Protein AF-0000000080781224 (afdb_homodimer)

Structure (mmCIF, N/CA/C/O backbone):
data_AF-0000000080781224-model_v1
#
loop_
_entity.id
_entity.type
_entity.pdbx_description
1 polymer Cyclase/dehydrase
#
loop_
_atom_site.group_PDB
_atom_site.id
_atom_site.type_symbol
_atom_site.label_atom_id
_atom_site.label_alt_id
_atom_site.label_comp_id
_atom_site.label_asym_id
_atom_site.label_entity_id
_atom_site.label_seq_id
_atom_site.pdbx_PDB_ins_code
_atom_site.Cartn_x
_atom_site.Cartn_y
_atom_site.Cartn_z
_atom_site.occupancy
_atom_site.B_iso_or_equiv
_atom_site.auth_seq_id
_atom_site.auth_comp_id
_atom_site.auth_asym_id
_atom_site.auth_atom_id
_atom_site.pdbx_PDB_model_num
ATOM 1 N N . MET A 1 1 ? -20.359 -73.438 60.938 1 23.34 1 MET A N 1
ATOM 2 C CA . MET A 1 1 ? -20.938 -73.75 59.656 1 23.34 1 MET A CA 1
ATOM 3 C C . MET A 1 1 ? -22.391 -73.25 59.562 1 23.34 1 MET A C 1
ATOM 5 O O . MET A 1 1 ? -23.234 -73.938 59 1 23.34 1 MET A O 1
ATOM 9 N N . ALA A 1 2 ? -22.688 -72.188 60.344 1 23.44 2 ALA A N 1
ATOM 10 C CA . ALA A 1 2 ? -23.984 -71.75 60.875 1 23.44 2 ALA A CA 1
ATOM 11 C C . ALA A 1 2 ? -24.812 -71.062 59.781 1 23.44 2 ALA A C 1
ATOM 13 O O . ALA A 1 2 ? -24.484 -69.938 59.344 1 23.44 2 ALA A O 1
ATOM 14 N N . THR A 1 3 ? -25.375 -71.812 58.812 1 25.5 3 THR A N 1
ATOM 15 C CA . THR A 1 3 ? -25.984 -7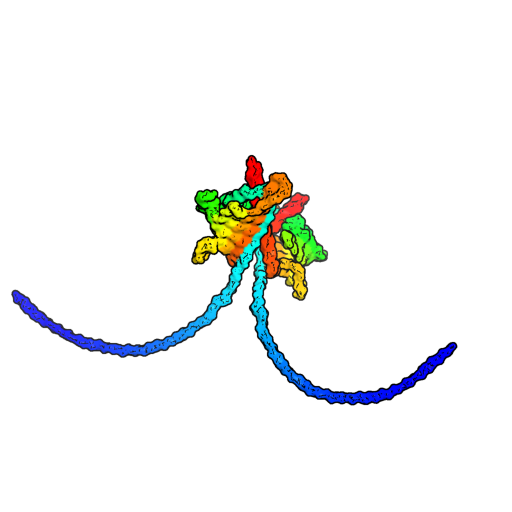1.438 57.562 1 25.5 3 THR A CA 1
ATOM 16 C C . THR A 1 3 ? -27.328 -70.75 57.781 1 25.5 3 THR A C 1
ATOM 18 O O . THR A 1 3 ? -28.25 -71.375 58.312 1 25.5 3 THR A O 1
ATOM 21 N N . VAL A 1 4 ? -27.328 -69.438 58.125 1 26.27 4 VAL A N 1
ATOM 22 C CA . VAL A 1 4 ? -28.359 -68.562 58.625 1 26.27 4 VAL A CA 1
ATOM 23 C C . VAL A 1 4 ? -29.453 -68.375 57.594 1 26.27 4 VAL A C 1
ATOM 25 O O . VAL A 1 4 ? -29.203 -67.812 56.5 1 26.27 4 VAL A O 1
ATOM 28 N N . ARG A 1 5 ? -30.453 -69.312 57.438 1 24.39 5 ARG A N 1
ATOM 29 C CA . ARG A 1 5 ? -31.469 -69.5 56.406 1 24.39 5 ARG A CA 1
ATOM 30 C C . ARG A 1 5 ? -32.5 -68.375 56.469 1 24.39 5 ARG A C 1
ATOM 32 O O . ARG A 1 5 ? -33.312 -68.312 57.375 1 24.39 5 ARG A O 1
ATOM 39 N N . SER A 1 6 ? -32.125 -67 56.219 1 27.7 6 SER A N 1
ATOM 40 C CA . SER A 1 6 ? -33 -65.875 56.5 1 27.7 6 SER A CA 1
ATOM 41 C C . SER A 1 6 ? -34.25 -65.938 55.688 1 27.7 6 SER A C 1
ATOM 43 O O . SER A 1 6 ? -34.219 -66.188 54.469 1 27.7 6 SER A O 1
ATOM 45 N N . SER A 1 7 ? -35.438 -66.312 56.312 1 25.8 7 SER A N 1
ATOM 46 C CA . SER A 1 7 ? -36.812 -66.625 55.875 1 25.8 7 SER A CA 1
ATOM 47 C C . SER A 1 7 ? -37.438 -65.438 55.188 1 25.8 7 SER A C 1
ATOM 49 O O . SER A 1 7 ? -37.094 -64.312 55.5 1 25.8 7 SER A O 1
ATOM 51 N N . THR A 1 8 ? -38.125 -65.562 54 1 26.42 8 THR A N 1
ATOM 52 C CA . THR A 1 8 ? -38.625 -65.062 52.75 1 26.42 8 THR A CA 1
ATOM 53 C C . THR A 1 8 ? -39.969 -64.312 53 1 26.42 8 THR A C 1
ATOM 55 O O . THR A 1 8 ? -40.594 -63.844 52.062 1 26.42 8 THR A O 1
ATOM 58 N N . LEU A 1 9 ? -40.156 -63.5 54.156 1 27.72 9 LEU A N 1
ATOM 59 C CA . LEU A 1 9 ? -41.531 -63.188 54.406 1 27.72 9 LEU A CA 1
ATOM 60 C C . LEU A 1 9 ? -42.125 -62.344 53.312 1 27.72 9 LEU A C 1
ATOM 62 O O . LEU A 1 9 ? -41.562 -61.281 52.969 1 27.72 9 LEU A O 1
ATOM 66 N N . SER A 1 10 ? -43.031 -62.781 52.375 1 27.75 10 SER A N 1
ATOM 67 C CA . SER A 1 10 ? -43.562 -62.406 51.094 1 27.75 10 SER A CA 1
ATOM 68 C C . SER A 1 10 ? -44.656 -61.312 51.25 1 27.75 10 SER A C 1
ATOM 70 O O . SER A 1 10 ? -45.312 -60.969 50.281 1 27.75 10 SER A O 1
ATOM 72 N N . PRO A 1 11 ? -44.719 -60.25 52.188 1 29.77 11 PRO A N 1
ATOM 73 C CA . PRO A 1 11 ? -46.062 -59.719 52.375 1 29.77 11 PRO A CA 1
ATOM 74 C C . PRO A 1 11 ? -46.562 -58.938 51.125 1 29.77 11 PRO A C 1
ATOM 76 O O . PRO A 1 11 ? -45.844 -58.094 50.625 1 29.77 11 PRO A O 1
ATOM 79 N N . LEU A 1 12 ? -47.344 -59.469 50.188 1 28.88 12 LEU A N 1
ATOM 80 C CA . LEU A 1 12 ? -47.812 -59.031 48.906 1 28.88 12 LEU A CA 1
ATOM 81 C C . LEU A 1 12 ? -48.781 -57.875 49.031 1 28.88 12 LEU A C 1
ATOM 83 O O . LEU A 1 12 ? -49.938 -58.094 49.438 1 28.88 12 LEU A O 1
ATOM 87 N N . LEU A 1 13 ? -48.562 -56.781 49.875 1 29.58 13 LEU A N 1
ATOM 88 C CA . LEU A 1 13 ? -49.625 -55.812 50.062 1 29.58 13 LEU A CA 1
ATOM 89 C C . LEU A 1 13 ? -50.031 -55.188 48.75 1 29.58 13 LEU A C 1
ATOM 91 O O . LEU A 1 13 ? -49.188 -54.594 48.062 1 29.58 13 LEU A O 1
ATOM 95 N N . ARG A 1 14 ? -51.125 -55.594 48.094 1 27.53 14 ARG A N 1
ATOM 96 C CA . ARG A 1 14 ? -51.719 -55.281 46.812 1 27.53 14 ARG A CA 1
ATOM 97 C C . ARG A 1 14 ? -52.25 -53.844 46.812 1 27.53 14 ARG A C 1
ATOM 99 O O . ARG A 1 14 ? -53.25 -53.562 47.469 1 27.53 14 ARG A O 1
ATOM 106 N N . SER A 1 15 ? -51.469 -52.75 47.125 1 30.12 15 SER A N 1
ATOM 107 C CA . SER A 1 15 ? -52.094 -51.438 47.25 1 30.12 15 SER A CA 1
ATOM 108 C C . SER A 1 15 ? -52.719 -51.031 45.938 1 30.12 15 SER A C 1
ATOM 110 O O . SER A 1 15 ? -52.094 -51.094 44.875 1 30.12 15 SER A O 1
ATOM 112 N N . GLN A 1 16 ? -54.094 -51.188 45.719 1 30.53 16 GLN A N 1
ATOM 113 C CA . GLN A 1 16 ? -54.938 -50.875 44.594 1 30.53 16 GLN A CA 1
ATOM 114 C C . GLN A 1 16 ? -54.906 -49.375 44.312 1 30.53 16 GLN A C 1
ATOM 116 O O . GLN A 1 16 ? -55.281 -48.562 45.156 1 30.53 16 GLN A O 1
ATOM 121 N N . PHE A 1 17 ? -53.781 -48.75 43.875 1 30.17 17 PHE A N 1
ATOM 122 C CA . PHE A 1 17 ? -53.688 -47.312 43.625 1 30.17 17 PHE A CA 1
ATOM 123 C C . PHE A 1 17 ? -54.719 -46.875 42.562 1 30.17 17 PHE A C 1
ATOM 125 O O . PHE A 1 17 ? -54.812 -47.469 41.5 1 30.17 17 PHE A O 1
ATOM 132 N N . THR A 1 18 ? -55.875 -46.312 43.062 1 31.75 18 THR A N 1
ATOM 133 C CA . THR A 1 18 ? -57.031 -45.75 42.344 1 31.75 18 THR A CA 1
ATOM 134 C C . THR A 1 18 ? -56.531 -44.688 41.344 1 31.75 18 THR A C 1
ATOM 136 O O . THR A 1 18 ? -55.594 -43.938 41.625 1 31.75 18 THR A O 1
ATOM 139 N N . LYS A 1 19 ? -56.812 -44.938 40.062 1 35.53 19 LYS A N 1
ATOM 140 C CA . LYS A 1 19 ? -56.438 -44.219 38.844 1 35.53 19 LYS A CA 1
ATOM 141 C C . LYS A 1 19 ? -57.031 -42.812 38.844 1 35.53 19 LYS A C 1
ATOM 143 O O . LYS A 1 19 ? -58.25 -42.625 39 1 35.53 19 LYS A O 1
ATOM 148 N N . PRO A 1 20 ? -56.312 -41.719 39.375 1 35.38 20 PRO A N 1
ATOM 149 C CA . PRO A 1 20 ? -56.938 -40.406 39.406 1 35.38 20 PRO A CA 1
ATOM 150 C C . PRO A 1 20 ? -57.5 -39.969 38.062 1 35.38 20 PRO A C 1
ATOM 152 O O . PRO A 1 20 ? -57.031 -40.406 37.031 1 35.38 20 PRO A O 1
ATOM 155 N N . LEU A 1 21 ? -58.719 -39.469 38 1 35 21 LEU A N 1
ATOM 156 C CA . LEU A 1 21 ? -59.531 -38.906 36.938 1 35 21 LEU A CA 1
ATOM 157 C C . LEU A 1 21 ? -58.812 -37.75 36.25 1 35 21 LEU A C 1
ATOM 159 O O . LEU A 1 21 ? -58.406 -36.812 36.906 1 35 21 LEU A O 1
ATOM 163 N N . THR A 1 22 ? -58.062 -38.031 35.188 1 32.19 22 THR A N 1
ATOM 164 C CA . THR A 1 22 ? -57.281 -37.094 34.406 1 32.19 22 THR A CA 1
ATOM 165 C C . THR A 1 22 ? -58.156 -36 33.844 1 32.19 22 THR A C 1
ATOM 167 O O . THR A 1 22 ? -59.094 -36.281 33.062 1 32.19 22 THR A O 1
ATOM 170 N N . ALA A 1 23 ? -58.719 -35 34.688 1 37.44 23 ALA A N 1
ATOM 171 C CA . ALA A 1 23 ? -59.469 -33.844 34.156 1 37.44 23 ALA A CA 1
ATOM 172 C C . ALA A 1 23 ? -58.75 -33.25 32.969 1 37.44 23 ALA A C 1
ATOM 174 O O . ALA A 1 23 ? -57.531 -33.094 32.969 1 37.44 23 ALA A O 1
ATOM 175 N N . THR A 1 24 ? -59.25 -33.5 31.781 1 34.69 24 THR A N 1
ATOM 176 C CA . THR A 1 24 ? -58.781 -33.031 30.469 1 34.69 24 THR A CA 1
ATOM 177 C C . THR A 1 24 ? -58.719 -31.516 30.422 1 34.69 24 THR A C 1
ATOM 179 O O . THR A 1 24 ? -59.781 -30.859 30.5 1 34.69 24 THR A O 1
ATOM 182 N N . THR A 1 25 ? -58.031 -30.828 31.375 1 37 25 THR A N 1
ATOM 183 C CA . THR A 1 25 ? -57.969 -29.375 31.266 1 37 25 THR A CA 1
ATOM 184 C C . THR A 1 25 ? -57.5 -28.953 29.875 1 37 25 THR A C 1
ATOM 186 O O . THR A 1 25 ? -56.438 -29.375 29.406 1 37 25 THR A O 1
ATOM 189 N N . THR A 1 26 ? -58.5 -28.656 29 1 41.69 26 THR A N 1
ATOM 190 C CA . THR A 1 26 ? -58.281 -28.125 27.672 1 41.69 26 THR A CA 1
ATOM 191 C C . THR A 1 26 ? -57.406 -26.891 27.719 1 41.69 26 THR A C 1
ATOM 193 O O . THR A 1 26 ? -57.719 -25.922 28.406 1 41.69 26 THR A O 1
ATOM 196 N N . PRO A 1 27 ? -56.094 -27.062 27.688 1 38.47 27 PRO A N 1
ATOM 197 C CA . PRO A 1 27 ? -55.25 -25.875 27.75 1 38.47 27 PRO A CA 1
ATOM 198 C C . PRO A 1 27 ? -55.625 -24.828 26.703 1 38.47 27 PRO A C 1
ATOM 200 O O . PRO A 1 27 ? -56.031 -25.172 25.594 1 38.47 27 PRO A O 1
ATOM 203 N N . THR A 1 28 ? -56.438 -23.844 27.109 1 42.47 28 THR A N 1
ATOM 204 C CA . THR A 1 28 ? -56.688 -22.672 26.266 1 42.47 28 THR A CA 1
ATOM 205 C C . THR A 1 28 ? -55.375 -22.141 25.703 1 42.47 28 THR A C 1
ATOM 207 O O . THR A 1 28 ? -54.469 -21.797 26.453 1 42.47 28 THR A O 1
ATOM 210 N N .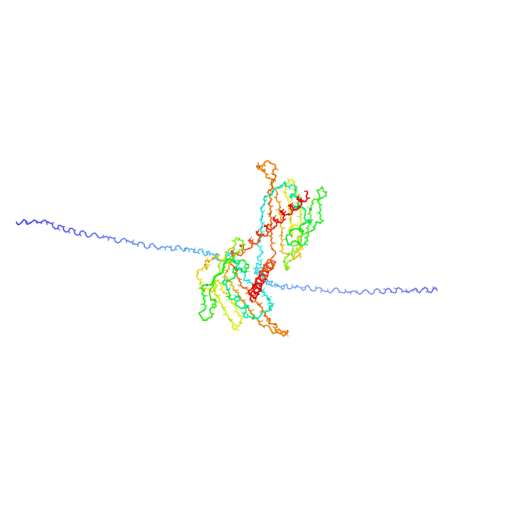 SER A 1 29 ? -55.094 -22.594 24.516 1 38.25 29 SER A N 1
ATOM 211 C CA . SER A 1 29 ? -53.906 -22.156 23.75 1 38.25 29 SER A CA 1
ATOM 212 C C . SER A 1 29 ? -53.812 -20.641 23.703 1 38.25 29 SER A C 1
ATOM 214 O O . SER A 1 29 ? -54.781 -19.969 23.297 1 38.25 29 SER A O 1
ATOM 216 N N . ILE A 1 30 ? -53.406 -20 24.812 1 38.47 30 ILE A N 1
ATOM 217 C CA . ILE A 1 30 ? -53.031 -18.594 24.672 1 38.47 30 ILE A CA 1
ATOM 218 C C . ILE A 1 30 ? -52.312 -18.375 23.328 1 38.47 30 ILE A C 1
ATOM 220 O O . ILE A 1 30 ? -51.312 -19.031 23.047 1 38.47 30 ILE A O 1
ATOM 224 N N . GLN A 1 31 ? -53.156 -18 22.344 1 34.34 31 GLN A N 1
ATOM 225 C CA . GLN A 1 31 ? -52.594 -17.516 21.094 1 34.34 31 GLN A CA 1
ATOM 226 C C . GLN A 1 31 ? -51.469 -16.5 21.359 1 34.34 31 GLN A C 1
ATOM 228 O O . GLN A 1 31 ? -51.719 -15.43 21.906 1 34.34 31 GLN A O 1
ATOM 233 N N . SER A 1 32 ? -50.344 -17 21.875 1 35.72 32 SER A N 1
ATOM 234 C CA . SER A 1 32 ? -49.219 -16.078 21.859 1 35.72 32 SER A CA 1
ATOM 235 C C . SER A 1 32 ? -49.125 -15.312 20.547 1 35.72 32 SER A C 1
ATOM 237 O O . SER A 1 32 ? -49.125 -15.906 19.469 1 35.72 32 SER A O 1
ATOM 239 N N . ARG A 1 33 ? -49.906 -14.188 20.422 1 35.53 33 ARG A N 1
ATOM 240 C CA . ARG A 1 33 ? -49.625 -13.289 19.312 1 35.53 33 ARG A CA 1
ATOM 241 C C . ARG A 1 33 ? -48.094 -13.188 19.094 1 35.53 33 ARG A C 1
ATOM 243 O O . ARG A 1 33 ? -47.375 -12.695 19.953 1 35.53 33 ARG A O 1
ATOM 250 N N . ALA A 1 34 ? -47.562 -14.195 18.391 1 33.72 34 ALA A N 1
ATOM 251 C CA . ALA A 1 34 ? -46.188 -14.016 17.891 1 33.72 34 ALA A CA 1
ATOM 252 C C . ALA A 1 34 ? -46 -12.617 17.312 1 33.72 34 ALA A C 1
ATOM 254 O O . ALA A 1 34 ? -46.719 -12.195 16.406 1 33.72 34 ALA A O 1
ATOM 255 N N . PHE A 1 35 ? -45.781 -11.594 18.25 1 37.41 35 PHE A N 1
ATOM 256 C CA . PHE A 1 35 ? -45.25 -10.359 17.672 1 37.41 35 PHE A CA 1
ATOM 257 C C . PHE A 1 35 ? -44.375 -10.656 16.469 1 37.41 35 PHE A C 1
ATOM 259 O O . PHE A 1 35 ? -43.344 -11.344 16.609 1 37.41 35 PHE A O 1
ATOM 266 N N . ASN A 1 36 ? -44.938 -10.75 15.312 1 34.06 36 ASN A N 1
ATOM 267 C CA . ASN A 1 36 ? -44.156 -10.633 14.094 1 34.06 36 ASN A CA 1
ATOM 268 C C . ASN A 1 36 ? -43.094 -9.547 14.234 1 34.06 36 ASN A C 1
ATOM 270 O O . ASN A 1 36 ? -43.375 -8.359 14.125 1 34.06 36 ASN A O 1
ATOM 274 N N . LEU A 1 37 ? -42.188 -9.711 15.273 1 33.81 37 LEU A N 1
ATOM 275 C CA . LEU A 1 37 ? -41 -8.859 15.141 1 33.81 37 LEU A CA 1
ATOM 276 C C . LEU A 1 37 ? -40.594 -8.719 13.68 1 33.81 37 LEU A C 1
ATOM 278 O O . LEU A 1 37 ? -40.375 -9.719 12.992 1 33.81 37 LEU A O 1
ATOM 282 N N . PRO A 1 38 ? -41.094 -7.633 13.109 1 35.91 38 PRO A N 1
ATOM 283 C CA . PRO A 1 38 ? -40.5 -7.535 11.781 1 35.91 38 PRO A CA 1
ATOM 284 C C . PRO A 1 38 ? -39.094 -8.148 11.727 1 35.91 38 PRO A C 1
ATOM 286 O O . PRO A 1 38 ? -38.406 -8.203 12.742 1 35.91 38 PRO A O 1
ATOM 289 N N . SER A 1 39 ? -38.938 -9.219 11.023 1 34.31 39 SER A N 1
ATOM 290 C CA . SER A 1 39 ? -37.625 -9.758 10.695 1 34.31 39 SER A CA 1
ATOM 291 C C . SER A 1 39 ? -36.562 -8.656 10.688 1 34.31 39 SER A C 1
ATOM 293 O O . SER A 1 39 ? -36.594 -7.773 9.828 1 34.31 39 SER A O 1
ATOM 295 N N . LEU A 1 40 ? -36.219 -8.086 11.922 1 36.56 40 LEU A N 1
ATOM 296 C CA . LEU A 1 40 ? -35 -7.301 12.078 1 36.56 40 LEU A CA 1
ATOM 297 C C . LEU A 1 40 ? -33.938 -7.73 11.055 1 36.56 40 LEU A C 1
ATOM 299 O O . LEU A 1 40 ? -32.812 -7.266 11.102 1 36.56 40 LEU A O 1
ATOM 303 N N . SER A 1 41 ? -34.25 -8.828 10.406 1 36.72 41 SER A N 1
ATOM 304 C CA . SER A 1 41 ? -33.312 -9.195 9.352 1 36.72 41 SER A CA 1
ATOM 305 C C . SER A 1 41 ? -33.094 -8.047 8.367 1 36.72 41 SER A C 1
ATOM 307 O O . SER A 1 41 ? -32.188 -8.102 7.527 1 36.72 41 SER A O 1
ATOM 309 N N . SER A 1 42 ? -34.125 -7.262 8.109 1 37.75 42 SER A N 1
ATOM 310 C CA . SER A 1 42 ? -34.031 -6.328 6.992 1 37.75 42 SER A CA 1
ATOM 311 C C . SER A 1 42 ? -33.031 -5.227 7.277 1 37.75 42 SER A C 1
ATOM 313 O O . SER A 1 42 ? -32.656 -4.469 6.379 1 37.75 42 SER A O 1
ATOM 315 N N . PHE A 1 43 ? -33.094 -4.66 8.516 1 33.34 43 PHE A N 1
ATOM 316 C CA . PHE A 1 43 ? -32.219 -3.525 8.758 1 33.34 43 PHE A CA 1
ATOM 317 C C . PHE A 1 43 ? -30.797 -3.994 9.109 1 33.34 43 PHE A C 1
ATOM 319 O O . PHE A 1 43 ? -30.125 -3.389 9.953 1 33.34 43 PHE A O 1
ATOM 326 N N . ALA A 1 44 ? -30.531 -5.348 9.242 1 36.38 44 ALA A N 1
ATOM 327 C CA . ALA A 1 44 ? -29.109 -5.586 9.391 1 36.38 44 ALA A CA 1
ATOM 328 C C . ALA A 1 44 ? -28.297 -4.672 8.477 1 36.38 44 ALA A C 1
ATOM 330 O O . ALA A 1 44 ? -28.531 -4.633 7.266 1 36.38 44 ALA A O 1
ATOM 331 N N . PRO A 1 45 ? -27.812 -3.588 8.922 1 38.88 45 PRO A N 1
ATOM 332 C CA . PRO A 1 45 ? -26.938 -2.9 7.973 1 38.88 45 PRO A CA 1
ATOM 333 C C . PRO A 1 45 ? -26.266 -3.857 6.988 1 38.88 45 PRO A C 1
ATOM 335 O O . PRO A 1 45 ? -25.719 -4.879 7.395 1 38.88 45 PRO A O 1
ATOM 338 N N . GLN A 1 46 ? -26.797 -4.277 5.918 1 39.16 46 GLN A N 1
ATOM 339 C CA . GLN A 1 46 ? -26.172 -5.082 4.875 1 39.16 46 GLN A CA 1
ATOM 340 C C . GLN A 1 46 ? -24.656 -4.887 4.871 1 39.16 46 GLN A C 1
ATOM 342 O O . GLN A 1 46 ? -24.156 -3.869 4.387 1 39.16 46 GLN A O 1
ATOM 347 N N . LEU A 1 47 ? -23.938 -5.016 5.977 1 48.47 47 LEU A N 1
ATOM 348 C CA . LEU A 1 47 ? -22.484 -5.176 5.879 1 48.47 47 LEU A CA 1
ATOM 349 C C . LEU A 1 47 ? -22.094 -5.66 4.488 1 48.47 47 LEU A C 1
ATOM 351 O O . LEU A 1 47 ? -22.328 -6.816 4.141 1 48.47 47 LEU A O 1
ATOM 355 N N . SER A 1 48 ? -22.406 -4.887 3.57 1 56.44 48 SER A N 1
ATOM 356 C CA . SER A 1 48 ? -22.141 -5.148 2.16 1 56.44 48 SER A CA 1
ATOM 357 C C . SER A 1 48 ? -20.859 -5.941 1.974 1 56.44 48 SER A C 1
ATOM 359 O O . SER A 1 48 ? -19.828 -5.598 2.549 1 56.44 48 SER A O 1
ATOM 361 N N . THR A 1 49 ? -20.953 -7.16 1.825 1 65.88 49 THR A N 1
ATOM 362 C CA . THR A 1 49 ? -19.844 -8.008 1.426 1 65.88 49 THR A CA 1
ATOM 363 C C . THR A 1 49 ? -18.938 -7.285 0.432 1 65.88 49 THR A C 1
ATOM 365 O O . THR A 1 49 ? -19.422 -6.738 -0.564 1 65.88 49 THR A O 1
ATOM 368 N N . PRO A 1 50 ? -17.75 -7.078 0.897 1 75.06 50 PRO A N 1
ATOM 369 C CA . PRO A 1 50 ? -16.844 -6.426 -0.052 1 75.06 50 PRO A CA 1
ATOM 370 C C . PRO A 1 50 ? -16.859 -7.082 -1.431 1 75.06 50 PRO A C 1
ATOM 372 O O . PRO A 1 50 ? -17.016 -8.305 -1.535 1 75.06 50 PRO A O 1
ATOM 375 N N . PRO A 1 51 ? -16.891 -6.328 -2.443 1 79.75 51 PRO A N 1
ATOM 376 C CA . PRO A 1 51 ? -16.875 -6.887 -3.797 1 79.75 51 PRO A CA 1
ATOM 377 C C . PRO A 1 51 ? -15.602 -7.684 -4.086 1 79.75 51 PRO A C 1
ATOM 379 O O . PRO A 1 51 ? -14.562 -7.434 -3.473 1 79.75 51 PRO A O 1
ATOM 382 N N . PRO A 1 52 ? -15.773 -8.719 -5.004 1 87.56 52 PRO A N 1
ATOM 383 C CA . PRO A 1 52 ? -14.562 -9.43 -5.434 1 87.56 52 PRO A CA 1
ATOM 384 C C . PRO A 1 52 ? -13.539 -8.5 -6.094 1 87.56 52 PRO A C 1
ATOM 386 O O . PRO A 1 52 ? -13.914 -7.508 -6.719 1 87.56 52 PRO A O 1
ATOM 389 N N . ARG A 1 53 ? -12.352 -8.859 -5.945 1 87.88 53 ARG A N 1
ATOM 390 C CA . ARG A 1 53 ? -11.25 -8.086 -6.508 1 87.88 53 ARG A CA 1
ATOM 391 C C . ARG A 1 53 ? -10.32 -8.977 -7.324 1 87.88 53 ARG A C 1
ATOM 393 O O . ARG A 1 53 ? -10.289 -10.195 -7.133 1 87.88 53 ARG A O 1
ATOM 400 N N . SER A 1 54 ? -9.609 -8.297 -8.219 1 91.38 54 SER A N 1
ATOM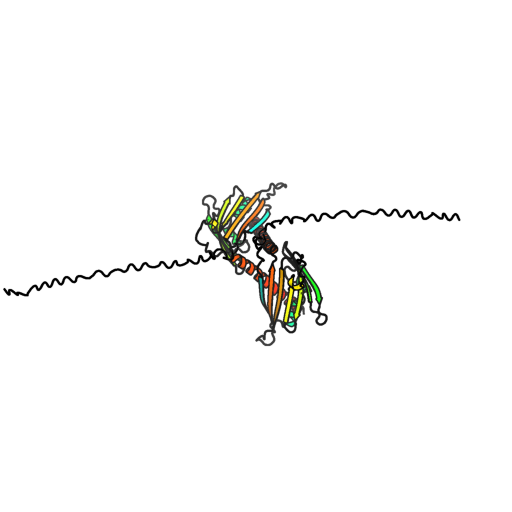 401 C CA . SER A 1 54 ? -8.688 -9.031 -9.078 1 91.38 54 SER A CA 1
ATOM 402 C C . SER A 1 54 ? -7.426 -8.219 -9.352 1 91.38 54 SER A C 1
ATOM 404 O O . SER A 1 54 ? -7.469 -6.988 -9.391 1 91.38 54 SER A O 1
ATOM 406 N N . LEU A 1 55 ? -6.297 -8.852 -9.445 1 90.19 55 LEU A N 1
ATOM 407 C CA . LEU A 1 55 ? -5.059 -8.258 -9.945 1 90.19 55 LEU A CA 1
ATOM 408 C C . LEU A 1 55 ? -4.391 -9.18 -10.961 1 90.19 55 LEU A C 1
ATOM 410 O O . LEU A 1 55 ? -4.578 -10.398 -10.922 1 90.19 55 LEU A O 1
ATOM 414 N N . SER A 1 56 ? -3.736 -8.594 -11.922 1 92.38 56 SER A N 1
ATOM 415 C CA . SER A 1 56 ? -3.066 -9.359 -12.977 1 92.38 56 SER A CA 1
ATOM 416 C C . SER A 1 56 ? -1.777 -8.672 -13.414 1 92.38 56 SER A C 1
ATOM 418 O O . SER A 1 56 ? -1.613 -7.465 -13.234 1 92.38 56 SER A O 1
ATOM 420 N N . ALA A 1 57 ? -0.866 -9.484 -13.914 1 92.31 57 ALA A N 1
ATOM 421 C CA . ALA A 1 57 ? 0.393 -9.008 -14.484 1 92.31 57 ALA A CA 1
ATOM 422 C C . ALA A 1 57 ? 0.881 -9.945 -15.586 1 92.31 57 ALA A C 1
ATOM 424 O O . ALA A 1 57 ? 0.61 -11.148 -15.555 1 92.31 57 ALA A O 1
ATOM 425 N N . THR A 1 58 ? 1.57 -9.344 -16.531 1 93.56 58 THR A N 1
ATOM 426 C CA . THR A 1 58 ? 2.125 -10.086 -17.656 1 93.56 58 THR A CA 1
ATOM 427 C C . THR A 1 58 ? 3.58 -9.695 -17.891 1 93.56 58 THR A C 1
ATOM 429 O O . THR A 1 58 ? 3.943 -8.523 -17.766 1 93.56 58 THR A O 1
ATOM 432 N N . ARG A 1 59 ? 4.344 -10.766 -18.219 1 92.06 59 ARG A N 1
ATOM 433 C CA . ARG A 1 59 ? 5.75 -10.555 -18.562 1 92.06 59 ARG A CA 1
ATOM 434 C C . ARG A 1 59 ? 6.219 -11.555 -19.609 1 92.06 59 ARG A C 1
ATOM 436 O O . ARG A 1 59 ? 5.805 -12.719 -19.594 1 92.06 59 ARG A O 1
ATOM 443 N N . THR A 1 60 ? 7.02 -11.008 -20.531 1 92.69 60 THR A N 1
ATOM 444 C CA . THR A 1 60 ? 7.672 -11.914 -21.469 1 92.69 60 THR A CA 1
ATOM 445 C C . THR A 1 60 ? 9.117 -12.172 -21.062 1 92.69 60 THR A C 1
ATOM 447 O O . THR A 1 60 ? 9.891 -11.227 -20.875 1 92.69 60 THR A O 1
ATOM 450 N N . LEU A 1 61 ? 9.422 -13.438 -20.906 1 90.62 61 LEU A N 1
ATOM 451 C CA . LEU A 1 61 ? 10.75 -13.828 -20.453 1 90.62 61 LEU A CA 1
ATOM 452 C C . LEU A 1 61 ? 11.5 -14.594 -21.531 1 90.62 61 LEU A C 1
ATOM 454 O O . LEU A 1 61 ? 10.891 -15.297 -22.344 1 90.62 61 LEU A O 1
ATOM 458 N N . SER A 1 62 ? 12.875 -14.492 -21.562 1 88.88 62 SER A N 1
ATOM 459 C CA . SER A 1 62 ? 13.727 -15.125 -22.562 1 88.88 62 SER A CA 1
ATOM 460 C C . SER A 1 62 ? 14.125 -16.531 -22.141 1 88.88 62 SER A C 1
ATOM 462 O O . SER A 1 62 ? 15.305 -16.891 -22.203 1 88.88 62 SER A O 1
ATOM 464 N N . PHE A 1 63 ? 13.18 -17.375 -21.656 1 90.38 63 PHE A N 1
ATOM 465 C CA . PHE A 1 63 ? 13.352 -18.766 -21.281 1 90.38 63 PHE A CA 1
ATOM 466 C C . PHE A 1 63 ? 12.227 -19.625 -21.859 1 90.38 63 PHE A C 1
ATOM 468 O O . PHE A 1 63 ? 11.109 -19.141 -22.062 1 90.38 63 PHE A O 1
ATOM 475 N N . PRO A 1 64 ? 12.664 -20.844 -22.188 1 91.31 64 PRO A N 1
ATOM 476 C CA . PRO A 1 64 ? 11.57 -21.766 -22.547 1 91.31 64 PRO A CA 1
ATOM 477 C C . PRO A 1 64 ? 10.617 -22.016 -21.375 1 91.31 64 PRO A C 1
ATOM 479 O O . PRO A 1 64 ? 10.945 -21.703 -20.234 1 91.31 64 PRO A O 1
ATOM 482 N N . PRO A 1 65 ? 9.453 -22.562 -21.547 1 94.38 65 PRO A N 1
ATOM 483 C CA . PRO A 1 65 ? 8.406 -22.641 -20.516 1 94.38 65 PRO A CA 1
ATOM 484 C C . PRO A 1 65 ? 8.742 -23.625 -19.406 1 94.38 65 PRO A C 1
ATOM 486 O O . PRO A 1 65 ? 8.32 -23.438 -18.266 1 94.38 65 PRO A O 1
ATOM 489 N N . LEU A 1 66 ? 9.484 -24.625 -19.672 1 94 66 LEU A N 1
ATOM 490 C CA . LEU A 1 66 ? 9.656 -25.688 -18.703 1 94 66 LEU A CA 1
ATOM 491 C C . LEU A 1 66 ? 10.359 -25.188 -17.453 1 94 66 LEU A C 1
ATOM 493 O O . LEU A 1 66 ? 9.875 -25.391 -16.328 1 94 66 LEU A O 1
ATOM 497 N N . PRO A 1 67 ? 11.516 -24.484 -17.578 1 93 67 PRO A N 1
ATOM 498 C CA . PRO A 1 67 ? 12.133 -23.953 -16.359 1 93 67 PRO A CA 1
ATOM 499 C C . PRO A 1 67 ? 11.219 -23 -15.586 1 93 67 PRO A C 1
ATOM 501 O O . PRO A 1 67 ? 11.234 -23 -14.352 1 93 67 PRO A O 1
ATOM 504 N N . LEU A 1 68 ? 10.461 -22.234 -16.297 1 95.31 68 LEU A N 1
ATOM 505 C CA . LEU A 1 68 ? 9.516 -21.312 -15.672 1 95.31 68 LEU A CA 1
ATOM 506 C C . LEU A 1 68 ? 8.422 -22.062 -14.922 1 95.31 68 LEU A C 1
ATOM 508 O O . LEU A 1 68 ? 8.086 -21.734 -13.789 1 95.31 68 LEU A O 1
ATOM 512 N N . PHE A 1 69 ? 7.922 -23.094 -15.562 1 96.69 69 PHE A N 1
ATOM 513 C CA . PHE A 1 69 ? 6.891 -23.938 -14.969 1 96.69 69 PHE A CA 1
ATOM 514 C C . PHE A 1 69 ? 7.383 -24.578 -13.672 1 96.69 69 PHE A C 1
ATOM 516 O O . PHE A 1 69 ? 6.652 -24.609 -12.68 1 96.69 69 PHE A O 1
ATOM 523 N N . ARG A 1 70 ? 8.562 -25 -13.672 1 95.75 70 ARG A N 1
ATOM 524 C CA . ARG A 1 70 ? 9.133 -25.672 -12.5 1 95.75 70 ARG A CA 1
ATOM 525 C C . ARG A 1 70 ? 9.281 -24.703 -11.336 1 95.75 70 ARG A C 1
ATOM 527 O O . ARG A 1 70 ? 9.031 -25.062 -10.188 1 95.75 70 ARG A O 1
ATOM 534 N N . ILE A 1 71 ? 9.664 -23.531 -11.633 1 95.94 71 ILE A N 1
ATOM 535 C CA . ILE A 1 71 ? 9.828 -22.531 -10.586 1 95.94 71 ILE A CA 1
ATOM 536 C C . ILE A 1 71 ? 8.461 -22.141 -10.023 1 95.94 71 ILE A C 1
ATOM 538 O O . ILE A 1 71 ? 8.289 -22.047 -8.805 1 95.94 71 ILE A O 1
ATOM 542 N N . ILE A 1 72 ? 7.488 -21.969 -10.867 1 97.06 72 ILE A N 1
ATOM 543 C CA . ILE A 1 72 ? 6.148 -21.562 -10.461 1 97.06 72 ILE A CA 1
ATOM 544 C C . ILE A 1 72 ? 5.488 -22.688 -9.664 1 97.06 72 ILE A C 1
ATOM 546 O O . ILE A 1 72 ? 4.762 -22.422 -8.703 1 97.06 72 ILE A O 1
ATOM 550 N N . SER A 1 73 ? 5.797 -23.938 -10.039 1 98.12 73 SER A N 1
ATOM 551 C CA . SER A 1 73 ? 5.168 -25.062 -9.367 1 98.12 73 SER A CA 1
ATOM 552 C C . SER A 1 73 ? 5.875 -25.391 -8.055 1 98.12 73 SER A C 1
ATOM 554 O O . SER A 1 73 ? 5.375 -26.188 -7.254 1 98.12 73 SER A O 1
ATOM 556 N N . ALA A 1 74 ? 7.012 -24.812 -7.867 1 97.38 74 ALA A N 1
ATOM 557 C CA . ALA A 1 74 ? 7.754 -25.062 -6.633 1 97.38 74 ALA A CA 1
ATOM 558 C C . ALA A 1 74 ? 7.238 -24.172 -5.496 1 97.38 74 ALA A C 1
ATOM 560 O O . ALA A 1 74 ? 7.965 -23.328 -4.98 1 97.38 74 ALA A O 1
ATOM 561 N N . VAL A 1 75 ? 6.055 -24.438 -5.016 1 97.5 75 VAL A N 1
ATOM 562 C CA . VAL A 1 75 ? 5.305 -23.625 -4.062 1 97.5 75 VAL A CA 1
ATOM 563 C C . VAL A 1 75 ? 6.059 -23.562 -2.736 1 97.5 75 VAL A C 1
ATOM 565 O O . VAL A 1 75 ? 6.02 -22.531 -2.047 1 97.5 75 VAL A O 1
ATOM 568 N N . GLU A 1 76 ? 6.75 -24.594 -2.383 1 97.12 76 GLU A N 1
ATOM 569 C CA . GLU A 1 76 ? 7.469 -24.672 -1.116 1 97.12 76 GLU A CA 1
ATOM 570 C C . GLU A 1 76 ? 8.578 -23.625 -1.051 1 97.12 76 GLU A C 1
ATOM 572 O O . GLU A 1 76 ? 9.055 -23.281 0.035 1 97.12 76 GLU A O 1
ATOM 577 N N . SER A 1 77 ? 8.977 -23.125 -2.16 1 96.38 77 SER A N 1
ATOM 578 C CA . SER A 1 77 ? 10.086 -22.188 -2.191 1 96.38 77 SER A CA 1
ATOM 579 C C . SER A 1 77 ? 9.594 -20.734 -2.213 1 96.38 77 SER A C 1
ATOM 581 O O . SER A 1 77 ? 10.391 -19.797 -2.168 1 96.38 77 SER A O 1
ATOM 583 N N . TYR A 1 78 ? 8.352 -20.531 -2.27 1 96.81 78 TYR A N 1
ATOM 584 C CA . TYR A 1 78 ? 7.797 -19.203 -2.477 1 96.81 78 TYR A CA 1
ATOM 585 C C . TYR A 1 78 ? 8.242 -18.25 -1.374 1 96.81 78 TYR A C 1
ATOM 587 O O . TYR A 1 78 ? 8.562 -17.094 -1.64 1 96.81 78 TYR A O 1
ATOM 595 N N . ARG A 1 79 ? 8.281 -18.656 -0.133 1 94.56 79 ARG A N 1
ATOM 596 C CA . ARG A 1 79 ? 8.656 -17.812 0.995 1 94.56 79 ARG A CA 1
ATOM 597 C C . ARG A 1 79 ? 10.062 -17.266 0.826 1 94.56 79 ARG A C 1
ATOM 599 O O . ARG A 1 79 ? 10.414 -16.234 1.407 1 94.56 79 ARG A O 1
ATOM 606 N N . ASP A 1 80 ? 10.859 -17.891 0.002 1 93.69 80 ASP A N 1
ATOM 607 C CA . ASP A 1 80 ? 12.266 -17.531 -0.139 1 93.69 80 ASP A CA 1
ATOM 608 C C . ASP A 1 80 ? 12.422 -16.297 -1.034 1 93.69 80 ASP A C 1
ATOM 610 O O . ASP A 1 80 ? 13.453 -15.617 -0.984 1 93.69 80 ASP A O 1
ATOM 614 N N . PHE A 1 81 ? 11.453 -16.062 -1.857 1 93 81 PHE A N 1
ATOM 615 C CA . PHE A 1 81 ? 11.75 -14.992 -2.811 1 93 81 PHE A CA 1
ATOM 616 C C . PHE A 1 81 ? 10.523 -14.117 -3.041 1 93 81 PHE A C 1
ATOM 618 O O . PHE A 1 81 ? 10.633 -13.023 -3.602 1 93 81 PHE A O 1
ATOM 625 N N . LEU A 1 82 ? 9.312 -14.516 -2.711 1 93.75 82 LEU A N 1
ATOM 626 C CA . LEU A 1 82 ? 8.141 -13.664 -2.857 1 93.75 82 LEU A CA 1
ATOM 627 C C . LEU A 1 82 ? 7.996 -12.727 -1.661 1 93.75 82 LEU A C 1
ATOM 629 O O . LEU A 1 82 ? 8.125 -13.156 -0.513 1 93.75 82 LEU A O 1
ATOM 633 N N . PRO A 1 83 ? 7.605 -11.555 -2.021 1 86.75 83 PRO A N 1
ATOM 634 C CA . PRO A 1 83 ? 7.387 -10.617 -0.919 1 86.75 83 PRO A CA 1
ATOM 635 C C . PRO A 1 83 ? 6.168 -10.977 -0.071 1 86.75 83 PRO A C 1
ATOM 637 O O . PRO A 1 83 ? 5.242 -11.625 -0.559 1 86.75 83 PRO A O 1
ATOM 640 N N . PHE A 1 84 ? 6.156 -10.734 1.208 1 84.5 84 PHE A N 1
ATOM 641 C CA . PHE A 1 84 ? 5.066 -10.789 2.176 1 84.5 84 PHE A CA 1
ATOM 642 C C . PHE A 1 84 ? 4.781 -12.227 2.588 1 84.5 84 PHE A C 1
ATOM 644 O O . PHE A 1 84 ? 3.869 -12.477 3.377 1 84.5 84 PHE A O 1
ATOM 651 N N . LEU A 1 85 ? 5.469 -13.18 1.897 1 92.19 85 LEU A N 1
ATOM 652 C CA . LEU A 1 85 ? 5.238 -14.562 2.322 1 92.19 85 LEU A CA 1
ATOM 653 C C . LEU A 1 85 ? 6.207 -14.953 3.432 1 92.19 85 LEU A C 1
ATOM 655 O O . LEU A 1 85 ? 7.426 -14.883 3.252 1 92.19 85 LEU A O 1
ATOM 659 N N . THR A 1 86 ? 5.641 -15.398 4.539 1 93.06 86 THR A N 1
ATOM 660 C CA . THR A 1 86 ? 6.469 -15.773 5.68 1 93.06 86 THR A CA 1
ATOM 661 C C . THR A 1 86 ? 6.559 -17.297 5.805 1 93.06 86 THR A C 1
ATOM 663 O O . THR A 1 86 ? 7.43 -17.812 6.5 1 93.06 86 THR A O 1
ATOM 666 N N . ALA A 1 87 ? 5.66 -17.938 5.191 1 94.94 87 ALA A N 1
ATOM 667 C CA . ALA A 1 87 ? 5.707 -19.406 5.18 1 94.94 87 ALA A CA 1
ATOM 668 C C . ALA A 1 87 ? 5.133 -19.953 3.877 1 94.94 87 ALA A C 1
ATOM 670 O O . ALA A 1 87 ? 4.227 -19.359 3.289 1 94.94 87 ALA A O 1
ATOM 671 N N . SER A 1 88 ? 5.613 -21.031 3.449 1 97.12 88 SER A N 1
ATOM 672 C CA . SER A 1 88 ? 5.148 -21.797 2.301 1 97.12 88 SER A CA 1
ATOM 673 C C . SER A 1 88 ? 5.426 -23.297 2.484 1 97.12 88 SER A C 1
ATOM 675 O O . SER A 1 88 ? 6.582 -23.703 2.602 1 97.12 88 SER A O 1
ATOM 677 N N . THR A 1 89 ? 4.359 -24.094 2.48 1 97.31 89 THR A N 1
ATOM 678 C CA . THR A 1 89 ? 4.512 -25.531 2.734 1 97.31 89 THR A CA 1
ATOM 679 C C . THR A 1 89 ? 3.598 -26.344 1.82 1 97.31 89 THR A C 1
ATOM 681 O O . THR A 1 89 ? 2.404 -26.047 1.71 1 97.31 89 THR A O 1
ATOM 684 N N . VAL A 1 90 ? 4.18 -27.344 1.155 1 98 90 VAL A N 1
ATOM 685 C CA . VAL A 1 90 ? 3.4 -28.297 0.376 1 98 90 VAL A CA 1
ATOM 686 C C . VAL A 1 90 ? 2.998 -29.484 1.258 1 98 90 VAL A C 1
ATOM 688 O O . VAL A 1 90 ? 3.855 -30.141 1.847 1 98 90 VAL A O 1
ATOM 691 N N . THR A 1 91 ? 1.729 -29.75 1.308 1 97.5 91 THR A N 1
ATOM 692 C CA . THR A 1 91 ? 1.25 -30.781 2.232 1 97.5 91 THR A CA 1
ATOM 693 C C . THR A 1 91 ? 0.866 -32.062 1.48 1 97.5 91 THR A C 1
ATOM 695 O O . THR A 1 91 ? 0.706 -33.125 2.086 1 97.5 91 THR A O 1
ATOM 698 N N . ALA A 1 92 ? 0.604 -31.953 0.232 1 98.12 92 ALA A N 1
ATOM 699 C CA . ALA A 1 92 ? 0.3 -33.125 -0.587 1 98.12 92 ALA A CA 1
ATOM 700 C C . ALA A 1 92 ? 0.815 -32.938 -2.012 1 98.12 92 ALA A C 1
ATOM 702 O O . ALA A 1 92 ? 0.864 -31.828 -2.525 1 98.12 92 ALA A O 1
ATOM 703 N N . ARG A 1 93 ? 1.183 -34.062 -2.637 1 98.38 93 ARG A N 1
ATOM 704 C CA . ARG A 1 93 ? 1.676 -34.062 -4.008 1 98.38 93 ARG A CA 1
ATOM 705 C C . ARG A 1 93 ? 1.011 -35.188 -4.82 1 98.38 93 ARG A C 1
ATOM 707 O O . ARG A 1 93 ? 0.579 -36.188 -4.266 1 98.38 93 ARG A O 1
ATOM 714 N N . ASP A 1 94 ? 1.019 -34.875 -6.074 1 98.25 94 ASP A N 1
ATOM 715 C CA . ASP A 1 94 ? 0.575 -35.906 -7.004 1 98.25 94 ASP A CA 1
ATOM 716 C C . ASP A 1 94 ? 1.583 -37.062 -7.078 1 98.25 94 ASP A C 1
ATOM 718 O O . ASP A 1 94 ? 2.779 -36.812 -7.27 1 98.25 94 ASP A O 1
ATOM 722 N N . ARG A 1 95 ? 1.135 -38.281 -6.992 1 97.25 95 ARG A N 1
ATOM 723 C CA . ARG A 1 95 ? 2.025 -39.438 -6.938 1 97.25 95 ARG A CA 1
ATOM 724 C C . ARG A 1 95 ? 2.719 -39.656 -8.281 1 97.25 95 ARG A C 1
ATOM 726 O O . ARG A 1 95 ? 3.879 -40.062 -8.32 1 97.25 95 ARG A O 1
ATOM 733 N N . ALA A 1 96 ? 2.043 -39.375 -9.305 1 96.69 96 ALA A N 1
ATOM 734 C CA . ALA A 1 96 ? 2.557 -39.656 -10.648 1 96.69 96 ALA A CA 1
ATOM 735 C C . ALA A 1 96 ? 3.549 -38.594 -11.086 1 96.69 96 ALA A C 1
ATOM 737 O O . ALA A 1 96 ? 4.621 -38.906 -11.609 1 96.69 96 ALA A O 1
ATOM 738 N N . THR A 1 97 ? 3.252 -37.281 -10.852 1 96.25 97 THR A N 1
ATOM 739 C CA . THR A 1 97 ? 4.035 -36.188 -11.414 1 96.25 97 THR A CA 1
ATOM 740 C C . THR A 1 97 ? 4.957 -35.594 -10.359 1 96.25 97 THR A C 1
ATOM 742 O O . THR A 1 97 ? 5.949 -34.938 -10.688 1 96.25 97 THR A O 1
ATOM 745 N N . GLY A 1 98 ? 4.559 -35.688 -9.109 1 97.62 98 GLY A N 1
ATOM 746 C CA . GLY A 1 98 ? 5.32 -35.062 -8.023 1 97.62 98 GLY A CA 1
ATOM 747 C C . GLY A 1 98 ? 4.969 -33.625 -7.789 1 97.62 98 GLY A C 1
ATOM 748 O O . GLY A 1 98 ? 5.5 -33 -6.871 1 97.62 98 GLY A O 1
ATOM 749 N N . TYR A 1 99 ? 4.07 -33.031 -8.562 1 98.38 99 TYR A N 1
ATOM 750 C CA . TYR A 1 99 ? 3.656 -31.656 -8.391 1 98.38 99 TYR A CA 1
ATOM 751 C C . TYR A 1 99 ? 2.742 -31.5 -7.18 1 98.38 99 TYR A C 1
ATOM 753 O O . TYR A 1 99 ? 2.051 -32.469 -6.797 1 98.38 99 TYR A O 1
ATOM 761 N N . PRO A 1 100 ? 2.771 -30.328 -6.602 1 98.5 100 PRO A N 1
ATOM 762 C CA . PRO A 1 100 ? 1.91 -30.109 -5.438 1 98.5 100 PRO A CA 1
ATOM 763 C C . PRO A 1 100 ? 0.424 -30.188 -5.781 1 98.5 100 PRO A C 1
ATOM 765 O O . PRO A 1 100 ? 0.013 -29.719 -6.852 1 98.5 100 PRO A O 1
ATOM 768 N N . THR A 1 101 ? -0.344 -30.734 -4.824 1 97.94 101 THR A N 1
ATOM 769 C CA . THR A 1 101 ? -1.796 -30.766 -4.961 1 97.94 101 THR A CA 1
ATOM 770 C C . THR A 1 101 ? -2.457 -30 -3.811 1 97.94 101 THR A C 1
ATOM 772 O O . THR A 1 101 ? -3.625 -29.625 -3.904 1 97.94 101 THR A O 1
ATOM 775 N N . GLN A 1 102 ? -1.749 -29.875 -2.688 1 96.88 102 GLN A N 1
ATOM 776 C CA . GLN A 1 102 ? -2.178 -29.078 -1.544 1 96.88 102 GLN A CA 1
ATOM 777 C C . GLN A 1 102 ? -0.996 -28.344 -0.91 1 96.88 102 GLN A C 1
ATOM 779 O O . GLN A 1 102 ? 0.118 -28.875 -0.872 1 96.88 102 GLN A O 1
ATOM 784 N N . ALA A 1 103 ? -1.318 -27.172 -0.538 1 96.25 103 ALA A N 1
ATOM 785 C CA . ALA A 1 103 ? -0.279 -26.359 0.099 1 96.25 103 ALA A CA 1
ATOM 786 C C . ALA A 1 103 ? -0.889 -25.281 0.985 1 96.25 103 ALA A C 1
ATOM 788 O O . ALA A 1 103 ? -2.088 -25 0.897 1 96.25 103 ALA A O 1
ATOM 789 N N . TYR A 1 104 ? -0.122 -24.766 1.899 1 94.31 104 TYR A N 1
ATOM 790 C CA . TYR A 1 104 ? -0.528 -23.531 2.576 1 94.31 104 TYR A CA 1
ATOM 791 C C . TYR A 1 104 ? 0.573 -22.484 2.508 1 94.31 104 TYR A C 1
ATOM 793 O O . TYR A 1 104 ? 1.759 -22.828 2.453 1 94.31 104 TYR A O 1
ATOM 801 N N . LEU A 1 105 ? 0.224 -21.281 2.328 1 94.31 105 LEU A N 1
ATOM 802 C CA . LEU A 1 105 ? 1.074 -20.094 2.391 1 94.31 105 LEU A CA 1
ATOM 803 C C . LEU A 1 105 ? 0.646 -19.188 3.529 1 94.31 105 LEU A C 1
ATOM 805 O O . LEU A 1 105 ? -0.542 -19.094 3.852 1 94.31 105 LEU A O 1
ATOM 809 N N . THR A 1 106 ? 1.641 -18.516 4.148 1 92.31 106 THR A N 1
ATOM 810 C CA . THR A 1 106 ? 1.345 -17.5 5.148 1 92.31 106 THR A CA 1
ATOM 811 C C . THR A 1 106 ? 1.814 -16.125 4.672 1 92.31 106 THR A C 1
ATOM 813 O O . THR A 1 106 ? 2.996 -15.938 4.371 1 92.31 106 THR A O 1
ATOM 816 N N . VAL A 1 107 ? 0.844 -15.227 4.59 1 88.25 107 VAL A N 1
ATOM 817 C CA . VAL A 1 107 ? 1.147 -13.852 4.227 1 88.25 107 VAL A CA 1
ATOM 818 C C . VAL A 1 107 ? 1.298 -13 5.488 1 88.25 107 VAL A C 1
ATOM 820 O O . VAL A 1 107 ? 0.502 -13.125 6.422 1 88.25 107 VAL A O 1
ATOM 823 N N . GLY A 1 108 ? 2.328 -12.188 5.512 1 81.31 108 GLY A N 1
ATOM 824 C CA . GLY A 1 108 ? 2.559 -11.258 6.605 1 81.31 108 GLY A CA 1
ATOM 825 C C . GLY A 1 108 ? 2.887 -9.852 6.133 1 81.31 108 GLY A C 1
ATOM 826 O O . GLY A 1 108 ? 3.764 -9.672 5.285 1 81.31 108 GLY A O 1
ATOM 827 N N . TYR A 1 109 ? 2.076 -8.906 6.688 1 75.12 109 TYR A N 1
ATOM 828 C CA . TYR A 1 109 ? 2.35 -7.504 6.41 1 75.12 109 TYR A CA 1
ATOM 829 C C . TYR A 1 109 ? 1.984 -6.629 7.602 1 75.12 109 TYR A C 1
ATOM 831 O O . TYR A 1 109 ? 0.803 -6.402 7.875 1 75.12 109 TYR A O 1
ATOM 839 N N . GLY A 1 110 ? 3.012 -6.113 8.172 1 74.88 110 GLY A N 1
ATOM 840 C CA . GLY A 1 110 ? 2.734 -5.402 9.406 1 74.88 110 GLY A CA 1
ATOM 841 C C . GLY A 1 110 ? 2.035 -6.258 10.445 1 74.88 110 GLY A C 1
ATOM 842 O O . GLY A 1 110 ? 2.504 -7.348 10.773 1 74.88 110 GLY A O 1
ATOM 843 N N . PRO A 1 111 ? 0.837 -5.645 10.945 1 76.06 111 PRO A N 1
ATOM 844 C CA . PRO A 1 111 ? 0.092 -6.402 11.953 1 76.06 111 PRO A CA 1
ATOM 845 C C . PRO A 1 111 ? -0.73 -7.535 11.352 1 76.06 111 PRO A C 1
ATOM 847 O O . PRO A 1 111 ? -1.31 -8.344 12.078 1 76.06 111 PRO A O 1
ATOM 850 N N . LEU A 1 112 ? -0.748 -7.566 10.062 1 80.62 112 LEU A N 1
ATOM 851 C CA . LEU A 1 112 ? -1.611 -8.539 9.398 1 80.62 112 LEU A CA 1
ATOM 852 C C . LEU A 1 112 ? -0.857 -9.836 9.125 1 80.62 112 LEU A C 1
ATOM 854 O O . LEU A 1 112 ? 0.322 -9.812 8.766 1 80.62 112 LEU A O 1
ATOM 858 N N . SER A 1 113 ? -1.452 -10.961 9.453 1 85.88 113 SER A N 1
ATOM 859 C CA . SER A 1 113 ? -0.94 -12.289 9.133 1 85.88 113 SER A CA 1
ATOM 860 C C . SER A 1 113 ? -2.076 -13.266 8.836 1 85.88 113 SER A C 1
ATOM 862 O O . SER A 1 113 ? -3.068 -13.305 9.57 1 85.88 113 SER A O 1
ATOM 864 N N . GLU A 1 114 ? -1.877 -13.961 7.711 1 86.56 114 GLU A N 1
ATOM 865 C CA . GLU A 1 114 ? -2.908 -14.914 7.324 1 86.56 114 GLU A CA 1
ATOM 866 C C . GLU A 1 114 ? -2.299 -16.141 6.641 1 86.56 114 GLU A C 1
ATOM 868 O O . GLU A 1 114 ? -1.386 -16 5.82 1 86.56 114 GLU A O 1
ATOM 873 N N . THR A 1 115 ? -2.855 -17.266 7.004 1 88.5 115 THR A N 1
ATOM 874 C CA . THR A 1 115 ? -2.48 -18.5 6.332 1 88.5 115 THR A CA 1
ATOM 875 C C . THR A 1 115 ? -3.605 -18.984 5.418 1 88.5 115 THR A C 1
ATOM 877 O O . THR A 1 115 ? -4.758 -19.078 5.844 1 88.5 115 THR A O 1
ATOM 880 N N . PHE A 1 116 ? -3.223 -19.344 4.184 1 86.94 116 PHE A N 1
ATOM 881 C CA . PHE A 1 116 ? -4.184 -19.859 3.215 1 86.94 116 PHE A CA 1
ATOM 882 C C . PHE A 1 116 ? -3.857 -21.297 2.842 1 86.94 116 PHE A C 1
ATOM 884 O O . PHE A 1 116 ? -2.732 -21.609 2.441 1 86.94 116 PHE A O 1
ATOM 891 N N . HIS A 1 117 ? -4.883 -22.031 3.031 1 91.56 117 HIS A N 1
ATOM 892 C CA . HIS A 1 117 ? -4.785 -23.391 2.543 1 91.56 117 HIS A CA 1
ATOM 893 C C . HIS A 1 117 ? -5.379 -23.531 1.146 1 91.56 117 HIS A C 1
ATOM 895 O O . HIS A 1 117 ? -6.492 -23.062 0.894 1 91.56 117 HIS A O 1
ATOM 901 N N . SER A 1 118 ? -4.633 -24.125 0.287 1 94.62 118 SER A N 1
ATOM 902 C CA . SER A 1 118 ? -5.059 -24.109 -1.108 1 94.62 118 SER A CA 1
ATOM 903 C C . SER A 1 118 ? -4.98 -25.484 -1.74 1 94.62 118 SER A C 1
ATOM 905 O O . SER A 1 118 ? -4.129 -26.297 -1.367 1 94.62 118 SER A O 1
ATOM 907 N N . LYS A 1 119 ? -5.926 -25.766 -2.582 1 96.25 119 LYS A N 1
ATOM 908 C CA . LYS A 1 119 ? -5.766 -26.812 -3.588 1 96.25 119 LYS A CA 1
ATOM 909 C C . LYS A 1 119 ? -4.969 -26.312 -4.785 1 96.25 119 LYS A C 1
ATOM 911 O O . LYS A 1 119 ? -5.254 -25.234 -5.316 1 96.25 119 LYS A O 1
ATOM 916 N N . VAL A 1 120 ? -3.979 -27.078 -5.16 1 97.69 120 VAL A N 1
ATOM 917 C CA . VAL A 1 120 ? -3.074 -26.672 -6.227 1 97.69 120 VAL A CA 1
ATOM 918 C C . VAL A 1 120 ? -3.238 -27.578 -7.438 1 97.69 120 VAL A C 1
ATOM 920 O O . VAL A 1 120 ? -3.371 -28.797 -7.285 1 97.69 120 VAL A O 1
ATOM 923 N N . GLU A 1 121 ? -3.264 -27 -8.609 1 98.25 121 GLU A N 1
ATOM 924 C CA . GLU A 1 121 ? -3.336 -27.75 -9.859 1 98.25 121 GLU A CA 1
ATOM 925 C C . GLU A 1 121 ? -2.213 -27.344 -10.812 1 98.25 121 GLU A C 1
ATOM 927 O O . GLU A 1 121 ? -2.09 -26.172 -11.172 1 98.25 121 GLU A O 1
ATOM 932 N N . CYS A 1 122 ? -1.425 -28.281 -11.164 1 98.56 122 CYS A N 1
ATOM 933 C CA . CYS A 1 122 ? -0.342 -28.078 -12.117 1 98.56 122 CYS A CA 1
ATOM 934 C C . CYS A 1 122 ? -0.599 -28.875 -13.398 1 98.56 122 CYS A C 1
ATOM 936 O O . CYS A 1 122 ? -0.754 -30.094 -13.359 1 98.56 122 CYS A O 1
ATOM 938 N N . ASP A 1 123 ? -0.684 -28.234 -14.516 1 98.38 123 ASP A N 1
ATOM 939 C CA . ASP A 1 123 ? -0.855 -28.859 -15.82 1 98.38 123 ASP A CA 1
ATOM 940 C C . ASP A 1 123 ? 0.304 -28.516 -16.75 1 98.38 123 ASP A C 1
ATOM 942 O O . ASP A 1 123 ? 0.28 -27.484 -17.422 1 98.38 123 ASP A O 1
ATOM 946 N N . GLU A 1 124 ? 1.268 -29.344 -16.797 1 97.31 124 GLU A N 1
ATOM 947 C CA . GLU A 1 124 ? 2.467 -29.109 -17.594 1 97.31 124 GLU A CA 1
ATOM 948 C C . GLU A 1 124 ? 2.143 -29.094 -19.078 1 97.31 124 GLU A C 1
ATOM 950 O O . GLU A 1 124 ? 2.77 -28.359 -19.844 1 97.31 124 GLU A O 1
ATOM 955 N N . ALA A 1 125 ? 1.183 -29.922 -19.516 1 96.88 125 ALA A N 1
ATOM 956 C CA . ALA A 1 125 ? 0.791 -29.969 -20.922 1 96.88 125 ALA A CA 1
ATOM 957 C C . ALA A 1 125 ? 0.198 -28.641 -21.359 1 96.88 125 ALA A C 1
ATOM 959 O O . ALA A 1 125 ? 0.416 -28.203 -22.5 1 96.88 125 ALA A O 1
ATOM 960 N N . LYS A 1 126 ? -0.504 -27.969 -20.5 1 97.75 126 LYS A N 1
ATOM 961 C CA . LYS A 1 126 ? -1.155 -26.703 -20.812 1 97.75 126 LYS A CA 1
ATOM 962 C C . LYS A 1 126 ? -0.339 -25.516 -20.297 1 97.75 126 LYS A C 1
ATOM 964 O O . LYS A 1 126 ? -0.707 -24.359 -20.5 1 97.75 126 LYS A O 1
ATOM 969 N N . TRP A 1 127 ? 0.707 -25.719 -19.625 1 98.06 127 TRP A N 1
ATOM 970 C CA . TRP A 1 127 ? 1.569 -24.703 -19.016 1 98.06 127 TRP A CA 1
ATOM 971 C C . TRP A 1 127 ? 0.77 -23.797 -18.109 1 98.06 127 TRP A C 1
ATOM 973 O O . TRP A 1 127 ? 0.861 -22.562 -18.203 1 98.06 127 TRP A O 1
ATOM 983 N N . THR A 1 128 ? 0.025 -24.438 -17.172 1 98.56 128 THR A N 1
ATOM 984 C CA . THR A 1 128 ? -0.769 -23.672 -16.203 1 98.56 128 THR A CA 1
ATOM 985 C C . THR A 1 128 ? -0.538 -24.203 -14.797 1 98.56 128 THR A C 1
ATOM 987 O O . THR A 1 128 ? -0.391 -25.406 -14.586 1 98.56 128 THR A O 1
ATOM 990 N N . VAL A 1 129 ? -0.405 -23.344 -13.836 1 98.44 129 VAL A N 1
ATOM 991 C CA . VAL A 1 129 ? -0.387 -23.625 -12.406 1 98.44 129 VAL A CA 1
ATOM 992 C C . VAL A 1 129 ? -1.435 -22.781 -11.695 1 98.44 129 VAL A C 1
ATOM 994 O O . VAL A 1 129 ? -1.442 -21.547 -11.828 1 98.44 129 VAL A O 1
ATOM 997 N N . GLY A 1 130 ? -2.355 -23.391 -10.984 1 98 130 GLY A N 1
ATOM 998 C CA . GLY A 1 130 ? -3.414 -22.688 -10.281 1 98 130 GLY A CA 1
ATOM 999 C C . GLY A 1 130 ? -3.533 -23.094 -8.82 1 98 130 GLY A C 1
ATOM 1000 O O . GLY A 1 130 ? -3.109 -24.188 -8.445 1 98 130 GLY A O 1
ATOM 1001 N N . ALA A 1 131 ? -4.059 -22.219 -8.023 1 97 131 ALA A N 1
ATOM 1002 C CA . ALA A 1 131 ? -4.359 -22.5 -6.621 1 97 131 ALA A CA 1
ATOM 1003 C C . ALA A 1 131 ? -5.691 -21.875 -6.215 1 97 131 ALA A C 1
ATOM 1005 O O . ALA A 1 131 ? -6 -20.734 -6.598 1 97 131 ALA A O 1
ATOM 1006 N N . ARG A 1 132 ? -6.469 -22.609 -5.504 1 94.62 132 ARG A N 1
ATOM 1007 C CA . ARG A 1 132 ? -7.75 -22.141 -4.977 1 94.62 132 ARG A CA 1
ATOM 1008 C C . ARG A 1 132 ? -7.805 -22.297 -3.459 1 94.62 132 ARG A C 1
ATOM 1010 O O . ARG A 1 132 ? -7.488 -23.359 -2.924 1 94.62 132 ARG A O 1
ATOM 1017 N N . SER A 1 133 ? -8.086 -21.219 -2.836 1 91.5 133 SER A N 1
ATOM 1018 C CA . SER A 1 133 ? -8.211 -21.219 -1.381 1 91.5 133 SER A CA 1
ATOM 1019 C C . SER A 1 133 ? -9.547 -20.641 -0.935 1 91.5 133 SER A C 1
ATOM 1021 O O . SER A 1 133 ? -10.203 -19.922 -1.695 1 91.5 133 SER A O 1
ATOM 1023 N N . GLY A 1 134 ? -9.875 -20.891 0.32 1 83.62 134 GLY A N 1
ATOM 1024 C CA . GLY A 1 134 ? -11.109 -20.391 0.9 1 83.62 134 GLY A CA 1
ATOM 1025 C C . GLY A 1 134 ? -12.164 -21.484 1.062 1 83.62 134 GLY A C 1
ATOM 1026 O O . GLY A 1 134 ? -11.898 -22.656 0.793 1 83.62 134 GLY A O 1
ATOM 1027 N N . ASP A 1 135 ? -13.25 -21.047 1.631 1 69.62 135 ASP A N 1
ATOM 1028 C CA . ASP A 1 135 ? -14.32 -21.969 1.997 1 69.62 135 ASP A CA 1
ATOM 1029 C C . ASP A 1 135 ? -14.805 -22.75 0.782 1 69.62 135 ASP A C 1
ATOM 1031 O O . ASP A 1 135 ? -15.094 -23.953 0.885 1 69.62 135 ASP A O 1
ATOM 1035 N N . ILE A 1 136 ? -14.797 -22.094 -0.239 1 61.44 136 ILE A N 1
ATOM 1036 C CA . ILE A 1 136 ? -15.336 -22.719 -1.44 1 61.44 136 ILE A CA 1
ATOM 1037 C C . ILE A 1 136 ? -14.391 -23.828 -1.919 1 61.44 136 ILE A C 1
ATOM 1039 O O . ILE A 1 136 ? -14.828 -24.844 -2.438 1 61.44 136 ILE A O 1
ATOM 1043 N N . ALA A 1 137 ? -13.141 -23.578 -1.693 1 64.25 137 ALA A N 1
ATOM 1044 C CA . ALA A 1 137 ? -12.148 -24.531 -2.182 1 64.25 137 ALA A CA 1
ATOM 1045 C C . ALA A 1 137 ? -12.188 -25.828 -1.372 1 64.25 137 ALA A C 1
ATOM 1047 O O . ALA A 1 137 ? -11.961 -26.906 -1.911 1 64.25 137 ALA A O 1
ATOM 1048 N N . PHE A 1 138 ? -12.383 -25.719 -0.176 1 63.5 138 PHE A N 1
ATOM 1049 C CA . PHE A 1 138 ? -12.352 -26.891 0.681 1 63.5 138 PHE A CA 1
ATOM 1050 C C . PHE A 1 138 ? -13.766 -27.281 1.104 1 63.5 138 PHE A C 1
ATOM 1052 O O . PHE A 1 138 ? -13.945 -28.203 1.902 1 63.5 138 PHE A O 1
ATOM 1059 N N . GLN A 1 139 ? -14.836 -27.094 0.106 1 54.69 139 GLN A N 1
ATOM 1060 C CA . GLN A 1 139 ? -16.219 -27.438 0.41 1 54.69 139 GLN A CA 1
ATOM 1061 C C . GLN A 1 139 ? -16.5 -27.344 1.908 1 54.69 139 GLN A C 1
ATOM 1063 O O . GLN A 1 139 ? -17.266 -28.141 2.457 1 54.69 139 GLN A O 1
ATOM 1068 N N . ARG A 1 140 ? -15.633 -26.922 2.617 1 49.06 140 ARG A N 1
ATOM 1069 C CA . ARG A 1 140 ? -15.961 -26.938 4.039 1 49.06 140 ARG A CA 1
ATOM 1070 C C . ARG A 1 140 ? -17.172 -26.047 4.324 1 49.06 140 ARG A C 1
ATOM 1072 O O . ARG A 1 140 ? -17.094 -24.828 4.18 1 49.06 140 ARG A O 1
ATOM 1079 N N . LYS A 1 141 ? -18.406 -26.484 3.857 1 43.75 141 LYS A N 1
ATOM 1080 C CA . LYS A 1 141 ? -19.672 -25.812 4.18 1 43.75 141 LYS A CA 1
ATOM 1081 C C . LYS A 1 141 ? -19.547 -25 5.473 1 43.75 141 LYS A C 1
ATOM 1083 O O . LYS A 1 141 ? -20.016 -23.859 5.547 1 43.75 141 LYS A O 1
ATOM 1088 N N . GLY A 1 142 ? -19.781 -25.641 6.578 1 40.22 142 GLY A N 1
ATOM 1089 C CA . GLY A 1 142 ? -20.188 -25.25 7.918 1 40.22 142 GLY A CA 1
ATOM 1090 C C . GLY A 1 142 ? -19.156 -24.406 8.633 1 40.22 142 GLY A C 1
ATOM 1091 O O . GLY A 1 142 ? -19.406 -23.875 9.719 1 40.22 142 GLY A O 1
ATOM 1092 N N . GLU A 1 143 ? -18.047 -25 8.742 1 37.28 143 GLU A N 1
ATOM 1093 C CA . GLU A 1 143 ? -17.141 -24.328 9.68 1 37.28 143 GLU A CA 1
ATOM 1094 C C . GLU A 1 143 ? -16.719 -22.953 9.148 1 37.28 143 GLU A C 1
ATOM 1096 O O . GLU A 1 143 ? -16.234 -22.844 8.023 1 37.28 143 GLU A O 1
ATOM 1101 N N . GLU A 1 144 ? -17.625 -22.031 9.289 1 40.81 144 GLU A N 1
ATOM 1102 C CA . GLU A 1 144 ? -17.156 -20.656 9.219 1 40.81 144 GLU A CA 1
ATOM 1103 C C . GLU A 1 144 ? -15.633 -20.578 9.156 1 40.81 144 GLU A C 1
ATOM 1105 O O . GLU A 1 144 ? -14.945 -21.062 10.062 1 40.81 144 GLU A O 1
ATOM 1110 N N . GLY A 1 145 ? -15.164 -21.188 8.125 1 36.5 145 GLY A N 1
ATOM 1111 C CA . GLY A 1 145 ? -1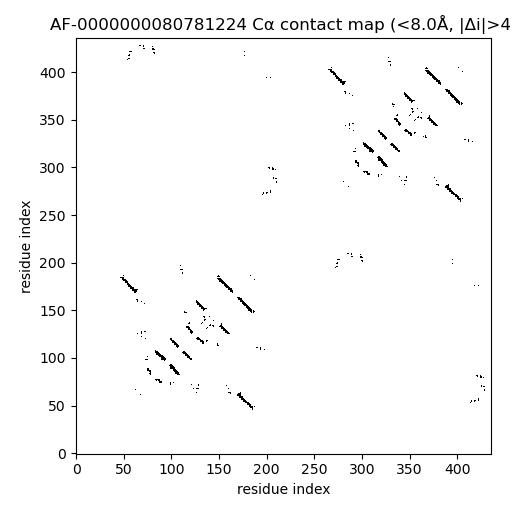3.711 -21.141 8.117 1 36.5 145 GLY A CA 1
ATOM 1112 C C . GLY A 1 145 ? -13.156 -20.078 9.055 1 36.5 145 GLY A C 1
ATOM 1113 O O . GLY A 1 145 ? -13.305 -18.875 8.812 1 36.5 145 GLY A O 1
ATOM 1114 N N . LYS A 1 146 ? -13.383 -20.391 10.289 1 42.03 146 LYS A N 1
ATOM 1115 C CA . LYS A 1 146 ? -12.82 -19.812 11.5 1 42.03 146 LYS A CA 1
ATOM 1116 C C . LYS A 1 146 ? -11.461 -19.156 11.211 1 42.03 146 LYS A C 1
ATOM 1118 O O . LYS A 1 146 ? -10.812 -18.641 12.117 1 42.03 146 LYS A O 1
ATOM 1123 N N . ASP A 1 147 ? -10.945 -19.703 10.148 1 45.19 147 ASP A N 1
ATOM 1124 C CA . ASP A 1 147 ? -9.562 -19.297 10.352 1 45.19 147 ASP A CA 1
ATOM 1125 C C . ASP A 1 147 ? -9.422 -17.781 10.203 1 45.19 147 ASP A C 1
ATOM 1127 O O . ASP A 1 147 ? -8.305 -17.25 10.188 1 45.19 147 ASP A O 1
ATOM 1131 N N . GLY A 1 148 ? -10.562 -17.141 10.508 1 56.22 148 GLY A N 1
ATOM 1132 C CA . GLY A 1 148 ? -10.359 -15.734 10.836 1 56.22 148 GLY A CA 1
ATOM 1133 C C . GLY A 1 148 ? -9.43 -15.023 9.875 1 56.22 148 GLY A C 1
ATOM 1134 O O . GLY A 1 148 ? -8.773 -14.047 10.234 1 56.22 148 GLY A O 1
ATOM 1135 N N . GLY A 1 149 ? -9.422 -15.578 8.562 1 69.94 149 GLY A N 1
ATOM 1136 C CA . GLY A 1 149 ? -8.438 -14.984 7.672 1 69.94 149 GLY A CA 1
ATOM 1137 C C . GLY A 1 149 ? -8.969 -13.797 6.898 1 69.94 149 GLY A C 1
ATOM 1138 O O . GLY A 1 149 ? -10.164 -13.484 6.961 1 69.94 149 GLY A O 1
ATOM 1139 N N . LEU A 1 150 ? -8.219 -13.094 6.285 1 75.31 150 LEU A N 1
ATOM 1140 C CA . LEU A 1 150 ? -8.461 -11.859 5.547 1 75.31 150 LEU A CA 1
ATOM 1141 C C . LEU A 1 150 ? -9.367 -12.109 4.348 1 75.31 150 LEU A C 1
ATOM 1143 O O . LEU A 1 150 ? -10.273 -11.32 4.07 1 75.31 150 LEU A O 1
ATOM 1147 N N . PHE A 1 151 ? -9.305 -13.336 3.744 1 82.94 151 PHE A N 1
ATOM 1148 C CA . PHE A 1 151 ? -9.945 -13.531 2.451 1 82.94 151 PHE A CA 1
ATOM 1149 C C . PHE A 1 151 ? -11.062 -14.562 2.553 1 82.94 151 PHE A C 1
ATOM 1151 O O . PHE A 1 151 ? -10.906 -15.602 3.201 1 82.94 151 PHE A O 1
ATOM 1158 N N . GLU A 1 152 ? -12.156 -14.258 1.973 1 85.5 152 GLU A N 1
ATOM 1159 C CA . GLU A 1 152 ? -13.172 -15.281 1.763 1 85.5 152 GLU A CA 1
ATOM 1160 C C . GLU A 1 152 ? -12.68 -16.375 0.815 1 85.5 152 GLU A C 1
ATOM 1162 O O . GLU A 1 152 ? -12.906 -17.562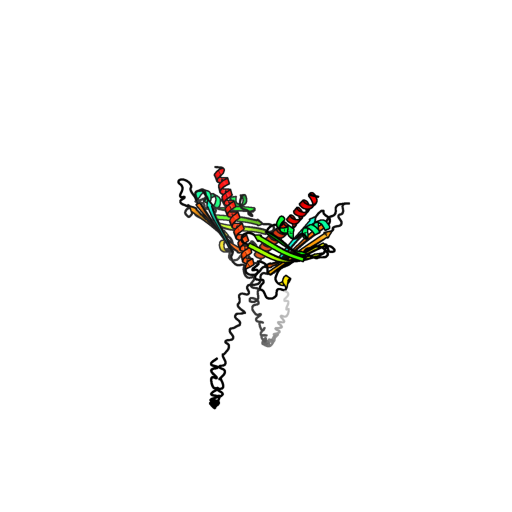 1.059 1 85.5 152 GLU A O 1
ATOM 1167 N N . TYR A 1 153 ? -12.109 -15.875 -0.175 1 89.25 153 TYR A N 1
ATOM 1168 C CA . TYR A 1 153 ? -11.391 -16.781 -1.075 1 89.25 153 TYR A CA 1
ATOM 1169 C C . TYR A 1 153 ? -10.242 -16.062 -1.768 1 89.25 153 TYR A C 1
ATOM 1171 O O . TYR A 1 153 ? -10.227 -14.828 -1.834 1 89.25 153 TYR A O 1
ATOM 1179 N N . LEU A 1 154 ? -9.367 -16.797 -2.27 1 91.62 154 LEU A N 1
ATOM 1180 C CA . LEU A 1 154 ? -8.227 -16.344 -3.068 1 91.62 154 LEU A CA 1
ATOM 1181 C C . LEU A 1 154 ? -7.859 -17.391 -4.117 1 91.62 154 LEU A C 1
ATOM 1183 O O . LEU A 1 154 ? -7.461 -18.516 -3.773 1 91.62 154 LEU A O 1
ATOM 1187 N N . ASP A 1 155 ? -8.047 -17.031 -5.336 1 94.44 155 ASP A N 1
ATOM 1188 C CA . ASP A 1 155 ? -7.742 -17.906 -6.461 1 94.44 155 ASP A CA 1
ATOM 1189 C C . ASP A 1 155 ? -6.633 -17.312 -7.332 1 94.44 155 ASP A C 1
ATOM 1191 O O . ASP A 1 155 ? -6.645 -16.125 -7.645 1 94.44 155 ASP A O 1
ATOM 1195 N N . THR A 1 156 ? -5.684 -18.109 -7.688 1 95.75 156 THR A N 1
ATOM 1196 C CA . THR A 1 156 ? -4.57 -17.672 -8.516 1 95.75 156 THR A CA 1
ATOM 1197 C C . THR A 1 156 ? -4.398 -18.594 -9.727 1 95.75 156 THR A C 1
ATOM 1199 O O . THR A 1 156 ? -4.602 -19.797 -9.625 1 95.75 156 THR A O 1
ATOM 1202 N N . ILE A 1 157 ? -4.012 -18.047 -10.836 1 97.31 157 ILE A N 1
ATOM 1203 C CA . ILE A 1 157 ? -3.678 -18.844 -12.008 1 97.31 157 ILE A CA 1
ATOM 1204 C C . ILE A 1 157 ? -2.465 -18.25 -12.711 1 97.31 157 ILE A C 1
ATOM 1206 O O . ILE A 1 157 ? -2.41 -17.031 -12.945 1 97.31 157 ILE A O 1
ATOM 1210 N N . TRP A 1 158 ? -1.53 -19.047 -12.977 1 97.62 158 TRP A N 1
ATOM 1211 C CA . TRP A 1 158 ? -0.393 -18.766 -13.844 1 97.62 158 TRP A CA 1
ATOM 1212 C C . TRP A 1 158 ? -0.561 -19.438 -15.203 1 97.62 158 TRP A C 1
ATOM 1214 O O . TRP A 1 158 ? -0.908 -20.625 -15.281 1 97.62 158 TRP A O 1
ATOM 1224 N N . LYS A 1 159 ? -0.272 -18.703 -16.219 1 98.12 159 LYS A N 1
ATOM 1225 C CA . LYS A 1 159 ? -0.298 -19.234 -17.578 1 98.12 159 LYS A CA 1
ATOM 1226 C C . LYS A 1 159 ? 0.976 -18.875 -18.344 1 98.12 159 LYS A C 1
ATOM 1228 O O . LYS A 1 159 ? 1.403 -17.719 -18.328 1 98.12 159 LYS A O 1
ATOM 1233 N N . LEU A 1 160 ? 1.559 -19.891 -18.922 1 97.44 160 LEU A N 1
ATOM 1234 C CA . LEU A 1 160 ? 2.736 -19.703 -19.75 1 97.44 160 LEU A CA 1
ATOM 1235 C C . LEU A 1 160 ? 2.404 -19.953 -21.219 1 97.44 160 LEU A C 1
ATOM 1237 O O . LEU A 1 160 ? 1.698 -20.906 -21.547 1 97.44 160 LEU A O 1
ATOM 1241 N N . GLU A 1 161 ? 2.861 -19.062 -22.047 1 97.06 161 GLU A N 1
ATOM 1242 C CA . GLU A 1 161 ? 2.66 -19.203 -23.484 1 97.06 161 GLU A CA 1
ATOM 1243 C C . GLU A 1 161 ? 3.977 -19.047 -24.25 1 97.06 161 GLU A C 1
ATOM 1245 O O . GLU A 1 161 ? 4.465 -17.922 -24.422 1 97.06 161 GLU A O 1
ATOM 1250 N N . PRO A 1 162 ? 4.512 -20.188 -24.641 1 95 162 PRO A N 1
ATOM 1251 C CA . PRO A 1 162 ? 5.711 -20.062 -25.469 1 95 162 PRO A CA 1
ATOM 1252 C C . PRO A 1 162 ? 5.473 -19.219 -26.719 1 95 162 PRO A C 1
ATOM 1254 O O . PRO A 1 162 ? 4.43 -19.344 -27.375 1 95 162 PRO A O 1
ATOM 1257 N N . LEU A 1 163 ? 6.41 -18.344 -26.875 1 91.44 163 LEU A N 1
ATOM 1258 C CA . LEU A 1 163 ? 6.312 -17.469 -28.047 1 91.44 163 LEU A CA 1
ATOM 1259 C C . LEU A 1 163 ? 7.309 -17.891 -29.125 1 91.44 163 LEU A C 1
ATOM 1261 O O . LEU A 1 163 ? 8.398 -18.375 -28.812 1 91.44 163 LEU A O 1
ATOM 1265 N N . GLU A 1 164 ? 6.926 -17.922 -30.375 1 77.62 164 GLU A N 1
ATOM 1266 C CA . GLU A 1 164 ? 7.844 -18.203 -31.469 1 77.62 164 GLU A CA 1
ATOM 1267 C C . GLU A 1 164 ? 8.766 -17.016 -31.734 1 77.62 164 GLU A C 1
ATOM 1269 O O . GLU A 1 164 ? 8.328 -15.867 -31.734 1 77.62 164 GLU A O 1
ATOM 1274 N N . GLY A 1 165 ? 9.766 -16.891 -30.969 1 60.59 165 GLY A N 1
ATOM 1275 C CA . GLY A 1 165 ? 10.688 -15.781 -31.141 1 60.59 165 GLY A CA 1
ATOM 1276 C C . GLY A 1 165 ? 11.242 -15.688 -32.562 1 60.59 165 GLY A C 1
ATOM 1277 O O . GLY A 1 165 ? 11.258 -16.672 -33.281 1 60.59 165 GLY A O 1
ATOM 1278 N N . ARG A 1 166 ? 11.102 -14.43 -33.094 1 54.34 166 ARG A N 1
ATOM 1279 C CA . ARG A 1 166 ? 11.609 -14.141 -34.438 1 54.34 166 ARG A CA 1
ATOM 1280 C C . ARG A 1 166 ? 13.055 -14.609 -34.594 1 54.34 166 ARG A C 1
ATOM 1282 O O . ARG A 1 166 ? 13.484 -14.969 -35.688 1 54.34 166 ARG A O 1
ATOM 1289 N N . ALA A 1 167 ? 13.961 -14.055 -33.625 1 52.34 167 ALA A N 1
ATOM 1290 C CA . ALA A 1 167 ? 15.359 -14.32 -33.969 1 52.34 167 ALA A CA 1
ATOM 1291 C C . ALA A 1 167 ? 15.719 -15.781 -33.688 1 52.34 167 ALA A C 1
ATOM 1293 O O . ALA A 1 167 ? 15.164 -16.406 -32.781 1 52.34 167 ALA A O 1
ATOM 1294 N N . VAL A 1 168 ? 16.344 -16.391 -34.438 1 53.59 168 VAL A N 1
ATOM 1295 C CA . VAL A 1 168 ? 16.906 -17.734 -34.5 1 53.59 168 VAL A CA 1
ATOM 1296 C C . VAL A 1 168 ? 17.578 -18.062 -33.156 1 53.59 168 VAL A C 1
ATOM 1298 O O . VAL A 1 168 ? 18.5 -17.375 -32.719 1 53.59 168 VAL A O 1
ATOM 1301 N N . GLY A 1 169 ? 17.016 -18.922 -32.219 1 61.72 169 GLY A N 1
ATOM 1302 C CA . GLY A 1 169 ? 17.672 -19.547 -31.062 1 61.72 169 GLY A CA 1
ATOM 1303 C C . GLY A 1 169 ? 17.156 -19.047 -29.734 1 61.72 169 GLY A C 1
ATOM 1304 O O . GLY A 1 169 ? 17.438 -19.625 -28.688 1 61.72 169 GLY A O 1
ATOM 1305 N N . MET A 1 170 ? 16.453 -17.828 -29.75 1 68.5 170 MET A N 1
ATOM 1306 C CA . MET A 1 170 ? 16.109 -17.375 -28.406 1 68.5 170 MET A CA 1
ATOM 1307 C C . MET A 1 170 ? 14.656 -17.719 -28.078 1 68.5 170 MET A C 1
ATOM 1309 O O . MET A 1 170 ? 13.734 -17.312 -28.781 1 68.5 170 MET A O 1
ATOM 1313 N N . GLU A 1 171 ? 14.383 -18.672 -27.219 1 85.44 171 GLU A N 1
ATOM 1314 C CA . GLU A 1 171 ? 13.055 -19.062 -26.781 1 85.44 171 GLU A CA 1
ATOM 1315 C C . GLU A 1 171 ? 12.492 -18.062 -25.766 1 85.44 171 GLU A C 1
ATOM 1317 O O . GLU A 1 171 ? 13.203 -17.625 -24.859 1 85.44 171 GLU A O 1
ATOM 1322 N N . MET A 1 172 ? 11.336 -17.516 -26.188 1 91.44 172 MET A N 1
ATOM 1323 C CA . MET A 1 172 ? 10.648 -16.578 -25.312 1 91.44 172 MET A CA 1
ATOM 1324 C C . MET A 1 172 ? 9.32 -17.156 -24.828 1 91.44 172 MET A C 1
ATOM 1326 O O . MET A 1 172 ? 8.68 -17.938 -25.531 1 91.44 172 MET A O 1
ATOM 1330 N N . THR A 1 173 ? 9.016 -16.812 -23.594 1 94.75 173 THR A N 1
ATOM 1331 C CA . THR A 1 173 ? 7.762 -17.266 -23.016 1 94.75 173 THR A CA 1
ATOM 1332 C C . THR A 1 173 ? 7.012 -16.109 -22.375 1 94.75 173 THR A C 1
ATOM 1334 O O . THR A 1 173 ? 7.59 -15.344 -21.594 1 94.75 173 THR A O 1
ATOM 1337 N N . ARG A 1 174 ? 5.754 -15.938 -22.719 1 96.12 174 ARG A N 1
ATOM 1338 C CA . ARG A 1 174 ? 4.875 -15 -22.031 1 96.12 174 ARG A CA 1
ATOM 1339 C C . ARG A 1 174 ? 4.293 -15.625 -20.766 1 96.12 174 ARG A C 1
ATOM 1341 O O . ARG A 1 174 ? 3.762 -16.734 -20.812 1 96.12 174 ARG A O 1
ATOM 1348 N N . VAL A 1 175 ? 4.418 -14.93 -19.672 1 95.94 175 VAL A N 1
ATOM 1349 C CA . VAL A 1 175 ? 3.914 -15.391 -18.375 1 95.94 175 VAL A CA 1
ATOM 1350 C C . VAL A 1 175 ? 2.797 -14.461 -17.906 1 95.94 175 VAL A C 1
ATOM 1352 O O . VAL A 1 175 ? 2.986 -13.25 -17.812 1 95.94 175 VAL A O 1
ATOM 1355 N N . ASP A 1 176 ? 1.632 -15.062 -17.641 1 95.94 176 ASP A N 1
ATOM 1356 C CA . ASP A 1 176 ? 0.481 -14.328 -17.125 1 95.94 176 ASP A CA 1
ATOM 1357 C C . ASP A 1 176 ? 0.131 -14.773 -15.703 1 95.94 176 ASP A C 1
ATOM 1359 O O . ASP A 1 176 ? 0.036 -15.977 -15.438 1 95.94 176 ASP A O 1
ATOM 1363 N N . LEU A 1 177 ? -0.01 -13.828 -14.867 1 96.06 177 LEU A N 1
ATOM 1364 C CA . LEU A 1 177 ? -0.501 -14.062 -13.516 1 96.06 177 LEU A CA 1
ATOM 1365 C C . LEU A 1 177 ? -1.853 -13.383 -13.297 1 96.06 177 LEU A C 1
ATOM 1367 O O . LEU A 1 177 ? -2.031 -12.219 -13.648 1 96.06 177 LEU A O 1
ATOM 1371 N N . ALA A 1 178 ? -2.811 -14.125 -12.789 1 95.44 178 ALA A N 1
ATOM 1372 C CA . ALA A 1 178 ? -4.086 -13.57 -12.352 1 95.44 178 ALA A CA 1
ATOM 1373 C C . ALA A 1 178 ? -4.438 -14.047 -10.945 1 95.44 178 ALA A C 1
ATOM 1375 O O . ALA A 1 178 ? -4.312 -15.234 -10.633 1 95.44 178 ALA A O 1
ATOM 1376 N N . VAL A 1 179 ? -4.836 -13.102 -10.109 1 94.31 179 VAL A N 1
ATOM 1377 C CA . VAL A 1 179 ? -5.293 -13.391 -8.75 1 94.31 179 VAL A CA 1
ATOM 1378 C C . VAL A 1 179 ? -6.695 -12.82 -8.547 1 94.31 179 VAL A C 1
ATOM 1380 O O . VAL A 1 179 ? -6.938 -11.641 -8.82 1 94.31 179 VAL A O 1
ATOM 1383 N N . ASN A 1 180 ? -7.594 -13.656 -8.156 1 92.81 180 ASN A N 1
ATOM 1384 C CA . ASN A 1 180 ? -8.961 -13.281 -7.82 1 92.81 180 ASN A CA 1
ATOM 1385 C C . ASN A 1 180 ? -9.273 -13.555 -6.352 1 92.81 180 ASN A C 1
ATOM 1387 O O . ASN A 1 180 ? -9 -14.648 -5.852 1 92.81 180 ASN A O 1
ATOM 1391 N N . PHE A 1 181 ? -9.852 -12.516 -5.68 1 89.44 181 PHE A N 1
ATOM 1392 C CA . PHE A 1 181 ? -10.078 -12.711 -4.254 1 89.44 181 PHE A CA 1
ATOM 1393 C C . PHE A 1 181 ? -11.219 -11.828 -3.764 1 89.44 181 PHE A C 1
ATOM 1395 O O . PHE A 1 181 ? -11.656 -10.922 -4.469 1 89.44 181 PHE A O 1
ATOM 1402 N N . ARG A 1 182 ? -11.648 -12.195 -2.664 1 87.69 182 ARG A N 1
ATOM 1403 C CA . ARG A 1 182 ? -12.648 -11.414 -1.937 1 87.69 182 ARG A CA 1
ATOM 1404 C C . ARG A 1 182 ? -12.312 -11.352 -0.449 1 87.69 182 ARG A C 1
ATOM 1406 O O . ARG A 1 182 ? -12.016 -12.383 0.167 1 87.69 182 ARG A O 1
ATOM 1413 N N . PHE A 1 183 ? -12.352 -10.062 -0.021 1 82.69 183 PHE A N 1
ATOM 1414 C CA . PHE A 1 183 ? -12.117 -9.883 1.405 1 82.69 183 PHE A CA 1
ATOM 1415 C C . PHE A 1 183 ? -13.344 -10.281 2.219 1 82.69 183 PHE A C 1
ATOM 1417 O O . PHE A 1 183 ? -14.469 -10.148 1.746 1 82.69 183 PHE A O 1
ATOM 1424 N N . ARG A 1 184 ? -12.883 -10.641 3.439 1 80 184 ARG A N 1
ATOM 1425 C CA . ARG A 1 184 ? -13.969 -10.766 4.41 1 80 184 ARG A CA 1
ATOM 1426 C C . ARG A 1 184 ? -14.367 -9.406 4.965 1 80 184 ARG A C 1
ATOM 1428 O O . ARG A 1 184 ? -13.562 -8.477 4.98 1 80 184 ARG A O 1
ATOM 1435 N N . ASN A 1 185 ? -15.539 -9.023 5.234 1 70.38 185 ASN A N 1
ATOM 1436 C CA . ASN A 1 185 ? -16.109 -7.734 5.621 1 70.38 185 ASN A CA 1
ATOM 1437 C C . ASN A 1 185 ? -15.219 -7.02 6.637 1 70.38 185 ASN A C 1
ATOM 1439 O O . ASN A 1 185 ? -14.938 -5.828 6.496 1 70.38 185 ASN A O 1
ATOM 1443 N N . ALA A 1 186 ? -14.812 -7.629 7.68 1 67.5 186 ALA A N 1
ATOM 1444 C CA . ALA A 1 186 ? -14.07 -6.984 8.758 1 67.5 186 ALA A CA 1
ATOM 1445 C C . ALA A 1 186 ? -12.609 -6.789 8.367 1 67.5 186 ALA A C 1
ATOM 1447 O O . ALA A 1 186 ? -11.984 -5.789 8.742 1 67.5 186 ALA A O 1
ATOM 1448 N N . MET A 1 187 ? -12.203 -7.488 7.469 1 72 187 MET A N 1
ATOM 1449 C CA . MET A 1 187 ? -10.758 -7.551 7.27 1 72 187 MET A CA 1
ATOM 1450 C C . MET A 1 187 ? -10.305 -6.527 6.234 1 72 187 MET A C 1
ATOM 1452 O O . MET A 1 187 ? -9.188 -6.012 6.312 1 72 187 MET A O 1
ATOM 1456 N N . HIS A 1 188 ? -11.305 -6.176 5.473 1 73.19 188 HIS A N 1
ATOM 1457 C CA . HIS A 1 188 ? -10.984 -5.102 4.539 1 73.19 188 HIS A CA 1
ATOM 1458 C C . HIS A 1 188 ? -10.578 -3.832 5.277 1 73.19 188 HIS A C 1
ATOM 1460 O O . HIS A 1 188 ? -9.594 -3.184 4.91 1 73.19 188 HIS A O 1
ATOM 1466 N N . ALA A 1 189 ? -11.242 -3.555 6.273 1 73.25 189 ALA A N 1
ATOM 1467 C CA . ALA A 1 189 ? -10.945 -2.383 7.094 1 73.25 189 ALA A CA 1
ATOM 1468 C C . ALA A 1 189 ? -9.578 -2.516 7.758 1 73.25 189 ALA A C 1
ATOM 1470 O O . ALA A 1 189 ? -8.828 -1.542 7.844 1 73.25 189 ALA A O 1
ATOM 1471 N N . ALA A 1 190 ? -9.273 -3.74 8.117 1 74.75 190 ALA A N 1
ATOM 1472 C CA . ALA A 1 190 ? -7.996 -3.998 8.781 1 74.75 190 ALA A CA 1
ATOM 1473 C C . ALA A 1 190 ? -6.828 -3.783 7.82 1 74.75 190 ALA A C 1
ATOM 1475 O O . ALA A 1 190 ? -5.797 -3.229 8.203 1 74.75 190 ALA A O 1
ATOM 1476 N N . MET A 1 191 ? -6.977 -4.172 6.652 1 78.12 191 MET A N 1
ATOM 1477 C CA . MET A 1 191 ? -5.934 -4.004 5.645 1 78.12 191 MET A CA 1
ATOM 1478 C C . MET A 1 191 ? -5.684 -2.525 5.363 1 78.12 191 MET A C 1
ATOM 1480 O O . MET A 1 191 ? -4.535 -2.084 5.312 1 78.12 191 MET A O 1
ATOM 1484 N N . MET A 1 192 ? -6.762 -1.85 5.262 1 78.5 192 MET A N 1
ATOM 1485 C CA . MET A 1 192 ? -6.633 -0.417 5.008 1 78.5 192 MET A CA 1
ATOM 1486 C C . MET A 1 192 ? -5.953 0.283 6.18 1 78.5 192 MET A C 1
ATOM 1488 O O . MET A 1 192 ? -5.102 1.15 5.98 1 78.5 192 MET A O 1
ATOM 1492 N N . SER A 1 193 ? -6.293 -0.083 7.297 1 81.06 193 SER A N 1
ATOM 1493 C CA . SER A 1 193 ? -5.684 0.494 8.492 1 81.06 193 SER A CA 1
ATOM 1494 C C . SER A 1 193 ? -4.188 0.202 8.547 1 81.06 193 SER A C 1
ATOM 1496 O O . SER A 1 193 ? -3.396 1.063 8.93 1 81.06 193 SER A O 1
ATOM 1498 N N . ALA A 1 194 ? -3.875 -0.973 8.195 1 79.38 194 ALA A N 1
ATOM 1499 C CA . ALA A 1 194 ? -2.461 -1.34 8.188 1 79.38 194 ALA A CA 1
ATOM 1500 C C . ALA A 1 194 ? -1.679 -0.49 7.195 1 79.38 194 ALA A C 1
ATOM 1502 O O . ALA A 1 194 ? -0.577 -0.025 7.496 1 79.38 194 ALA A O 1
ATOM 1503 N N . VAL A 1 195 ? -2.229 -0.323 6.031 1 79.38 195 VAL A N 1
ATOM 1504 C CA . VAL A 1 195 ? -1.605 0.518 5.016 1 79.38 195 VAL A CA 1
ATOM 1505 C C . VAL A 1 195 ? -1.483 1.949 5.531 1 79.38 195 VAL A C 1
ATOM 1507 O O . VAL A 1 195 ? -0.435 2.582 5.383 1 79.38 195 VAL A O 1
ATOM 1510 N N . GLU A 1 196 ? -2.516 2.455 6.16 1 84.56 196 GLU A N 1
ATOM 1511 C CA . GLU A 1 196 ? -2.525 3.805 6.719 1 84.56 196 GLU A CA 1
ATOM 1512 C C . GLU A 1 196 ? -1.427 3.977 7.762 1 84.56 196 GLU A C 1
ATOM 1514 O O . GLU A 1 196 ? -0.703 4.977 7.754 1 84.56 196 GLU A O 1
ATOM 1519 N N . ASN A 1 197 ? -1.326 3.062 8.602 1 81.88 197 ASN A N 1
ATOM 1520 C CA . ASN A 1 197 ? -0.318 3.119 9.656 1 81.88 197 ASN A CA 1
ATOM 1521 C C . ASN A 1 197 ? 1.096 3.105 9.078 1 81.88 197 ASN A C 1
ATOM 1523 O O . ASN A 1 197 ? 1.978 3.811 9.57 1 81.88 197 ASN A O 1
ATOM 1527 N N . GLN A 1 198 ? 1.248 2.346 8.109 1 81.31 198 GLN A N 1
ATOM 1528 C CA . GLN A 1 198 ? 2.551 2.301 7.457 1 81.31 198 GLN A CA 1
ATOM 1529 C C . GLN A 1 198 ? 2.898 3.646 6.828 1 81.31 198 GLN A C 1
ATOM 1531 O O . GLN A 1 198 ? 4.031 4.117 6.945 1 81.31 198 GLN A O 1
ATOM 1536 N N . VAL A 1 199 ? 1.952 4.254 6.176 1 83.69 199 VAL A N 1
ATOM 1537 C CA . VAL A 1 199 ? 2.16 5.543 5.523 1 83.69 199 VAL A CA 1
ATOM 1538 C C . VAL A 1 199 ? 2.463 6.609 6.578 1 83.69 199 VAL A C 1
ATOM 1540 O O . VAL A 1 199 ? 3.387 7.41 6.41 1 83.69 199 VAL A O 1
ATOM 1543 N N . ALA A 1 200 ? 1.72 6.594 7.652 1 85.44 200 ALA A N 1
ATOM 1544 C CA . ALA A 1 200 ? 1.97 7.531 8.742 1 85.44 200 ALA A CA 1
ATOM 1545 C C . ALA A 1 200 ? 3.385 7.375 9.289 1 85.44 200 ALA A C 1
ATOM 1547 O O . ALA A 1 200 ? 4.078 8.367 9.531 1 85.44 200 ALA A O 1
ATOM 1548 N N . GLY A 1 201 ? 3.838 6.211 9.461 1 83.12 201 GLY A N 1
ATOM 1549 C CA . GLY A 1 201 ? 5.191 5.918 9.914 1 83.12 201 GLY A CA 1
ATOM 1550 C C . GLY A 1 201 ? 6.258 6.438 8.969 1 83.12 201 GLY A C 1
ATOM 1551 O O . GLY A 1 201 ? 7.242 7.039 9.406 1 83.12 201 GLY A O 1
ATOM 1552 N N . MET A 1 202 ? 5.977 6.266 7.703 1 84.5 202 MET A N 1
ATOM 1553 C CA . MET A 1 202 ? 6.91 6.758 6.695 1 84.5 202 MET A CA 1
ATOM 1554 C C . MET A 1 202 ? 7.008 8.281 6.738 1 84.5 202 M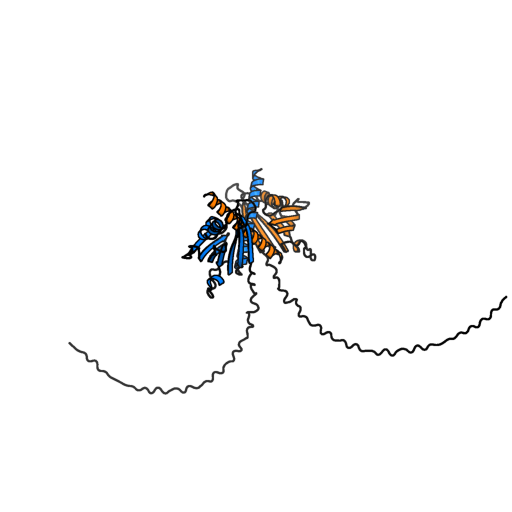ET A C 1
ATOM 1556 O O . MET A 1 202 ? 8.094 8.836 6.59 1 84.5 202 MET A O 1
ATOM 1560 N N . MET A 1 203 ? 5.941 8.914 6.953 1 86.81 203 MET A N 1
ATOM 1561 C CA . MET A 1 203 ? 5.902 10.375 6.941 1 86.81 203 MET A CA 1
ATOM 1562 C C . MET A 1 203 ? 6.66 10.953 8.133 1 86.81 203 MET A C 1
ATOM 1564 O O . MET A 1 203 ? 7.48 11.859 7.977 1 86.81 203 MET A O 1
ATOM 1568 N N . ILE A 1 204 ? 6.434 10.414 9.242 1 86.44 204 ILE A N 1
ATOM 1569 C CA . ILE A 1 204 ? 7.09 10.93 10.438 1 86.44 204 ILE A CA 1
ATOM 1570 C C . ILE A 1 204 ? 8.586 10.633 10.375 1 86.44 204 ILE A C 1
ATOM 1572 O O . ILE A 1 204 ? 9.406 11.438 10.828 1 86.44 204 ILE A O 1
ATOM 1576 N N . GLU A 1 205 ? 8.906 9.492 9.844 1 86.44 205 GLU A N 1
ATOM 1577 C CA . GLU A 1 205 ? 10.312 9.164 9.656 1 86.44 205 GLU A CA 1
ATOM 1578 C C . GLU A 1 205 ? 10.984 10.117 8.68 1 86.44 205 GLU A C 1
ATOM 1580 O O . GLU A 1 205 ? 12.125 10.531 8.883 1 86.44 205 GLU A O 1
ATOM 1585 N N . ALA A 1 206 ? 10.32 10.352 7.59 1 90.25 206 ALA A N 1
ATOM 1586 C CA . ALA A 1 206 ? 10.836 11.305 6.609 1 90.25 206 ALA A CA 1
ATOM 1587 C C . ALA A 1 206 ? 11.078 12.672 7.242 1 90.25 206 ALA A C 1
ATOM 1589 O O . ALA A 1 206 ? 12.102 13.312 6.992 1 90.25 206 ALA A O 1
ATOM 1590 N N . PHE A 1 207 ? 10.219 13.133 8.07 1 91.31 207 PHE A N 1
ATOM 1591 C CA . PHE A 1 207 ? 10.383 14.391 8.781 1 91.31 207 PHE A CA 1
ATOM 1592 C C . PHE A 1 207 ? 11.57 14.336 9.727 1 91.31 207 PHE A C 1
ATOM 1594 O O . PHE A 1 207 ? 12.359 15.281 9.805 1 91.31 207 PHE A O 1
ATOM 1601 N N . GLU A 1 208 ? 11.695 13.242 10.422 1 89.56 208 GLU A N 1
ATOM 1602 C CA . GLU A 1 208 ? 12.82 13.078 11.328 1 89.56 208 GLU A CA 1
ATOM 1603 C C . GLU A 1 208 ? 14.148 13.141 10.578 1 89.56 208 GLU A C 1
ATOM 1605 O O . GLU A 1 208 ? 15.078 13.836 11.008 1 89.56 208 GLU A O 1
ATOM 1610 N N . LYS A 1 209 ? 14.18 12.469 9.539 1 90.31 209 LYS A N 1
ATOM 1611 C CA . LYS A 1 209 ? 15.391 12.492 8.727 1 90.31 209 LYS A CA 1
ATOM 1612 C C . LYS A 1 209 ? 15.688 13.898 8.219 1 90.31 209 LYS A C 1
ATOM 1614 O O . LYS A 1 209 ? 16.844 14.336 8.211 1 90.31 209 LYS A O 1
ATOM 1619 N N . ARG A 1 210 ? 14.695 14.508 7.824 1 91.75 210 ARG A N 1
ATOM 1620 C CA . ARG A 1 210 ? 14.844 15.883 7.352 1 91.75 210 ARG A CA 1
ATOM 1621 C C . ARG A 1 210 ? 15.398 16.781 8.453 1 91.75 210 ARG A C 1
ATOM 1623 O O . ARG A 1 210 ? 16.25 17.625 8.195 1 91.75 210 ARG A O 1
ATOM 1630 N N . VAL A 1 211 ? 14.938 16.641 9.656 1 91.06 211 VAL A N 1
ATOM 1631 C CA . VAL A 1 211 ? 15.414 17.422 10.797 1 91.06 211 VAL A CA 1
ATOM 1632 C C . VAL A 1 211 ? 16.906 17.188 11 1 91.06 211 VAL A C 1
ATOM 1634 O O . VAL A 1 211 ? 17.672 18.125 11.172 1 91.06 211 VAL A O 1
ATOM 1637 N N . MET A 1 212 ? 17.234 15.93 10.922 1 89.81 212 MET A N 1
ATOM 1638 C CA . MET A 1 212 ? 18.641 15.578 11.109 1 89.81 212 MET A CA 1
ATOM 1639 C C . MET A 1 212 ? 19.5 16.188 10.008 1 89.81 212 MET A C 1
ATOM 1641 O O . MET A 1 212 ? 20.594 16.688 10.273 1 89.81 212 MET A O 1
ATOM 1645 N N . ASP A 1 213 ? 19.016 16.141 8.812 1 90.56 213 ASP A N 1
ATOM 1646 C CA . ASP A 1 213 ? 19.75 16.672 7.668 1 90.56 213 ASP A CA 1
ATOM 1647 C C . ASP A 1 213 ? 19.938 18.188 7.797 1 90.56 213 ASP A C 1
ATOM 1649 O O . ASP A 1 213 ? 21 18.719 7.477 1 90.56 213 ASP A O 1
ATOM 1653 N N . VAL A 1 214 ? 18.953 18.859 8.234 1 90.38 214 VAL A N 1
ATOM 1654 C CA . VAL A 1 214 ? 18.969 20.328 8.312 1 90.38 214 VAL A CA 1
ATOM 1655 C C . VAL A 1 214 ? 19.797 20.766 9.516 1 90.38 214 VAL A C 1
ATOM 1657 O O . VAL A 1 214 ? 20.578 21.719 9.438 1 90.38 214 VAL A O 1
ATOM 1660 N N . GLU A 1 215 ? 19.672 20.062 10.562 1 86.94 215 GLU A N 1
ATOM 1661 C CA . GLU A 1 215 ? 20.328 20.469 11.805 1 86.94 215 GLU A CA 1
ATOM 1662 C C . GLU A 1 215 ? 21.781 20 11.844 1 86.94 215 GLU A C 1
ATOM 1664 O O . GLU A 1 215 ? 22.625 20.625 12.492 1 86.94 215 GLU A O 1
ATOM 1669 N N . ARG A 1 216 ? 22.094 18.906 11.219 1 79.38 216 ARG A N 1
ATOM 1670 C CA . ARG A 1 216 ? 23.484 18.469 11.133 1 79.38 216 ARG A CA 1
ATOM 1671 C C . ARG A 1 216 ? 24.297 19.375 10.219 1 79.38 216 ARG A C 1
ATOM 1673 O O . ARG A 1 216 ? 25.5 19.531 10.398 1 79.38 216 ARG A O 1
ATOM 1680 N N . ARG A 1 217 ? 23.703 19.828 9.281 1 74.69 217 ARG A N 1
ATOM 1681 C CA . ARG A 1 217 ? 24.391 20.75 8.383 1 74.69 217 ARG A CA 1
ATOM 1682 C C . ARG A 1 217 ? 24.656 22.078 9.07 1 74.69 217 ARG A C 1
ATOM 1684 O O . ARG A 1 217 ? 25.5 22.859 8.609 1 74.69 217 ARG A O 1
ATOM 1691 N N . LYS A 1 218 ? 24.125 22.328 10.172 1 69.44 218 LYS A N 1
ATOM 1692 C CA . LYS A 1 218 ? 24.438 23.547 10.922 1 69.44 218 LYS A CA 1
ATOM 1693 C C . LYS A 1 218 ? 25.656 23.344 11.805 1 69.44 218 LYS A C 1
ATOM 1695 O O . LYS A 1 218 ? 26.484 24.25 11.938 1 69.44 218 LYS A O 1
ATOM 1700 N N . MET B 1 1 ? -61 72.875 -66.875 1 22.28 1 MET B N 1
ATOM 1701 C CA . MET B 1 1 ? -61.375 72.75 -65.5 1 22.28 1 MET B CA 1
ATOM 1702 C C . MET B 1 1 ? -62.312 71.562 -65.312 1 22.28 1 MET B C 1
ATOM 1704 O O . MET B 1 1 ? -63.531 71.688 -65.562 1 22.28 1 MET B O 1
ATOM 1708 N N . ALA B 1 2 ? -61.812 70.312 -65.75 1 23.14 2 ALA B N 1
ATOM 1709 C CA . ALA B 1 2 ? -62.312 69 -66.188 1 23.14 2 ALA B CA 1
ATOM 1710 C C . ALA B 1 2 ? -62.938 68.25 -64.938 1 23.14 2 ALA B C 1
ATOM 1712 O O . ALA B 1 2 ? -62.281 68.062 -63.938 1 23.14 2 ALA B O 1
ATOM 1713 N N . THR B 1 3 ? -64.188 68.438 -64.688 1 24.59 3 THR B N 1
ATOM 1714 C CA . THR B 1 3 ? -65.125 68.188 -63.562 1 24.59 3 THR B CA 1
ATOM 1715 C C . THR B 1 3 ? -65.375 66.688 -63.344 1 24.59 3 THR B C 1
ATOM 1717 O O . THR B 1 3 ? -66.375 66.188 -63.781 1 24.59 3 THR B O 1
ATOM 1720 N N . VAL B 1 4 ? -64.188 65.875 -63.438 1 26.41 4 VAL B N 1
ATOM 1721 C CA . VAL B 1 4 ? -64.438 64.438 -63.656 1 26.41 4 VAL B CA 1
ATOM 1722 C C . VAL B 1 4 ? -65.188 63.875 -62.5 1 26.41 4 VAL B C 1
ATOM 1724 O O . VAL B 1 4 ? -64.875 64.062 -61.312 1 26.41 4 VAL B O 1
ATOM 1727 N N . ARG B 1 5 ? -66.438 63.344 -62.688 1 23.64 5 ARG B N 1
ATOM 1728 C CA . ARG B 1 5 ? -67.688 63 -62 1 23.64 5 ARG B CA 1
ATOM 1729 C C . ARG B 1 5 ? -67.5 61.781 -61.125 1 23.64 5 ARG B C 1
ATOM 1731 O O . ARG B 1 5 ? -68.375 61.438 -60.312 1 23.64 5 ARG B O 1
ATOM 1738 N N . SER B 1 6 ? -66.25 61.031 -61.25 1 27.56 6 SER B N 1
ATOM 1739 C CA . SER B 1 6 ? -66.562 59.625 -61.156 1 27.56 6 SER B CA 1
ATOM 1740 C C . SER B 1 6 ? -67.188 59.25 -59.812 1 27.56 6 SER B C 1
ATOM 1742 O O . SER B 1 6 ? -66.875 59.938 -58.812 1 27.56 6 SER B O 1
ATOM 1744 N N . SER B 1 7 ? -68.312 58.531 -59.844 1 25.67 7 SER B N 1
ATOM 1745 C CA . SER B 1 7 ? -69.438 57.969 -59.062 1 25.67 7 SER B CA 1
ATOM 1746 C C . SER B 1 7 ? -68.938 57.094 -57.938 1 25.67 7 SER B C 1
ATOM 1748 O O . SER B 1 7 ? -67.938 56.312 -58.125 1 25.67 7 SER B O 1
ATOM 1750 N N . THR B 1 8 ? -69.062 57.5 -56.594 1 26.73 8 THR B N 1
ATOM 1751 C CA . THR B 1 8 ? -68.688 57.219 -55.219 1 26.73 8 THR B CA 1
ATOM 1752 C C . THR B 1 8 ? -69.312 55.906 -54.75 1 26.73 8 THR B C 1
ATOM 1754 O O . THR B 1 8 ? -69.188 55.531 -53.594 1 26.73 8 THR B O 1
ATOM 1757 N N . LEU B 1 9 ? -69.438 54.875 -55.75 1 27.72 9 LEU B N 1
ATOM 1758 C CA . LEU B 1 9 ? -70.375 53.844 -55.312 1 27.72 9 LEU B CA 1
ATOM 1759 C C . LEU B 1 9 ? -69.938 53.188 -54 1 27.72 9 LEU B C 1
ATOM 1761 O O . LEU B 1 9 ? -68.812 52.688 -53.906 1 27.72 9 LEU B O 1
ATOM 1765 N N . SER B 1 10 ? -70.375 53.625 -52.812 1 28.83 10 SER B N 1
ATOM 1766 C CA . SER B 1 10 ? -70.062 53.375 -51.406 1 28.83 10 SER B CA 1
ATOM 1767 C C . SER B 1 10 ? -70.438 51.938 -51 1 28.83 10 SER B C 1
ATOM 1769 O O . SER B 1 10 ? -71.062 51.75 -49.938 1 28.83 10 SER B O 1
ATOM 1771 N N . PRO B 1 11 ? -70.312 50.781 -51.875 1 28.7 11 PRO B N 1
ATOM 1772 C CA . PRO B 1 11 ? -71.125 49.656 -51.438 1 28.7 11 PRO B CA 1
ATOM 1773 C C . PRO B 1 11 ? -70.75 49.188 -50.031 1 28.7 11 PRO B C 1
ATOM 1775 O O . PRO B 1 11 ? -69.625 48.969 -49.719 1 28.7 11 PRO B O 1
ATOM 1778 N N . LEU B 1 12 ? -71.438 49.625 -48.938 1 29.88 12 LEU B N 1
ATOM 1779 C CA . LEU B 1 12 ? -71.312 49.375 -47.5 1 29.88 12 LEU B CA 1
ATOM 1780 C C . LEU B 1 12 ? -71.5 47.906 -47.188 1 29.88 12 LEU B C 1
ATOM 1782 O O . LEU B 1 12 ? -71.562 47.5 -46.031 1 29.88 12 LEU B O 1
ATOM 1786 N N . LEU B 1 13 ? -71.125 46.906 -48.094 1 29.08 13 LEU B N 1
ATOM 1787 C CA . LEU B 1 13 ? -71.625 45.594 -47.781 1 29.08 13 LEU B CA 1
ATOM 1788 C C . LEU B 1 13 ? -71.25 45.156 -46.375 1 29.08 13 LEU B C 1
ATOM 1790 O O . LEU B 1 13 ? -70.062 45.094 -46.031 1 29.08 13 LEU B O 1
ATOM 1794 N N . ARG B 1 14 ? -72.188 45.281 -45.406 1 27.75 14 ARG B N 1
ATOM 1795 C CA . ARG B 1 14 ? -72.188 45 -43.969 1 27.75 14 ARG B CA 1
ATOM 1796 C C . ARG B 1 14 ? -71.938 43.5 -43.719 1 27.75 14 ARG B C 1
ATOM 1798 O O . ARG B 1 14 ? -72.812 42.688 -44.031 1 27.75 14 ARG B O 1
ATOM 1805 N N . SER B 1 15 ? -70.812 42.875 -44.25 1 29.88 15 SER B N 1
ATOM 1806 C CA . SER B 1 15 ? -70.688 41.406 -44.062 1 29.88 15 SER B CA 1
ATOM 1807 C C . SER B 1 15 ? -70.812 41.031 -42.594 1 29.88 15 SER B C 1
ATOM 1809 O O . SER B 1 15 ? -70.125 41.531 -41.75 1 29.88 15 SER B O 1
ATOM 1811 N N . GLN B 1 16 ? -72.062 40.719 -42.094 1 30.58 16 GLN B N 1
ATOM 1812 C CA . GLN B 1 16 ? -72.438 40.25 -40.75 1 30.58 16 GLN B CA 1
ATOM 1813 C C . GLN B 1 16 ? -71.625 38.969 -40.406 1 30.58 16 GLN B C 1
ATOM 1815 O O . GLN B 1 16 ? -71.812 37.938 -41.062 1 30.58 16 GLN B O 1
ATOM 1820 N N . PHE B 1 17 ? -70.312 39.031 -40.219 1 30.38 17 PHE B N 1
ATOM 1821 C CA . PHE B 1 17 ? -69.5 37.812 -39.906 1 30.38 17 PHE B CA 1
ATOM 1822 C C . PHE B 1 17 ? -70.062 37.156 -38.656 1 30.38 17 PHE B C 1
ATOM 1824 O O . PHE B 1 17 ? -70.25 37.812 -37.625 1 30.38 17 PHE B O 1
ATOM 1831 N N . THR B 1 18 ? -71 36.156 -38.844 1 31.09 18 THR B N 1
ATOM 1832 C CA . THR B 1 18 ? -71.625 35.312 -37.844 1 31.09 18 THR B CA 1
ATOM 1833 C C . THR B 1 18 ? -70.625 34.656 -36.906 1 31.09 18 THR B C 1
ATOM 1835 O O . THR B 1 18 ? -69.562 34.25 -37.375 1 31.09 18 THR B O 1
ATOM 1838 N N . LYS B 1 19 ? -70.625 35.094 -35.656 1 35.34 19 LYS B N 1
ATOM 1839 C CA . LYS B 1 19 ? -69.75 34.688 -34.531 1 35.34 19 LYS B CA 1
ATOM 1840 C C . LYS B 1 19 ? -69.812 33.188 -34.344 1 35.34 19 LYS B C 1
ATOM 1842 O O . LYS B 1 19 ? -70.875 32.594 -34.188 1 35.34 19 LYS B O 1
ATOM 1847 N N . PRO B 1 20 ? -68.875 32.375 -34.938 1 35.03 20 PRO B N 1
ATOM 1848 C CA . PRO B 1 20 ? -68.938 30.922 -34.781 1 35.03 20 PRO B CA 1
ATOM 1849 C C . PRO B 1 20 ? -69.125 30.5 -33.312 1 35.03 20 PRO B C 1
ATOM 1851 O O . PRO B 1 20 ? -68.625 31.219 -32.438 1 35.03 20 PRO B O 1
ATOM 1854 N N . LEU B 1 21 ? -70.062 29.719 -32.969 1 34.09 21 LEU B N 1
ATOM 1855 C CA . LEU B 1 21 ? -70.438 29.078 -31.703 1 34.09 21 LEU B CA 1
ATOM 1856 C C . LEU B 1 21 ? -69.25 28.297 -31.141 1 34.09 21 LEU B C 1
ATOM 1858 O O . LEU B 1 21 ? -68.75 27.391 -31.812 1 34.09 21 LEU B O 1
ATOM 1862 N N . THR B 1 22 ? -68.375 28.984 -30.453 1 31.97 22 THR B N 1
ATOM 1863 C CA . THR B 1 22 ? -67.188 28.344 -29.859 1 31.97 22 THR B CA 1
ATOM 1864 C C . THR B 1 22 ? -67.562 27.188 -28.953 1 31.97 22 THR B C 1
ATOM 1866 O O . THR B 1 22 ? -68.375 27.391 -28 1 31.97 22 THR B O 1
ATOM 1869 N N . ALA B 1 23 ? -68 25.953 -29.516 1 36.28 23 ALA B N 1
ATOM 1870 C CA . ALA B 1 23 ? -68.25 24.75 -28.719 1 36.28 23 ALA B CA 1
ATOM 1871 C C . ALA B 1 23 ? -67.125 24.562 -27.656 1 36.28 23 ALA B C 1
ATOM 1873 O O . ALA B 1 23 ? -65.938 24.734 -27.938 1 36.28 23 ALA B O 1
ATOM 1874 N N . THR B 1 24 ? -67.438 24.953 -26.438 1 34.47 24 THR B N 1
ATOM 1875 C CA . THR B 1 24 ? -66.625 24.828 -25.234 1 34.47 24 THR B CA 1
ATOM 1876 C C . THR B 1 24 ? -66.188 23.391 -25.047 1 34.47 24 THR B C 1
ATOM 1878 O O . THR B 1 24 ? -67 22.484 -24.844 1 34.47 24 THR B O 1
ATOM 1881 N N . THR B 1 25 ? -65.5 22.781 -26.047 1 36.62 25 THR B N 1
ATOM 1882 C CA . THR B 1 25 ? -65 21.422 -25.797 1 36.62 25 THR B CA 1
ATOM 1883 C C . THR B 1 25 ? -64.25 21.359 -24.469 1 36.62 25 THR B C 1
ATOM 1885 O O . THR B 1 25 ? -63.312 22.109 -24.25 1 36.62 25 THR B O 1
ATOM 1888 N N . THR B 1 26 ? -65 21 -23.453 1 40.56 26 THR B N 1
ATOM 1889 C CA . THR B 1 26 ? -64.5 20.766 -22.109 1 40.56 26 THR B CA 1
ATOM 1890 C C . THR B 1 26 ? -63.312 19.797 -22.188 1 40.56 26 THR B C 1
ATOM 1892 O O . THR B 1 26 ? -63.438 18.688 -22.688 1 40.56 26 THR B O 1
ATOM 1895 N N . PRO B 1 27 ? -62.125 20.328 -22.422 1 38.31 27 PRO B N 1
ATOM 1896 C CA . PRO B 1 27 ? -61.031 19.375 -22.469 1 38.31 27 PRO B CA 1
ATOM 1897 C C . PRO B 1 27 ? -61 18.438 -21.266 1 38.31 27 PRO B C 1
ATOM 1899 O O . PRO B 1 27 ? -61.281 18.875 -20.141 1 38.31 27 PRO B O 1
ATOM 1902 N N . THR B 1 28 ? -61.625 17.266 -21.406 1 41.31 28 THR B N 1
ATOM 1903 C CA . THR B 1 28 ? -61.438 16.219 -20.406 1 41.31 28 THR B CA 1
ATOM 1904 C C . THR B 1 28 ? -59.969 16.078 -20.016 1 41.31 28 THR B C 1
ATOM 1906 O O . THR B 1 28 ? -59.125 15.828 -20.859 1 41.31 28 THR B O 1
ATOM 1909 N N . SER B 1 29 ? -59.656 16.828 -19 1 37.69 29 SER B N 1
ATOM 1910 C CA . SER B 1 29 ? -58.312 16.75 -18.422 1 37.69 29 SER B CA 1
ATOM 1911 C C . SER B 1 29 ? -57.906 15.297 -18.203 1 37.69 29 SER B C 1
ATOM 1913 O O . SER B 1 29 ? -58.594 14.531 -17.562 1 37.69 29 SER B O 1
ATOM 1915 N N . ILE B 1 30 ? -57.469 14.625 -19.297 1 37.78 30 ILE B N 1
ATOM 1916 C CA . ILE B 1 30 ? -56.812 13.359 -19.047 1 37.78 30 ILE B CA 1
ATOM 1917 C C . ILE B 1 30 ? -55.906 13.484 -17.812 1 37.78 30 ILE B C 1
ATOM 1919 O O . ILE B 1 30 ? -55.031 14.352 -17.75 1 37.78 30 ILE B O 1
ATOM 1923 N N . GLN B 1 31 ? -56.562 13.133 -16.688 1 33.34 31 GLN B N 1
ATOM 1924 C CA . GLN B 1 31 ? -55.719 12.945 -15.492 1 33.34 31 GLN B CA 1
ATOM 1925 C C . GLN B 1 31 ? -54.469 12.141 -15.812 1 33.34 31 GLN B C 1
ATOM 1927 O O . GLN B 1 31 ? -54.562 10.984 -16.219 1 33.34 31 GLN B O 1
ATOM 1932 N N . SER B 1 32 ? -53.594 12.773 -16.5 1 35.12 32 SER B N 1
ATOM 1933 C CA . SER B 1 32 ? -52.312 12.078 -16.547 1 35.12 32 SER B CA 1
ATOM 1934 C C . SER B 1 32 ? -51.969 11.453 -15.188 1 35.12 32 SER B C 1
ATOM 1936 O O . SER B 1 32 ? -51.969 12.148 -14.172 1 35.12 32 SER B O 1
ATOM 1938 N N . ARG B 1 33 ? -52.531 10.25 -14.875 1 34.47 33 ARG B N 1
ATOM 1939 C CA . ARG B 1 33 ? -51.969 9.531 -13.742 1 34.47 33 ARG B CA 1
ATOM 1940 C C . ARG B 1 33 ? -50.469 9.695 -13.695 1 34.47 33 ARG B C 1
ATOM 1942 O O . ARG B 1 33 ? -49.75 9.258 -14.609 1 34.47 33 ARG B O 1
ATOM 1949 N N . ALA B 1 34 ? -50.031 10.852 -13.172 1 33.66 34 ALA B N 1
ATOM 1950 C CA . ALA B 1 34 ? -48.625 10.914 -12.812 1 33.66 34 ALA B CA 1
ATOM 1951 C C . ALA B 1 34 ? -48.156 9.617 -12.164 1 33.66 34 ALA B C 1
ATOM 1953 O O . ALA B 1 34 ? -48.719 9.188 -11.148 1 33.66 34 ALA B O 1
ATOM 1954 N N . PHE B 1 35 ? -47.875 8.57 -13.039 1 36.59 35 PHE B N 1
ATOM 1955 C CA . PHE B 1 35 ? -47.125 7.473 -12.422 1 36.59 35 PHE B CA 1
ATOM 1956 C C . PHE B 1 35 ? -46.188 7.996 -11.352 1 36.59 35 PHE B C 1
ATOM 1958 O O . PHE B 1 35 ? -45.312 8.805 -11.641 1 36.59 35 PHE B O 1
ATOM 1965 N N . ASN B 1 36 ? -46.656 8.172 -10.156 1 33.16 36 ASN B N 1
ATOM 1966 C CA . ASN B 1 36 ? -45.719 8.227 -9.039 1 33.16 36 ASN B CA 1
ATOM 1967 C C . ASN B 1 36 ? -44.562 7.242 -9.234 1 33.16 36 ASN B C 1
ATOM 1969 O O . ASN B 1 36 ? -44.719 6.039 -9.031 1 33.16 36 ASN B O 1
ATOM 1973 N N . LEU B 1 37 ? -43.812 7.457 -10.383 1 33.41 37 LEU B N 1
ATOM 1974 C CA . LEU B 1 37 ? -42.562 6.734 -10.328 1 33.41 37 LEU B CA 1
ATOM 1975 C C . LEU B 1 37 ? -42 6.715 -8.906 1 33.41 37 LEU B C 1
ATOM 1977 O O . LEU B 1 37 ? -41.812 7.77 -8.297 1 33.41 37 LEU B O 1
ATOM 1981 N N . PRO B 1 38 ? -42.375 5.656 -8.219 1 35.81 38 PRO B N 1
ATOM 1982 C CA . PRO B 1 38 ? -41.625 5.691 -6.965 1 35.81 38 PRO B CA 1
ATOM 1983 C C . PRO B 1 38 ? -40.281 6.406 -7.102 1 35.81 38 PRO B C 1
ATOM 1985 O O . PRO B 1 38 ? -39.688 6.453 -8.195 1 35.81 38 PRO B O 1
ATOM 1988 N N . SER B 1 39 ? -40.125 7.539 -6.496 1 33.94 39 SER B N 1
ATOM 1989 C CA . SER B 1 39 ? -38.812 8.172 -6.34 1 33.94 39 SER B CA 1
ATOM 1990 C C . SER B 1 39 ? -37.688 7.145 -6.422 1 33.94 39 SER B C 1
ATOM 1992 O O . SER B 1 39 ? -37.562 6.297 -5.539 1 33.94 39 SER B O 1
ATOM 1994 N N . LEU B 1 40 ? -37.438 6.57 -7.668 1 36.03 40 LEU B N 1
ATOM 1995 C CA . LEU B 1 40 ? -36.188 5.863 -7.938 1 36.03 40 LEU B CA 1
ATOM 1996 C C . LEU B 1 40 ? -35.062 6.379 -7.043 1 36.03 40 LEU B C 1
ATOM 1998 O O . LEU B 1 40 ? -33.906 5.984 -7.203 1 36.03 40 LEU B O 1
ATOM 2002 N N . SER B 1 41 ? -35.344 7.488 -6.395 1 36.47 41 SER B N 1
ATOM 2003 C CA . SER B 1 41 ? -34.312 7.93 -5.461 1 36.47 41 SER B CA 1
ATOM 2004 C C . SER B 1 41 ? -33.938 6.824 -4.477 1 36.47 41 SER B C 1
ATOM 2006 O O . SER B 1 41 ? -32.969 6.938 -3.754 1 36.47 41 SER B O 1
ATOM 2008 N N . SER B 1 42 ? -34.906 6.027 -4.066 1 37.59 42 SER B N 1
ATOM 2009 C CA . SER B 1 42 ? -34.656 5.133 -2.943 1 37.59 42 SER B CA 1
ATOM 2010 C C . SER B 1 42 ? -33.656 4.043 -3.328 1 37.59 42 SER B C 1
ATOM 2012 O O . SER B 1 42 ? -33.156 3.314 -2.467 1 37.59 42 SER B O 1
ATOM 2014 N N . PHE B 1 43 ? -33.844 3.459 -4.539 1 33.16 43 PHE B N 1
ATOM 2015 C CA . PHE B 1 43 ? -32.969 2.338 -4.863 1 33.16 43 PHE B CA 1
ATOM 2016 C C . PHE B 1 43 ? -31.641 2.832 -5.406 1 33.16 43 PHE B C 1
ATOM 2018 O O . PHE B 1 43 ? -31.078 2.219 -6.309 1 33.16 43 PHE B O 1
ATOM 2025 N N . ALA B 1 44 ? -31.453 4.188 -5.609 1 36.22 44 ALA B N 1
ATOM 2026 C CA . ALA B 1 44 ? -30.062 4.465 -5.949 1 36.22 44 ALA B CA 1
ATOM 2027 C C . ALA B 1 44 ? -29.125 3.588 -5.133 1 36.22 44 ALA B C 1
ATOM 2029 O O . ALA B 1 44 ? -29.203 3.557 -3.9 1 36.22 44 ALA B O 1
ATOM 2030 N N . PRO B 1 45 ? -28.656 2.52 -5.625 1 39 45 PRO B N 1
ATOM 2031 C CA . PRO B 1 45 ? -27.641 1.869 -4.793 1 39 45 PRO B CA 1
ATOM 2032 C C . PRO B 1 45 ? -26.891 2.854 -3.898 1 39 45 PRO B C 1
ATOM 2034 O O . PRO B 1 45 ? -26.406 3.879 -4.379 1 39 45 PRO B O 1
ATOM 2037 N N . GLN B 1 46 ? -27.312 3.301 -2.777 1 39.06 46 GLN B N 1
ATOM 2038 C CA . GLN B 1 46 ? -26.594 4.133 -1.821 1 39.06 46 GLN B CA 1
ATOM 2039 C C . GLN B 1 46 ? -25.078 3.975 -1.982 1 39.06 46 GLN B C 1
ATOM 2041 O O . GLN B 1 46 ? -24.5 2.971 -1.555 1 39.06 46 GLN B O 1
ATOM 2046 N N . LEU B 1 47 ? -24.484 4.113 -3.156 1 48.66 47 LEU B N 1
ATOM 2047 C CA . LEU B 1 47 ? -23.047 4.309 -3.229 1 48.66 47 LEU B CA 1
ATOM 2048 C C . LEU B 1 47 ? -22.5 4.816 -1.898 1 48.66 47 LEU B C 1
ATOM 2050 O O . LEU B 1 47 ? -22.719 5.969 -1.529 1 48.66 47 LEU B O 1
ATOM 2054 N N . SER B 1 48 ? -22.688 4.051 -0.944 1 56.44 48 SER B N 1
ATOM 2055 C CA . SER B 1 48 ? -22.281 4.332 0.426 1 56.44 48 SER B CA 1
ATOM 2056 C C . SER B 1 48 ? -20.984 5.145 0.458 1 56.44 48 SER B C 1
ATOM 2058 O O . SER B 1 48 ? -20.031 4.816 -0.236 1 56.44 48 SER B O 1
ATOM 2060 N N . THR B 1 49 ? -21.094 6.367 0.605 1 65.56 49 THR B N 1
ATOM 2061 C CA . THR B 1 49 ? -19.953 7.234 0.871 1 65.56 49 THR B CA 1
ATOM 2062 C C . THR B 1 49 ? -18.922 6.523 1.751 1 65.56 49 THR B C 1
ATOM 2064 O O . THR B 1 49 ? -19.281 5.957 2.787 1 65.56 49 THR B O 1
ATOM 2067 N N . PRO B 1 50 ? -17.797 6.332 1.139 1 75.12 50 PRO B N 1
ATOM 2068 C CA . PRO B 1 50 ? -16.766 5.699 1.976 1 75.12 50 PRO B CA 1
ATOM 2069 C C . PRO B 1 50 ? -16.641 6.355 3.348 1 75.12 50 PRO B C 1
ATOM 2071 O O . PRO B 1 50 ? -16.797 7.574 3.469 1 75.12 50 PRO B O 1
ATOM 2074 N N . PRO B 1 51 ? -16.547 5.617 4.363 1 79.75 51 PRO B N 1
ATOM 2075 C CA . PRO B 1 51 ? -16.359 6.176 5.707 1 79.75 51 PRO B CA 1
ATOM 2076 C C . PRO B 1 51 ? -15.086 6.996 5.84 1 79.75 51 PRO B C 1
ATOM 2078 O O . PRO B 1 51 ? -14.125 6.773 5.105 1 79.75 51 PRO B O 1
ATOM 2081 N N . PRO B 1 52 ? -15.172 8.016 6.777 1 87.5 52 PRO B N 1
ATOM 2082 C CA . PRO B 1 52 ? -13.938 8.75 7.059 1 87.5 52 PRO B CA 1
ATOM 2083 C C . PRO B 1 52 ? -12.828 7.848 7.59 1 87.5 52 PRO B C 1
ATOM 2085 O O . PRO B 1 52 ? -13.102 6.844 8.258 1 87.5 52 PRO B O 1
ATOM 2088 N N . ARG B 1 53 ? -11.656 8.234 7.301 1 87.81 53 ARG B N 1
ATOM 2089 C CA . ARG B 1 53 ? -10.484 7.484 7.723 1 87.81 53 ARG B CA 1
ATOM 2090 C C . ARG B 1 53 ? -9.477 8.391 8.43 1 87.81 53 ARG B C 1
ATOM 2092 O O . ARG B 1 53 ? -9.492 9.609 8.234 1 87.81 53 ARG B O 1
ATOM 2099 N N . SER B 1 54 ? -8.656 7.727 9.242 1 91.31 54 SER B N 1
ATOM 2100 C CA . SER B 1 54 ? -7.652 8.484 9.984 1 91.31 54 SER B CA 1
ATOM 2101 C C . SER B 1 54 ? -6.352 7.695 10.102 1 91.31 54 SER B C 1
ATOM 2103 O O . SER B 1 54 ? -6.363 6.465 10.141 1 91.31 54 SER B O 1
ATOM 2105 N N . LEU B 1 55 ? -5.227 8.344 10.055 1 90.06 55 LEU B N 1
ATOM 2106 C CA . LEU B 1 55 ? -3.93 7.777 10.406 1 90.06 55 LEU B CA 1
ATOM 2107 C C . LEU B 1 55 ? -3.166 8.711 11.344 1 90.06 55 LEU B C 1
ATOM 2109 O O . LEU B 1 55 ? -3.371 9.93 11.312 1 90.06 55 LEU B O 1
ATOM 2113 N N . SER B 1 56 ? -2.389 8.141 12.227 1 92.19 56 SER B N 1
ATOM 2114 C CA . SER B 1 56 ? -1.62 8.914 13.195 1 92.19 56 SER B CA 1
ATOM 2115 C C . SER B 1 56 ? -0.278 8.258 13.492 1 92.19 56 SER B C 1
ATOM 2117 O O . SER B 1 56 ? -0.118 7.047 13.297 1 92.19 56 SER B O 1
ATOM 2119 N N . ALA B 1 57 ? 0.681 9.086 13.875 1 92 57 ALA B N 1
ATOM 2120 C CA . ALA B 1 57 ? 2.004 8.633 14.305 1 92 57 ALA B CA 1
ATOM 2121 C C . ALA B 1 57 ? 2.602 9.586 15.336 1 92 57 ALA B C 1
ATOM 2123 O O . ALA B 1 57 ? 2.307 10.781 15.328 1 92 57 ALA B O 1
ATOM 2124 N N . THR B 1 58 ? 3.402 9 16.188 1 93.31 58 THR B N 1
ATOM 2125 C CA . THR B 1 58 ? 4.074 9.758 17.234 1 93.31 58 THR B CA 1
ATOM 2126 C C . THR B 1 58 ? 5.555 9.391 17.297 1 93.31 58 THR B C 1
ATOM 2128 O O . THR B 1 58 ? 5.918 8.227 17.141 1 93.31 58 THR B O 1
ATOM 2131 N N . ARG B 1 59 ? 6.34 10.477 17.531 1 91.75 59 ARG B N 1
ATOM 2132 C CA . ARG B 1 59 ? 7.777 10.297 17.703 1 91.75 59 ARG B CA 1
ATOM 2133 C C . ARG B 1 59 ? 8.352 11.312 18.688 1 91.75 59 ARG B C 1
ATOM 2135 O O . ARG B 1 59 ? 7.918 12.461 18.703 1 91.75 59 ARG B O 1
ATOM 2142 N N . THR B 1 60 ? 9.273 10.789 19.5 1 92.5 60 THR B N 1
ATOM 2143 C CA . THR B 1 60 ?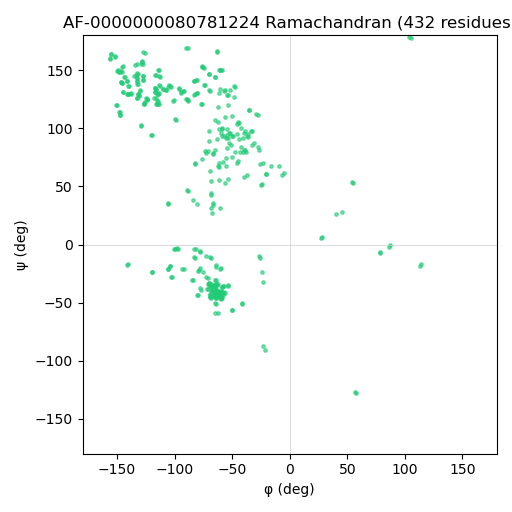 10.016 11.703 20.359 1 92.5 60 THR B CA 1
ATOM 2144 C C . THR B 1 60 ? 11.398 11.984 19.781 1 92.5 60 THR B C 1
ATOM 2146 O O . THR B 1 60 ? 12.172 11.062 19.516 1 92.5 60 THR B O 1
ATOM 2149 N N . LEU B 1 61 ? 11.664 13.242 19.578 1 90.5 61 LEU B N 1
ATOM 2150 C CA . LEU B 1 61 ? 12.914 13.656 18.953 1 90.5 61 LEU B CA 1
ATOM 2151 C C . LEU B 1 61 ? 13.781 14.43 19.938 1 90.5 61 LEU B C 1
ATOM 2153 O O . LEU B 1 61 ? 13.258 15.141 20.812 1 90.5 61 LEU B O 1
ATOM 2157 N N . SER B 1 62 ? 15.133 14.375 19.812 1 88.69 62 SER B N 1
ATOM 2158 C CA . SER B 1 62 ? 16.094 15.023 20.703 1 88.69 62 SER B CA 1
ATOM 2159 C C . SER B 1 62 ? 16.406 16.438 20.234 1 88.69 62 SER B C 1
ATOM 2161 O O . SER B 1 62 ? 17.578 16.812 20.141 1 88.69 62 SER B O 1
ATOM 2163 N N . PHE B 1 63 ? 15.406 17.266 19.891 1 90.38 63 PHE B N 1
ATOM 2164 C CA . PHE B 1 63 ? 15.5 18.656 19.484 1 90.38 63 PHE B CA 1
ATOM 2165 C C . PHE B 1 63 ? 14.438 19.5 20.188 1 90.38 63 PHE B C 1
ATOM 2167 O O . PHE B 1 63 ? 13.367 19 20.516 1 90.38 63 PHE B O 1
ATOM 2174 N N . PRO B 1 64 ? 14.891 20.734 20.469 1 91.25 64 PRO B N 1
ATOM 2175 C CA . PRO B 1 64 ? 13.828 21.625 20.953 1 91.25 64 PRO B CA 1
ATOM 2176 C C . PRO B 1 64 ? 12.742 21.859 19.906 1 91.25 64 PRO B C 1
ATOM 2178 O O . PRO B 1 64 ? 12.93 21.547 18.734 1 91.25 64 PRO B O 1
ATOM 2181 N N . PRO B 1 65 ? 11.594 22.391 20.203 1 94.31 65 PRO B N 1
ATOM 2182 C CA . PRO B 1 65 ? 10.438 22.438 19.312 1 94.31 65 PRO B CA 1
ATOM 2183 C C . PRO B 1 65 ? 10.617 23.438 18.172 1 94.31 65 PRO B C 1
ATOM 2185 O O . PRO B 1 65 ? 10.07 23.234 17.078 1 94.31 65 PRO B O 1
ATOM 2188 N N . LEU B 1 66 ? 11.375 24.453 18.359 1 93.94 66 LEU B N 1
ATOM 2189 C CA . LEU B 1 66 ? 11.414 25.516 17.359 1 93.94 66 LEU B CA 1
ATOM 2190 C C . LEU B 1 66 ? 11.969 25.016 16.031 1 93.94 66 LEU B C 1
ATOM 2192 O O . LEU B 1 66 ? 11.352 25.219 14.984 1 93.94 66 LEU B O 1
ATOM 2196 N N . PRO B 1 67 ? 13.133 24.344 16.016 1 92.94 67 PRO B N 1
ATOM 2197 C CA . PRO B 1 67 ? 13.617 23.828 14.742 1 92.94 67 PRO B CA 1
ATOM 2198 C C . PRO B 1 67 ? 12.633 22.859 14.086 1 92.94 67 PRO B C 1
ATOM 2200 O O . PRO B 1 67 ? 12.5 22.844 12.859 1 92.94 67 PRO B O 1
ATOM 2203 N N . LEU B 1 68 ? 11.969 22.062 14.867 1 95.12 68 LEU B N 1
ATOM 2204 C CA . LEU B 1 68 ? 10.977 21.109 14.359 1 95.12 68 LEU B CA 1
ATOM 2205 C C . LEU B 1 68 ? 9.789 21.859 13.75 1 95.12 68 LEU B C 1
ATOM 2207 O O . LEU B 1 68 ? 9.336 21.5 12.664 1 95.12 68 LEU B O 1
ATOM 2211 N N . PHE B 1 69 ? 9.352 22.875 14.438 1 96.5 69 PHE B N 1
ATOM 2212 C CA . PHE B 1 69 ? 8.242 23.703 13.977 1 96.5 69 PHE B CA 1
ATOM 2213 C C . PHE B 1 69 ? 8.57 24.344 12.633 1 96.5 69 PHE B C 1
ATOM 2215 O O . PHE B 1 69 ? 7.727 24.375 11.727 1 96.5 69 PHE B O 1
ATOM 2222 N N . ARG B 1 70 ? 9.727 24.797 12.484 1 95.75 70 ARG B N 1
ATOM 2223 C CA . ARG B 1 70 ? 10.148 25.469 11.258 1 95.75 70 ARG B CA 1
ATOM 2224 C C . ARG B 1 70 ? 10.18 24.484 10.086 1 95.75 70 ARG B C 1
ATOM 2226 O O . ARG B 1 70 ? 9.789 24.844 8.969 1 95.75 70 ARG B O 1
ATOM 2233 N N . ILE B 1 71 ? 10.609 23.328 10.328 1 95.94 71 ILE B N 1
ATOM 2234 C CA . ILE B 1 71 ? 10.664 22.328 9.273 1 95.94 71 ILE B CA 1
ATOM 2235 C C . ILE B 1 71 ? 9.242 21.922 8.875 1 95.94 71 ILE B C 1
ATOM 2237 O O . ILE B 1 71 ? 8.93 21.812 7.688 1 95.94 71 ILE B O 1
ATOM 2241 N N . ILE B 1 72 ? 8.383 21.719 9.828 1 97 72 ILE B N 1
ATOM 2242 C CA . ILE B 1 72 ? 7.008 21.297 9.594 1 97 72 ILE B CA 1
ATOM 2243 C C . ILE B 1 72 ? 6.238 22.391 8.875 1 97 72 ILE B C 1
ATOM 2245 O O . ILE B 1 72 ? 5.406 22.109 8.008 1 97 72 ILE B O 1
ATOM 2249 N N . SER B 1 73 ? 6.566 23.656 9.203 1 98.12 73 SER B N 1
ATOM 2250 C CA . SER B 1 73 ? 5.84 24.766 8.609 1 98.12 73 SER B CA 1
ATOM 2251 C C . SER B 1 73 ? 6.387 25.109 7.23 1 98.12 73 SER B C 1
ATOM 2253 O O . SER B 1 73 ? 5.781 25.891 6.492 1 98.12 73 SER B O 1
ATOM 2255 N N . ALA B 1 74 ? 7.504 24.547 6.906 1 97.38 74 ALA B N 1
ATOM 2256 C CA . ALA B 1 74 ? 8.094 24.812 5.594 1 97.38 74 ALA B CA 1
ATOM 2257 C C . ALA B 1 74 ? 7.461 23.922 4.523 1 97.38 74 ALA B C 1
ATOM 2259 O O . ALA B 1 74 ? 8.141 23.094 3.92 1 97.38 74 ALA B O 1
ATOM 2260 N N . VAL B 1 75 ? 6.223 24.141 4.188 1 97.5 75 VAL B N 1
ATOM 2261 C CA . VAL B 1 75 ? 5.379 23.328 3.33 1 97.5 75 VAL B CA 1
ATOM 2262 C C . VAL B 1 75 ? 5.969 23.266 1.925 1 97.5 75 VAL B C 1
ATOM 2264 O O . VAL B 1 75 ? 5.871 22.234 1.244 1 97.5 75 VAL B O 1
ATOM 2267 N N . GLU B 1 76 ? 6.598 24.328 1.483 1 97.06 76 GLU B N 1
ATOM 2268 C CA . GLU B 1 76 ? 7.164 24.406 0.141 1 97.06 76 GLU B CA 1
ATOM 2269 C C . GLU B 1 76 ? 8.281 23.391 -0.054 1 97.06 76 GLU B C 1
ATOM 2271 O O . GLU B 1 76 ? 8.633 23.047 -1.187 1 97.06 76 GLU B O 1
ATOM 2276 N N . SER B 1 77 ? 8.797 22.891 1.012 1 96.31 77 SER B N 1
ATOM 2277 C CA . SER B 1 77 ? 9.93 21.969 0.913 1 96.31 77 SER B CA 1
ATOM 2278 C C . SER B 1 77 ? 9.469 20.516 0.994 1 96.31 77 SER B C 1
ATOM 2280 O O . SER B 1 77 ? 10.273 19.594 0.854 1 96.31 77 SER B O 1
ATOM 2282 N N . TYR B 1 78 ? 8.242 20.281 1.189 1 96.75 78 TYR B N 1
ATOM 2283 C CA . TYR B 1 78 ? 7.742 18.938 1.461 1 96.75 78 TYR B CA 1
ATOM 2284 C C . TYR B 1 78 ? 8.07 17.984 0.315 1 96.75 78 TYR B C 1
ATOM 2286 O O . TYR B 1 78 ? 8.438 16.828 0.544 1 96.75 78 TYR B O 1
ATOM 2294 N N . ARG B 1 79 ? 7.969 18.406 -0.917 1 94.44 79 ARG B N 1
ATOM 2295 C CA . ARG B 1 79 ? 8.219 17.562 -2.078 1 94.44 79 ARG B CA 1
ATOM 2296 C C . ARG B 1 79 ? 9.656 17.031 -2.074 1 94.44 79 ARG B C 1
ATOM 2298 O O . ARG B 1 79 ? 9.945 16 -2.689 1 94.44 79 ARG B O 1
ATOM 2305 N N . ASP B 1 80 ? 10.531 17.703 -1.345 1 93.62 80 ASP B N 1
ATOM 2306 C CA . ASP B 1 80 ? 11.945 17.359 -1.367 1 93.62 80 ASP B CA 1
ATOM 2307 C C . ASP B 1 80 ? 12.234 16.125 -0.5 1 93.62 80 ASP B C 1
ATOM 2309 O O . ASP B 1 80 ? 13.258 15.469 -0.671 1 93.62 80 ASP B O 1
ATOM 2313 N N . PHE B 1 81 ? 11.367 15.867 0.413 1 93 81 PHE B N 1
ATOM 2314 C CA . PHE B 1 81 ? 11.789 14.805 1.322 1 93 81 PHE B CA 1
ATOM 2315 C C . PHE B 1 81 ? 10.617 13.906 1.69 1 93 81 PHE B C 1
ATOM 2317 O O . PHE B 1 81 ? 10.812 12.812 2.23 1 93 81 PHE B O 1
ATOM 2324 N N . LEU B 1 82 ? 9.367 14.273 1.513 1 93.69 82 LEU B N 1
ATOM 2325 C CA . LEU B 1 82 ? 8.234 13.398 1.795 1 93.69 82 LEU B CA 1
ATOM 2326 C C . LEU B 1 82 ? 7.973 12.461 0.622 1 93.69 82 LEU B C 1
ATOM 2328 O O . LEU B 1 82 ? 7.941 12.898 -0.531 1 93.69 82 LEU B O 1
ATOM 2332 N N . PRO B 1 83 ? 7.648 11.289 1.024 1 86.81 83 PRO B N 1
ATOM 2333 C CA . PRO B 1 83 ? 7.316 10.344 -0.045 1 86.81 83 PRO B CA 1
ATOM 2334 C C . PRO B 1 83 ? 5.996 10.672 -0.737 1 86.81 83 PRO B C 1
ATOM 2336 O O . PRO B 1 83 ? 5.117 11.289 -0.134 1 86.81 83 PRO B O 1
ATOM 2339 N N . PHE B 1 84 ? 5.84 10.422 -2.002 1 84.31 84 PHE B N 1
ATOM 2340 C CA . PHE B 1 84 ? 4.641 10.453 -2.828 1 84.31 84 PHE B CA 1
ATOM 2341 C C . PHE B 1 84 ? 4.277 11.883 -3.205 1 84.31 84 PHE B C 1
ATOM 2343 O O . PHE B 1 84 ? 3.277 12.117 -3.891 1 84.31 84 PHE B O 1
ATOM 2350 N N . LEU B 1 85 ? 5.016 12.867 -2.59 1 92.06 85 LEU B N 1
ATOM 2351 C CA . LEU B 1 85 ? 4.715 14.242 -2.986 1 92.06 85 LEU B CA 1
ATOM 2352 C C . LEU B 1 85 ? 5.543 14.648 -4.199 1 92.06 85 LEU B C 1
ATOM 2354 O O . LEU B 1 85 ? 6.773 14.609 -4.156 1 92.06 85 LEU B O 1
ATOM 2358 N N . THR B 1 86 ? 4.832 15.07 -5.242 1 93 86 THR B N 1
ATOM 2359 C CA . THR B 1 86 ? 5.516 15.453 -6.473 1 93 86 THR B CA 1
ATOM 2360 C C . THR B 1 86 ? 5.562 16.969 -6.609 1 93 86 THR B C 1
ATOM 2362 O O . THR B 1 86 ? 6.336 17.516 -7.406 1 93 86 THR B O 1
ATOM 2365 N N . ALA B 1 87 ? 4.73 17.609 -5.891 1 94.94 87 ALA B N 1
ATOM 2366 C CA . ALA B 1 87 ? 4.754 19.078 -5.883 1 94.94 87 ALA B CA 1
ATOM 2367 C C . ALA B 1 87 ? 4.324 19.625 -4.527 1 94.94 87 ALA B C 1
ATOM 2369 O O . ALA B 1 87 ? 3.504 19.016 -3.834 1 94.94 87 ALA B O 1
ATOM 2370 N N . SER B 1 88 ? 4.844 20.703 -4.16 1 97.12 88 SER B N 1
ATOM 2371 C CA . SER B 1 88 ? 4.496 21.469 -2.969 1 97.12 88 SER B CA 1
ATOM 2372 C C . SER B 1 88 ? 4.723 22.969 -3.186 1 97.12 88 SER B C 1
ATOM 2374 O O . SER B 1 88 ? 5.844 23.391 -3.451 1 97.12 88 SER B O 1
ATOM 2376 N N . THR B 1 89 ? 3.641 23.75 -3.055 1 97.25 89 THR B N 1
ATOM 2377 C CA . THR B 1 89 ? 3.736 25.188 -3.328 1 97.25 89 THR B CA 1
ATOM 2378 C C . THR B 1 89 ? 2.92 25.984 -2.316 1 97.25 89 THR B C 1
ATOM 2380 O O . THR B 1 89 ? 1.755 25.672 -2.064 1 97.25 89 THR B O 1
ATOM 2383 N N . VAL B 1 90 ? 3.568 27 -1.716 1 98 90 VAL B N 1
ATOM 2384 C CA . VAL B 1 90 ? 2.867 27.938 -0.854 1 98 90 VAL B CA 1
ATOM 2385 C C . VAL B 1 90 ? 2.342 29.109 -1.687 1 98 90 VAL B C 1
ATOM 2387 O O . VAL B 1 90 ? 3.111 29.781 -2.373 1 98 90 VAL B O 1
ATOM 2390 N N . THR B 1 91 ? 1.069 29.359 -1.589 1 97.5 91 THR B N 1
ATOM 2391 C CA . THR B 1 91 ? 0.467 30.375 -2.451 1 97.5 91 THR B CA 1
ATOM 2392 C C . THR B 1 91 ? 0.151 31.641 -1.661 1 97.5 91 THR B C 1
ATOM 2394 O O . THR B 1 91 ? -0.095 32.688 -2.244 1 97.5 91 THR B O 1
ATOM 2397 N N . ALA B 1 92 ? 0.034 31.547 -0.391 1 98.06 92 ALA B N 1
ATOM 2398 C CA . ALA B 1 92 ? -0.192 32.719 0.458 1 98.06 92 ALA B CA 1
ATOM 2399 C C . ALA B 1 92 ? 0.491 32.562 1.812 1 98.06 92 ALA B C 1
ATOM 2401 O O . ALA B 1 92 ? 0.619 31.438 2.316 1 98.06 92 ALA B O 1
ATOM 2402 N N . ARG B 1 93 ? 0.917 33.656 2.385 1 98.38 93 ARG B N 1
ATOM 2403 C CA . ARG B 1 93 ? 1.567 33.688 3.691 1 98.38 93 ARG B CA 1
ATOM 2404 C C . ARG B 1 93 ? 0.982 34.781 4.57 1 98.38 93 ARG B C 1
ATOM 2406 O O . ARG B 1 93 ? 0.471 35.812 4.066 1 98.38 93 ARG B O 1
ATOM 2413 N N . ASP B 1 94 ? 1.146 34.5 5.812 1 98.19 94 ASP B N 1
ATOM 2414 C CA . ASP B 1 94 ? 0.8 35.531 6.785 1 98.19 94 ASP B CA 1
ATOM 2415 C C . ASP B 1 94 ? 1.792 36.688 6.734 1 98.19 94 ASP B C 1
ATOM 2417 O O . ASP B 1 94 ? 3.006 36.469 6.785 1 98.19 94 ASP B O 1
ATOM 2421 N N . ARG B 1 95 ? 1.312 37.906 6.711 1 97.19 95 ARG B N 1
ATOM 2422 C CA . ARG B 1 95 ? 2.172 39.062 6.551 1 97.19 95 ARG B CA 1
ATOM 2423 C C . ARG B 1 95 ? 3.012 39.312 7.801 1 97.19 95 ARG B C 1
ATOM 2425 O O . ARG B 1 95 ? 4.164 39.75 7.707 1 97.19 95 ARG B O 1
ATOM 2432 N N . ALA B 1 96 ? 2.469 39.031 8.898 1 96.56 96 ALA B N 1
ATOM 2433 C CA . ALA B 1 96 ? 3.127 39.344 10.172 1 96.56 96 ALA B CA 1
ATOM 2434 C C . ALA B 1 96 ? 4.18 38.281 10.5 1 96.56 96 ALA B C 1
ATOM 2436 O O . ALA B 1 96 ? 5.301 38.594 10.898 1 96.56 96 ALA B O 1
ATOM 2437 N N . THR B 1 97 ? 3.873 36.969 10.305 1 96.25 97 THR B N 1
ATOM 2438 C CA . THR B 1 97 ? 4.734 35.906 10.773 1 96.25 97 THR B CA 1
ATOM 2439 C C . THR B 1 97 ? 5.539 35.312 9.617 1 96.25 97 THR B C 1
ATOM 2441 O O . THR B 1 97 ? 6.57 34.656 9.836 1 96.25 97 THR B O 1
ATOM 2444 N N . GLY B 1 98 ? 5.008 35.375 8.43 1 97.62 98 GLY B N 1
ATOM 2445 C CA . GLY B 1 98 ? 5.652 34.781 7.266 1 97.62 98 GLY B CA 1
ATOM 2446 C C . GLY B 1 98 ? 5.305 33.312 7.07 1 97.62 98 GLY B C 1
ATOM 2447 O O . GLY B 1 98 ? 5.742 32.688 6.098 1 97.62 98 GLY B O 1
ATOM 2448 N N . TYR B 1 99 ? 4.5 32.75 7.934 1 98.31 99 TYR B N 1
ATOM 2449 C CA . TYR B 1 99 ? 4.098 31.344 7.809 1 98.31 99 TYR B CA 1
ATOM 2450 C C . TYR B 1 99 ? 3.051 31.172 6.715 1 98.31 99 TYR B C 1
ATOM 2452 O O . TYR B 1 99 ? 2.299 32.094 6.414 1 98.31 99 TYR B O 1
ATOM 2460 N N . PRO B 1 100 ? 3.031 29.984 6.141 1 98.44 100 PRO B N 1
ATOM 2461 C CA . PRO B 1 100 ? 2.043 29.75 5.086 1 98.44 100 PRO B CA 1
ATOM 2462 C C . PRO B 1 100 ? 0.606 29.797 5.602 1 98.44 100 PRO B C 1
ATOM 2464 O O . PRO B 1 100 ? 0.334 29.328 6.715 1 98.44 100 PRO B O 1
ATOM 2467 N N . THR B 1 101 ? -0.28 30.328 4.734 1 97.88 101 THR B N 1
ATOM 2468 C CA . THR B 1 101 ? -1.707 30.328 5.039 1 97.88 101 THR B CA 1
ATOM 2469 C C . THR B 1 101 ? -2.484 29.547 3.979 1 97.88 101 THR B C 1
ATOM 2471 O O . THR B 1 101 ? -3.623 29.141 4.211 1 97.88 101 THR B O 1
ATOM 2474 N N . GLN B 1 102 ? -1.908 29.438 2.795 1 96.88 102 GLN B N 1
ATOM 2475 C CA . GLN B 1 102 ? -2.453 28.625 1.71 1 96.88 102 GLN B CA 1
ATOM 2476 C C . GLN B 1 102 ? -1.341 27.922 0.94 1 96.88 102 GLN B C 1
ATOM 2478 O O . GLN B 1 102 ? -0.253 28.469 0.764 1 96.88 102 GLN B O 1
ATOM 2483 N N . ALA B 1 103 ? -1.686 26.719 0.606 1 96.31 103 ALA B N 1
ATOM 2484 C CA . ALA B 1 103 ? -0.711 25.938 -0.146 1 96.31 103 ALA B CA 1
ATOM 2485 C C . ALA B 1 103 ? -1.398 24.844 -0.952 1 96.31 103 ALA B C 1
ATOM 2487 O O . ALA B 1 103 ? -2.572 24.531 -0.723 1 96.31 103 ALA B O 1
ATOM 2488 N N . TYR B 1 104 ? -0.734 24.344 -1.947 1 94.31 104 TYR B N 1
ATOM 2489 C CA . TYR B 1 104 ? -1.192 23.109 -2.57 1 94.31 104 TYR B CA 1
ATOM 2490 C C . TYR B 1 104 ? -0.07 22.078 -2.627 1 94.31 104 TYR B C 1
ATOM 2492 O O . TYR B 1 104 ? 1.106 22.438 -2.707 1 94.31 104 TYR B O 1
ATOM 2500 N N . LEU B 1 105 ? -0.389 20.859 -2.414 1 94.38 105 LEU B N 1
ATOM 2501 C CA . LEU B 1 105 ? 0.468 19.703 -2.57 1 94.38 105 LEU B CA 1
ATOM 2502 C C . LEU B 1 105 ? -0.073 18.766 -3.652 1 94.38 105 LEU B C 1
ATOM 2504 O O . LEU B 1 105 ? -1.288 18.656 -3.83 1 94.38 105 LEU B O 1
ATOM 2508 N N . THR B 1 106 ? 0.861 18.125 -4.383 1 92.31 106 THR B N 1
ATOM 2509 C CA . THR B 1 106 ? 0.469 17.094 -5.34 1 92.31 106 THR B CA 1
ATOM 2510 C C . THR B 1 106 ? 1.013 15.727 -4.918 1 92.31 106 THR B C 1
ATOM 2512 O O . THR B 1 106 ? 2.223 15.562 -4.754 1 92.31 106 THR B O 1
ATOM 2515 N N . VAL B 1 107 ? 0.071 14.812 -4.73 1 88.19 107 VAL B N 1
ATOM 2516 C CA . VAL B 1 107 ? 0.438 13.438 -4.406 1 88.19 107 VAL B CA 1
ATOM 2517 C C . VAL B 1 107 ? 0.458 12.594 -5.676 1 88.19 107 VAL B C 1
ATOM 2519 O O . VAL B 1 107 ? -0.438 12.703 -6.516 1 88.19 107 VAL B O 1
ATOM 2522 N N . GLY B 1 108 ? 1.501 11.812 -5.82 1 81.25 108 GLY B N 1
ATOM 2523 C CA . GLY B 1 108 ? 1.618 10.883 -6.934 1 81.25 108 GLY B CA 1
ATOM 2524 C C . GLY B 1 108 ? 2.035 9.492 -6.508 1 81.25 108 GLY B C 1
ATOM 2525 O O . GLY B 1 108 ? 3.02 9.328 -5.785 1 81.25 108 GLY B O 1
ATOM 2526 N N . TYR B 1 109 ? 1.188 8.508 -6.957 1 74.62 109 TYR B N 1
ATOM 2527 C CA . TYR B 1 109 ? 1.527 7.113 -6.715 1 74.62 109 TYR B CA 1
ATOM 2528 C C . TYR B 1 109 ? 1.025 6.227 -7.844 1 74.62 109 TYR B C 1
ATOM 2530 O O . TYR B 1 109 ? -0.178 5.98 -7.965 1 74.62 109 TYR B O 1
ATOM 2538 N N . GLY B 1 110 ? 1.977 5.742 -8.531 1 74.81 110 GLY B N 1
ATOM 2539 C CA . GLY B 1 110 ? 1.557 5.012 -9.719 1 74.81 110 GLY B CA 1
ATOM 2540 C C . GLY B 1 110 ? 0.723 5.852 -10.672 1 74.81 110 GLY B C 1
ATOM 2541 O O . GLY B 1 110 ? 1.133 6.945 -11.062 1 74.81 110 GLY B O 1
ATOM 2542 N N . PRO B 1 111 ? -0.511 5.23 -11.016 1 76.06 111 PRO B N 1
ATOM 2543 C CA . PRO B 1 111 ? -1.386 5.965 -11.938 1 76.06 111 PRO B CA 1
ATOM 2544 C C . PRO B 1 111 ? -2.152 7.09 -11.242 1 76.06 111 PRO B C 1
ATOM 2546 O O . PRO B 1 111 ? -2.828 7.879 -11.906 1 76.06 111 PRO B O 1
ATOM 2549 N N . LEU B 1 112 ? -1.999 7.137 -9.961 1 80.56 112 LEU B N 1
ATOM 2550 C CA . LEU B 1 112 ? -2.797 8.094 -9.211 1 80.56 112 LEU B CA 1
ATOM 2551 C C . LEU B 1 112 ? -2.039 9.406 -9.023 1 80.56 112 LEU B C 1
ATOM 2553 O O . LEU B 1 112 ? -0.826 9.406 -8.805 1 80.56 112 LEU B O 1
ATOM 2557 N N . SER B 1 113 ? -2.676 10.5 -9.297 1 86 113 SER B N 1
ATOM 2558 C CA . SER B 1 113 ? -2.156 11.844 -9.039 1 86 113 SER B CA 1
ATOM 2559 C C . SER B 1 113 ? -3.268 12.797 -8.625 1 86 113 SER B C 1
ATOM 2561 O O . SER B 1 113 ? -4.332 12.828 -9.242 1 86 113 SER B O 1
ATOM 2563 N N . GLU B 1 114 ? -2.967 13.5 -7.523 1 86.5 114 GLU B N 1
ATOM 2564 C CA . GLU B 1 114 ? -3.965 14.438 -7.02 1 86.5 114 GLU B CA 1
ATOM 2565 C C . GLU B 1 114 ? -3.307 15.672 -6.406 1 86.5 114 GLU B C 1
ATOM 2567 O O . GLU B 1 114 ? -2.303 15.555 -5.699 1 86.5 114 GLU B O 1
ATOM 2572 N N . THR B 1 115 ? -3.918 16.766 -6.707 1 88.44 115 THR B N 1
ATOM 2573 C CA . THR B 1 115 ? -3.488 18.016 -6.082 1 88.44 115 THR B CA 1
ATOM 2574 C C . THR B 1 115 ? -4.512 18.484 -5.051 1 88.44 115 THR B C 1
ATOM 2576 O O . THR B 1 115 ? -5.707 18.547 -5.344 1 88.44 115 THR B O 1
ATOM 2579 N N . PHE B 1 116 ? -4.004 18.859 -3.863 1 87 116 PHE B N 1
ATOM 2580 C CA . PHE B 1 116 ? -4.867 19.359 -2.801 1 87 116 PHE B CA 1
ATOM 2581 C C . PHE B 1 116 ? -4.516 20.797 -2.451 1 87 116 PHE B C 1
ATOM 2583 O O . PHE B 1 116 ? -3.355 21.109 -2.178 1 87 116 PHE B O 1
ATOM 2590 N N . HIS B 1 117 ? -5.559 21.516 -2.521 1 91.69 117 HIS B N 1
ATOM 2591 C CA . HIS B 1 117 ? -5.422 22.891 -2.045 1 91.69 117 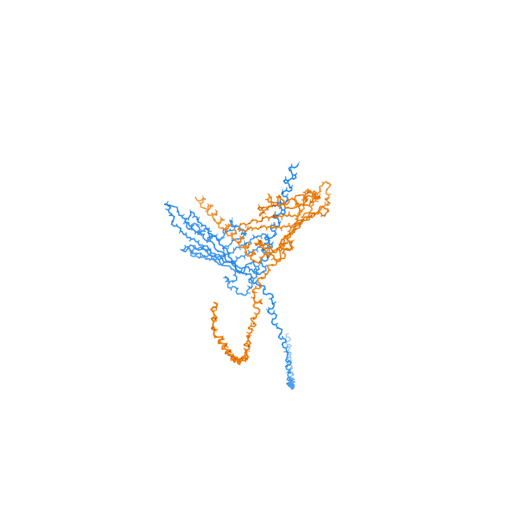HIS B CA 1
ATOM 2592 C C . HIS B 1 117 ? -5.852 23 -0.586 1 91.69 117 HIS B C 1
ATOM 2594 O O . HIS B 1 117 ? -6.918 22.516 -0.206 1 91.69 117 HIS B O 1
ATOM 2600 N N . SER B 1 118 ? -5.004 23.625 0.177 1 94.69 118 SER B N 1
ATOM 2601 C CA . SER B 1 118 ? -5.262 23.594 1.613 1 94.69 118 SER B CA 1
ATOM 2602 C C . SER B 1 118 ? -5.141 24.984 2.23 1 94.69 118 SER B C 1
ATOM 2604 O O . SER B 1 118 ? -4.355 25.797 1.761 1 94.69 118 SER B O 1
ATOM 2606 N N . LYS B 1 119 ? -5.988 25.25 3.182 1 96.25 119 LYS B N 1
ATOM 2607 C CA . LYS B 1 119 ? -5.734 26.297 4.164 1 96.25 119 LYS B CA 1
ATOM 2608 C C . LYS B 1 119 ? -4.793 25.812 5.262 1 96.25 119 LYS B C 1
ATOM 2610 O O . LYS B 1 119 ? -4.996 24.734 5.824 1 96.25 119 LYS B O 1
ATOM 2615 N N . VAL B 1 120 ? -3.777 26.609 5.516 1 97.69 120 VAL B N 1
ATOM 2616 C CA . VAL B 1 120 ? -2.746 26.203 6.469 1 97.69 120 VAL B CA 1
ATOM 2617 C C . VAL B 1 120 ? -2.787 27.125 7.688 1 97.69 120 VAL B C 1
ATOM 2619 O O . VAL B 1 120 ? -2.963 28.344 7.555 1 97.69 120 VAL B O 1
ATOM 2622 N N . GLU B 1 121 ? -2.662 26.562 8.852 1 98.25 121 GLU B N 1
ATOM 2623 C CA . GLU B 1 121 ? -2.598 27.312 10.102 1 98.25 121 GLU B CA 1
ATOM 2624 C C . GLU B 1 121 ? -1.366 26.922 10.914 1 98.25 121 GLU B C 1
ATOM 2626 O O . GLU B 1 121 ? -1.184 25.75 11.258 1 98.25 121 GLU B O 1
ATOM 2631 N N . CYS B 1 122 ? -0.557 27.875 11.18 1 98.56 122 CYS B N 1
ATOM 2632 C CA . CYS B 1 122 ? 0.634 27.703 12 1 98.56 122 CYS B CA 1
ATOM 2633 C C . CYS B 1 122 ? 0.516 28.484 13.305 1 98.56 122 CYS B C 1
ATOM 2635 O O . CYS B 1 122 ? 0.331 29.703 13.281 1 98.56 122 CYS B O 1
ATOM 2637 N N . ASP B 1 123 ? 0.584 27.844 14.414 1 98.38 123 ASP B N 1
ATOM 2638 C CA . ASP B 1 123 ? 0.556 28.469 15.734 1 98.38 123 ASP B CA 1
ATOM 2639 C C . ASP B 1 123 ? 1.824 28.156 16.516 1 98.38 123 ASP B C 1
ATOM 2641 O O . ASP B 1 123 ? 1.901 27.125 17.188 1 98.38 123 ASP B O 1
ATOM 2645 N N . GLU B 1 124 ? 2.766 29 16.453 1 97.25 124 GLU B N 1
ATOM 2646 C CA . GLU B 1 124 ? 4.055 28.797 17.109 1 97.25 124 GLU B CA 1
ATOM 2647 C C . GLU B 1 124 ? 3.91 28.766 18.625 1 97.25 124 GLU B C 1
ATOM 2649 O O . GLU B 1 124 ? 4.637 28.047 19.312 1 97.25 124 GLU B O 1
ATOM 2654 N N . ALA B 1 125 ? 2.99 29.578 19.172 1 96.81 125 ALA B N 1
ATOM 2655 C CA . ALA B 1 125 ? 2.768 29.625 20.609 1 96.81 125 ALA B CA 1
ATOM 2656 C C . ALA B 1 125 ? 2.258 28.281 21.125 1 96.81 125 ALA B C 1
ATOM 2658 O O . ALA B 1 125 ? 2.617 27.859 22.219 1 96.81 125 ALA B O 1
ATOM 2659 N N . LYS B 1 126 ? 1.479 27.609 20.344 1 97.75 126 LYS B N 1
ATOM 2660 C CA . LYS B 1 126 ? 0.895 26.328 20.734 1 97.75 126 LYS B CA 1
ATOM 2661 C C . LYS B 1 126 ? 1.668 25.172 20.125 1 97.75 126 LYS B C 1
ATOM 2663 O O . LYS B 1 126 ? 1.356 24 20.391 1 97.75 126 LYS B O 1
ATOM 2668 N N . TRP B 1 127 ? 2.619 25.391 19.344 1 98 127 TRP B N 1
ATOM 2669 C CA . TRP B 1 127 ? 3.422 24.406 18.625 1 98 127 TRP B CA 1
ATOM 2670 C C . TRP B 1 127 ? 2.537 23.469 17.812 1 98 127 TRP B C 1
ATOM 2672 O O . TRP B 1 127 ? 2.666 22.234 17.906 1 98 127 TRP B O 1
ATOM 2682 N N . THR B 1 128 ? 1.67 24.078 16.969 1 98.56 128 THR B N 1
ATOM 2683 C CA . THR B 1 128 ? 0.781 23.297 16.109 1 98.56 128 THR B CA 1
ATOM 2684 C C . THR B 1 128 ? 0.833 23.828 14.68 1 98.56 128 THR B C 1
ATOM 2686 O O . THR B 1 128 ? 0.933 25.031 14.453 1 98.56 128 THR B O 1
ATOM 2689 N N . VAL B 1 129 ? 0.861 22.969 13.711 1 98.44 129 VAL B N 1
ATOM 2690 C CA . VAL B 1 129 ? 0.707 23.25 12.289 1 98.44 129 VAL B CA 1
ATOM 2691 C C . VAL B 1 129 ? -0.402 22.375 11.703 1 98.44 129 VAL B C 1
ATOM 2693 O O . VAL B 1 129 ? -0.368 21.141 11.836 1 98.44 129 VAL B O 1
ATOM 2696 N N . GLY B 1 130 ? -1.412 22.953 11.133 1 98 130 GLY B N 1
ATOM 2697 C CA . GLY B 1 130 ? -2.535 22.234 10.555 1 98 130 GLY B CA 1
ATOM 2698 C C . GLY B 1 130 ? -2.828 22.641 9.125 1 98 130 GLY B C 1
ATOM 2699 O O . GLY B 1 130 ? -2.473 23.734 8.695 1 98 130 GLY B O 1
ATOM 2700 N N . ALA B 1 131 ? -3.438 21.766 8.383 1 96.94 131 ALA B N 1
ATOM 2701 C CA . ALA B 1 131 ? -3.906 22.031 7.027 1 96.94 131 ALA B CA 1
ATOM 2702 C C . ALA B 1 131 ? -5.262 21.375 6.777 1 96.94 131 ALA B C 1
ATOM 2704 O O . ALA B 1 131 ? -5.5 20.234 7.199 1 96.94 131 ALA B O 1
ATOM 2705 N N . ARG B 1 132 ? -6.125 22.094 6.152 1 94.62 132 ARG B N 1
ATOM 2706 C CA . ARG B 1 132 ? -7.449 21.594 5.777 1 94.62 132 ARG B CA 1
ATOM 2707 C C . ARG B 1 132 ? -7.684 21.75 4.277 1 94.62 132 ARG B C 1
ATOM 2709 O O . ARG B 1 132 ? -7.445 22.812 3.707 1 94.62 132 ARG B O 1
ATOM 2716 N N . SER B 1 133 ? -8.023 20.656 3.695 1 91.44 133 SER B N 1
ATOM 2717 C CA . SER B 1 133 ? -8.32 20.672 2.266 1 91.44 133 SER B CA 1
ATOM 2718 C C . SER B 1 133 ? -9.688 20.047 1.98 1 91.44 133 SER B C 1
ATOM 2720 O O . SER B 1 133 ? -10.234 19.328 2.814 1 91.44 133 SER B O 1
ATOM 2722 N N . GLY B 1 134 ? -10.156 20.281 0.772 1 83.81 134 GLY B N 1
ATOM 2723 C CA . GLY B 1 134 ? -11.445 19.766 0.343 1 83.81 134 GLY B CA 1
ATOM 2724 C C . GLY B 1 134 ? -12.531 20.828 0.317 1 83.81 134 GLY B C 1
ATOM 2725 O O . GLY B 1 134 ? -12.258 22.016 0.547 1 83.81 134 GLY B O 1
ATOM 2726 N N . ASP B 1 135 ? -13.672 20.359 -0.099 1 70.06 135 ASP B N 1
ATOM 2727 C CA . ASP B 1 135 ? -14.805 21.266 -0.328 1 70.06 135 ASP B CA 1
ATOM 2728 C C . ASP B 1 135 ? -15.156 22.031 0.939 1 70.06 135 ASP B C 1
ATOM 2730 O O . ASP B 1 135 ? -15.484 23.219 0.876 1 70.06 135 ASP B O 1
ATOM 2734 N N . ILE B 1 136 ? -15.008 21.375 1.957 1 61.84 136 ILE B N 1
ATOM 2735 C CA . ILE B 1 136 ? -15.406 21.984 3.217 1 61.84 136 ILE B CA 1
ATOM 2736 C C . ILE B 1 136 ? -14.438 23.109 3.574 1 61.84 136 ILE B C 1
ATOM 2738 O O . ILE B 1 136 ? -14.836 24.125 4.152 1 61.84 136 ILE B O 1
ATOM 2742 N N . ALA B 1 137 ? -13.227 22.906 3.197 1 64.5 137 ALA B N 1
ATOM 2743 C CA . ALA B 1 137 ? -12.203 23.891 3.559 1 64.5 137 ALA B CA 1
ATOM 2744 C C . ALA B 1 137 ? -12.375 25.172 2.764 1 64.5 137 ALA B C 1
ATOM 2746 O O . ALA B 1 137 ? -12.102 26.266 3.271 1 64.5 137 ALA B O 1
ATOM 2747 N N . PHE B 1 138 ? -12.711 25.047 1.597 1 63.84 138 PHE B N 1
ATOM 2748 C CA . PHE B 1 138 ? -12.812 26.219 0.745 1 63.84 138 PHE B CA 1
ATOM 2749 C C . PHE B 1 138 ? -14.273 26.578 0.502 1 63.84 138 PHE B C 1
ATOM 2751 O O . PHE B 1 138 ? -14.57 27.5 -0.271 1 63.84 138 PHE B O 1
ATOM 2758 N N . GLN B 1 139 ? -15.211 26.344 1.633 1 55.44 139 GLN B N 1
ATOM 2759 C CA . GLN B 1 139 ? -16.625 26.656 1.503 1 55.44 139 GLN B CA 1
ATOM 2760 C C . GLN B 1 139 ? -17.094 26.547 0.05 1 55.44 139 GLN B C 1
ATOM 2762 O O . GLN B 1 139 ? -17.938 27.328 -0.399 1 55.44 139 GLN B O 1
ATOM 2767 N N . ARG B 1 140 ? -16.328 26.125 -0.771 1 50.19 140 ARG B N 1
ATOM 2768 C CA . ARG B 1 140 ? -16.828 26.109 -2.139 1 50.19 140 ARG B CA 1
ATOM 2769 C C . ARG B 1 140 ? -18.047 25.188 -2.264 1 50.19 140 ARG B C 1
ATOM 2771 O O . ARG B 1 140 ? -17.922 23.984 -2.115 1 50.19 140 ARG B O 1
ATOM 2778 N N . LYS B 1 141 ? -19.25 25.562 -1.623 1 43.94 141 LYS B N 1
ATOM 2779 C CA . LYS B 1 141 ? -20.516 24.844 -1.778 1 43.94 141 LYS B CA 1
ATOM 2780 C C . LYS B 1 141 ? -20.516 24.031 -3.066 1 43.94 141 LYS B C 1
ATOM 2782 O O . LYS B 1 141 ? -20.953 22.875 -3.07 1 43.94 141 LYS B O 1
ATOM 2787 N N . GLY B 1 142 ? -20.969 24.594 -4.129 1 39.84 142 GLY B N 1
ATOM 2788 C CA . GLY B 1 142 ? -21.516 24.156 -5.395 1 39.84 142 GLY B CA 1
ATOM 2789 C C . GLY B 1 142 ? -20.547 23.344 -6.227 1 39.84 142 GLY B C 1
ATOM 2790 O O . GLY B 1 142 ? -20.922 22.797 -7.266 1 39.84 142 GLY B O 1
ATOM 2791 N N . GLU B 1 143 ? -19.516 23.922 -6.504 1 37.16 143 GLU B N 1
ATOM 2792 C CA . GLU B 1 143 ? -18.719 23.281 -7.543 1 37.16 143 GLU B CA 1
ATOM 2793 C C . GLU B 1 143 ? -18.172 21.938 -7.062 1 37.16 143 GLU B C 1
ATOM 2795 O O . GLU B 1 143 ? -17.547 21.859 -6.004 1 37.16 143 GLU B O 1
ATOM 2800 N N . GLU B 1 144 ? -19.062 20.922 -7.094 1 41.81 144 GLU B N 1
ATOM 2801 C CA . GLU B 1 144 ? -18.531 19.562 -7.047 1 41.81 144 GLU B CA 1
ATOM 2802 C C . GLU B 1 144 ? -17.016 19.562 -7.102 1 41.81 144 GLU B C 1
ATOM 2804 O O . GLU B 1 144 ? -16.422 20.062 -8.062 1 41.81 144 GLU B O 1
ATOM 2809 N N . GLY B 1 145 ? -16.531 20.188 -6.09 1 40.22 145 GLY B N 1
ATOM 2810 C CA . GLY B 1 145 ? -15.07 20.234 -6.145 1 40.22 145 GLY B CA 1
ATOM 2811 C C . GLY B 1 145 ? -14.477 19.359 -7.223 1 40.22 145 GLY B C 1
ATOM 2812 O O . GLY B 1 145 ? -14.594 18.125 -7.16 1 40.22 145 GLY B O 1
ATOM 2813 N N . LYS B 1 146 ? -14.773 19.797 -8.32 1 41.91 146 LYS B N 1
ATOM 2814 C CA . LYS B 1 146 ? -14.289 19.375 -9.633 1 41.91 146 LYS B CA 1
ATOM 2815 C C . LYS B 1 146 ? -12.938 18.688 -9.531 1 41.91 146 LYS B C 1
ATOM 2817 O O . LYS B 1 146 ? -12.414 18.172 -10.523 1 41.91 146 LYS B O 1
ATOM 2822 N N . ASP B 1 147 ? -12.242 19.156 -8.578 1 45.72 147 ASP B N 1
ATOM 2823 C CA . ASP B 1 147 ? -10.906 18.719 -8.961 1 45.72 147 ASP B CA 1
ATOM 2824 C C . ASP B 1 147 ? -10.758 17.203 -8.859 1 45.72 147 ASP B C 1
ATOM 2826 O O . ASP B 1 147 ? -9.656 16.672 -8.984 1 45.72 147 ASP B O 1
ATOM 2830 N N . GLY B 1 148 ? -11.984 16.547 -9.133 1 56.47 148 GLY B N 1
ATOM 2831 C CA . GLY B 1 148 ? -11.812 15.141 -9.484 1 56.47 148 GLY B CA 1
ATOM 2832 C C . GLY B 1 148 ? -10.766 14.438 -8.641 1 56.47 148 GLY B C 1
ATOM 2833 O O . GLY B 1 148 ? -10.156 13.461 -9.078 1 56.47 148 GLY B O 1
ATOM 2834 N N . GLY B 1 149 ? -10.609 15.008 -7.406 1 69.94 149 GLY B N 1
ATOM 2835 C CA . GLY B 1 149 ? -9.516 14.422 -6.652 1 69.94 149 GLY B CA 1
ATOM 2836 C C . GLY B 1 149 ? -9.93 13.219 -5.82 1 69.94 149 GLY B C 1
ATOM 2837 O O . GLY B 1 149 ? -11.117 12.898 -5.746 1 69.94 149 GLY B O 1
ATOM 2838 N N . LEU B 1 150 ? -9.094 12.531 -5.316 1 75.19 150 LEU B N 1
ATOM 2839 C CA . LEU B 1 150 ? -9.219 11.297 -4.559 1 75.19 150 LEU B CA 1
ATOM 2840 C C . LEU B 1 150 ? -9.984 11.523 -3.258 1 75.19 150 LEU B C 1
ATOM 2842 O O . LEU B 1 150 ? -10.828 10.719 -2.879 1 75.19 150 LEU B O 1
ATOM 2846 N N . PHE B 1 151 ? -9.875 12.758 -2.674 1 82.94 151 PHE B N 1
ATOM 2847 C CA . PHE B 1 151 ? -10.359 12.945 -1.313 1 82.94 151 PHE B CA 1
ATOM 2848 C C . PHE B 1 151 ? -11.5 13.953 -1.279 1 82.94 151 PHE B C 1
ATOM 2850 O O . PHE B 1 151 ? -11.438 14.992 -1.938 1 82.94 151 PHE B O 1
ATOM 2857 N N . GLU B 1 152 ? -12.516 13.633 -0.573 1 85.5 152 GLU B N 1
ATOM 2858 C CA . GLU B 1 152 ? -13.523 14.641 -0.24 1 85.5 152 GLU B CA 1
ATOM 2859 C C . GLU B 1 152 ? -12.93 15.734 0.644 1 85.5 152 GLU B C 1
ATOM 2861 O O . GLU B 1 152 ? -13.195 16.922 0.431 1 85.5 152 GLU B O 1
ATOM 2866 N N . TYR B 1 153 ? -12.234 15.258 1.562 1 89.38 153 TYR B N 1
ATOM 2867 C CA . TYR B 1 153 ? -11.438 16.172 2.371 1 89.38 153 TYR B CA 1
ATOM 2868 C C . TYR B 1 153 ? -10.195 15.469 2.918 1 89.38 153 TYR B C 1
ATOM 2870 O O . TYR B 1 153 ? -10.148 14.242 2.979 1 89.38 153 TYR B O 1
ATOM 2878 N N . LEU B 1 154 ? -9.281 16.219 3.301 1 91.56 154 LEU B N 1
ATOM 2879 C CA . LEU B 1 154 ? -8.047 15.797 3.961 1 91.56 154 LEU B CA 1
ATOM 2880 C C . LEU B 1 154 ? -7.574 16.844 4.957 1 91.56 154 LEU B C 1
ATOM 2882 O O . LEU B 1 154 ? -7.242 17.969 4.57 1 91.56 154 LEU B O 1
ATOM 2886 N N . ASP B 1 155 ? -7.605 16.484 6.191 1 94.38 155 ASP B N 1
ATOM 2887 C CA . ASP B 1 155 ? -7.188 17.359 7.273 1 94.38 155 ASP B CA 1
ATOM 2888 C C . ASP B 1 155 ? -5.969 16.797 8.008 1 94.38 155 ASP B C 1
ATOM 2890 O O . ASP B 1 155 ? -5.922 15.609 8.312 1 94.38 155 ASP B O 1
ATOM 2894 N N . THR B 1 156 ? -5.004 17.625 8.242 1 95.62 156 THR B N 1
ATOM 2895 C CA . THR B 1 156 ? -3.789 17.203 8.93 1 95.62 156 THR B CA 1
ATOM 2896 C C . THR B 1 156 ? -3.492 18.125 10.109 1 95.62 156 THR B C 1
ATOM 2898 O O . THR B 1 156 ? -3.723 19.328 10.031 1 95.62 156 THR B O 1
ATOM 2901 N N . ILE B 1 157 ? -2.959 17.594 11.172 1 97.19 157 ILE B N 1
ATOM 2902 C CA . ILE B 1 157 ? -2.506 18.391 12.297 1 97.19 157 ILE B CA 1
ATOM 2903 C C . ILE B 1 157 ? -1.207 17.812 12.859 1 97.19 157 ILE B C 1
ATOM 2905 O O . ILE B 1 157 ? -1.103 16.609 13.078 1 97.19 157 ILE B O 1
ATOM 2909 N N . TRP B 1 158 ? -0.263 18.641 13.008 1 97.5 158 TRP B N 1
ATOM 2910 C CA . TRP B 1 158 ? 0.975 18.375 13.734 1 97.5 158 TRP B CA 1
ATOM 2911 C C . TRP B 1 158 ? 0.956 19.047 15.102 1 97.5 158 TRP B C 1
ATOM 2913 O O . TRP B 1 158 ? 0.6 20.219 15.219 1 97.5 158 TRP B O 1
ATOM 2923 N N . LYS B 1 159 ? 1.384 18.328 16.078 1 98.06 159 LYS B N 1
ATOM 2924 C CA . LYS B 1 159 ? 1.508 18.875 17.422 1 98.06 159 LYS B CA 1
ATOM 2925 C C . LYS B 1 159 ? 2.869 18.547 18.031 1 98.06 159 LYS B C 1
ATOM 2927 O O . LYS B 1 159 ? 3.312 17.391 17.984 1 98.06 159 LYS B O 1
ATOM 2932 N N . LEU B 1 160 ? 3.488 19.562 18.531 1 97.38 160 LEU B N 1
ATOM 2933 C CA . LEU B 1 160 ? 4.762 19.406 19.219 1 97.38 160 LEU B CA 1
ATOM 2934 C C . LEU B 1 160 ? 4.598 19.656 20.719 1 97.38 160 LEU B C 1
ATOM 2936 O O . LEU B 1 160 ? 3.916 20.609 21.125 1 97.38 160 LEU B O 1
ATOM 2940 N N . GLU B 1 161 ? 5.184 18.766 21.484 1 97 161 GLU B N 1
ATOM 2941 C CA . GLU B 1 161 ? 5.152 18.906 22.938 1 97 161 GLU B CA 1
ATOM 2942 C C . GLU B 1 161 ? 6.551 18.781 23.531 1 97 161 GLU B C 1
ATOM 2944 O O . GLU B 1 161 ? 7.082 17.672 23.656 1 97 161 GLU B O 1
ATOM 2949 N N . PRO B 1 162 ? 7.098 19.938 23.875 1 95 162 PRO B N 1
ATOM 2950 C CA . PRO B 1 162 ? 8.391 19.844 24.562 1 95 162 PRO B CA 1
ATOM 2951 C C . PRO B 1 162 ? 8.32 19 25.828 1 95 162 PRO B C 1
ATOM 2953 O O . PRO B 1 162 ? 7.355 19.094 26.594 1 95 162 PRO B O 1
ATOM 2956 N N . LEU B 1 163 ? 9.297 18.141 25.875 1 91.38 163 LEU B N 1
ATOM 2957 C CA . LEU B 1 163 ? 9.359 17.266 27.047 1 91.38 163 LEU B CA 1
ATOM 2958 C C . LEU B 1 163 ? 10.477 17.703 27.984 1 91.38 163 LEU B C 1
ATOM 2960 O O . LEU B 1 163 ? 11.508 18.219 27.547 1 91.38 163 LEU B O 1
ATOM 2964 N N . GLU B 1 164 ? 10.242 17.75 29.281 1 77.56 164 GLU B N 1
ATOM 2965 C CA . GLU B 1 164 ? 11.281 18.047 30.25 1 77.56 164 GLU B CA 1
ATOM 2966 C C . GLU B 1 164 ? 12.25 16.875 30.406 1 77.56 164 GLU B C 1
ATOM 2968 O O . GLU B 1 164 ? 11.828 15.727 30.5 1 77.56 164 GLU B O 1
ATOM 2973 N N . GLY B 1 165 ? 13.133 16.734 29.516 1 60.69 165 GLY B N 1
ATOM 2974 C CA . GLY B 1 165 ? 14.086 15.641 29.609 1 60.69 165 GLY B CA 1
ATOM 2975 C C . GLY B 1 165 ? 14.82 15.586 30.938 1 60.69 165 GLY B C 1
ATOM 2976 O O . GLY B 1 165 ? 14.914 16.594 31.641 1 60.69 165 GLY B O 1
ATOM 2977 N N . ARG B 1 166 ? 14.773 14.336 31.516 1 54.19 166 ARG B N 1
ATOM 2978 C CA . ARG B 1 166 ? 15.445 14.078 32.781 1 54.19 166 ARG B CA 1
ATOM 2979 C C . ARG B 1 166 ? 16.891 14.57 32.75 1 54.19 166 ARG B C 1
ATOM 2981 O O . ARG B 1 166 ? 17.453 14.922 33.781 1 54.19 166 ARG B O 1
ATOM 2988 N N . ALA B 1 167 ? 17.672 14.023 31.688 1 52.06 167 ALA B N 1
ATOM 2989 C CA . ALA B 1 167 ? 19.094 14.32 31.859 1 52.06 167 ALA B CA 1
ATOM 2990 C C . ALA B 1 167 ? 19.406 15.781 31.547 1 52.06 167 ALA B C 1
ATOM 2992 O O . ALA B 1 167 ? 18.734 16.391 30.688 1 52.06 167 ALA B O 1
ATOM 2993 N N . VAL B 1 168 ? 20.109 16.422 32.188 1 53.41 168 VAL B N 1
ATOM 2994 C CA . VAL B 1 168 ? 20.656 17.766 32.156 1 53.41 168 VAL B CA 1
ATOM 2995 C C . VAL B 1 168 ? 21.156 18.094 30.766 1 53.41 168 VAL B C 1
ATOM 2997 O O . VAL B 1 168 ? 22.016 17.406 30.234 1 53.41 168 VAL B O 1
ATOM 3000 N N . GLY B 1 169 ? 20.453 18.922 29.875 1 61.66 169 GLY B N 1
ATOM 3001 C CA . GLY B 1 169 ? 20.953 19.562 28.656 1 61.66 169 GLY B CA 1
ATOM 3002 C C . GLY B 1 169 ? 20.297 19.031 27.391 1 61.66 169 GLY B C 1
ATOM 3003 O O . GLY B 1 169 ? 20.438 19.609 26.328 1 61.66 169 GLY B O 1
ATOM 3004 N N . MET B 1 170 ? 19.625 17.812 27.5 1 68.69 170 MET B N 1
ATOM 3005 C CA . MET B 1 170 ? 19.125 17.328 26.219 1 68.69 170 MET B CA 1
ATOM 3006 C C . MET B 1 170 ? 17.641 17.656 26.062 1 68.69 170 MET B C 1
ATOM 3008 O O . MET B 1 170 ? 16.812 17.219 26.859 1 68.69 170 MET B O 1
ATOM 3012 N N . GLU B 1 171 ? 17.25 18.594 25.25 1 85.38 171 GLU B N 1
ATOM 3013 C CA . GLU B 1 171 ? 15.867 18.969 24.969 1 85.38 171 GLU B CA 1
ATOM 3014 C C . GLU B 1 171 ? 15.203 17.953 24.031 1 85.38 171 GLU B C 1
ATOM 3016 O O . GLU B 1 171 ? 15.805 17.516 23.047 1 85.38 171 GLU B O 1
ATOM 3021 N N . MET B 1 172 ? 14.117 17.391 24.594 1 91.38 172 MET B N 1
ATOM 3022 C CA . MET B 1 172 ? 13.344 16.438 23.812 1 91.38 172 MET B CA 1
ATOM 3023 C C . MET B 1 172 ? 11.961 16.984 23.484 1 91.38 172 MET B C 1
ATOM 3025 O O . MET B 1 172 ? 11.398 17.75 24.266 1 91.38 172 MET B O 1
ATOM 3029 N N . THR B 1 173 ? 11.523 16.641 22.297 1 94.62 173 THR B N 1
ATOM 3030 C CA . THR B 1 173 ? 10.195 17.062 21.875 1 94.62 173 THR B CA 1
ATOM 3031 C C . THR B 1 173 ? 9.391 15.891 21.312 1 94.62 173 THR B C 1
ATOM 3033 O O . THR B 1 173 ? 9.891 15.141 20.484 1 94.62 173 THR B O 1
ATOM 3036 N N . ARG B 1 174 ? 8.188 15.695 21.828 1 96 174 ARG B N 1
ATOM 3037 C CA . ARG B 1 174 ? 7.25 14.742 21.234 1 96 174 ARG B CA 1
ATOM 3038 C C . ARG B 1 174 ? 6.508 15.352 20.062 1 96 174 ARG B C 1
ATOM 3040 O O . ARG B 1 174 ? 5.969 16.453 20.156 1 96 174 ARG B O 1
ATOM 3047 N N . VAL B 1 175 ? 6.504 14.656 18.953 1 95.75 175 VAL B N 1
ATOM 3048 C CA . VAL B 1 175 ? 5.844 15.102 17.734 1 95.75 175 VAL B CA 1
ATOM 3049 C C . VAL B 1 175 ? 4.695 14.156 17.391 1 95.75 175 VAL B C 1
ATOM 3051 O O . VAL B 1 175 ? 4.891 12.945 17.281 1 95.75 175 VAL B O 1
ATOM 3054 N N . ASP B 1 176 ? 3.498 14.727 17.266 1 95.75 176 ASP B N 1
ATOM 3055 C CA . ASP B 1 176 ? 2.309 13.969 16.891 1 95.75 176 ASP B CA 1
ATOM 3056 C C . ASP B 1 176 ? 1.789 14.406 15.523 1 95.75 176 ASP B C 1
ATOM 3058 O O . ASP B 1 176 ? 1.644 15.609 15.266 1 95.75 176 ASP B O 1
ATOM 3062 N N . LEU B 1 177 ? 1.56 13.453 14.711 1 95.94 177 LEU B N 1
ATOM 3063 C CA . LEU B 1 177 ? 0.912 13.672 13.422 1 95.94 177 LEU B CA 1
ATOM 3064 C C . LEU B 1 177 ? -0.444 12.977 13.367 1 95.94 177 LEU B C 1
ATOM 3066 O O . LEU B 1 177 ? -0.56 11.805 13.734 1 95.94 177 LEU B O 1
ATOM 3070 N N . ALA B 1 178 ? -1.471 13.695 12.969 1 95.25 178 ALA B N 1
ATOM 3071 C CA . ALA B 1 178 ? -2.779 13.117 12.688 1 95.25 178 ALA B CA 1
ATOM 3072 C C . ALA B 1 178 ? -3.307 13.578 11.328 1 95.25 178 ALA B C 1
ATOM 3074 O O . ALA B 1 178 ? -3.242 14.766 11.008 1 95.25 178 ALA B O 1
ATOM 3075 N N . VAL B 1 179 ? -3.783 12.633 10.539 1 94.25 179 VAL B N 1
ATOM 3076 C CA . VAL B 1 179 ? -4.406 12.906 9.25 1 94.25 179 VAL B CA 1
ATOM 3077 C C . VAL B 1 179 ? -5.809 12.305 9.219 1 94.25 179 VAL B C 1
ATOM 3079 O O . VAL B 1 179 ? -5.992 11.125 9.523 1 94.25 179 VAL B O 1
ATOM 3082 N N . ASN B 1 180 ? -6.766 13.125 8.93 1 92.75 180 ASN B N 1
ATOM 3083 C CA . ASN B 1 180 ? -8.156 12.711 8.758 1 92.75 180 ASN B CA 1
ATOM 3084 C C . ASN B 1 180 ? -8.641 12.984 7.336 1 92.75 180 ASN B C 1
ATOM 3086 O O . ASN B 1 180 ? -8.461 14.078 6.809 1 92.75 180 ASN B O 1
ATOM 3090 N N . PHE B 1 181 ? -9.281 11.938 6.73 1 89.38 181 PHE B N 1
ATOM 3091 C CA . PHE B 1 181 ? -9.68 12.133 5.344 1 89.38 181 PHE B CA 1
ATOM 3092 C C . PHE B 1 181 ? -10.859 11.227 4.992 1 89.38 181 PHE B C 1
ATOM 3094 O O . PHE B 1 181 ? -11.188 10.305 5.746 1 89.38 181 PHE B O 1
ATOM 3101 N N . ARG B 1 182 ? -11.422 11.586 3.957 1 87.75 182 ARG B N 1
ATOM 3102 C CA . ARG B 1 182 ? -12.477 10.781 3.352 1 87.75 182 ARG B CA 1
ATOM 3103 C C . ARG B 1 182 ? -12.328 10.734 1.836 1 87.75 182 ARG B C 1
ATOM 3105 O O . ARG B 1 182 ? -12.133 11.766 1.189 1 87.75 182 ARG B O 1
ATOM 3112 N N . PHE B 1 183 ? -12.391 9.438 1.419 1 82.94 183 PHE B N 1
ATOM 3113 C CA . PHE B 1 183 ? -12.312 9.25 -0.026 1 82.94 183 PHE B CA 1
ATOM 3114 C C . PHE B 1 183 ? -13.641 9.625 -0.689 1 82.94 183 PHE B C 1
ATOM 3116 O O . PHE B 1 183 ? -14.703 9.469 -0.089 1 82.94 183 PHE B O 1
ATOM 3123 N N . ARG B 1 184 ? -13.32 10.008 -1.954 1 80.25 184 ARG B N 1
ATOM 3124 C CA . ARG B 1 184 ? -14.508 10.109 -2.795 1 80.25 184 ARG B CA 1
ATOM 3125 C C . ARG B 1 184 ? -14.938 8.734 -3.307 1 80.25 184 ARG B C 1
ATOM 3127 O O . ARG B 1 184 ? -14.109 7.828 -3.424 1 80.25 184 ARG B O 1
ATOM 3134 N N . ASN B 1 185 ? -16.141 8.32 -3.43 1 71.12 185 ASN B N 1
ATOM 3135 C CA . ASN B 1 185 ? -16.703 7.016 -3.756 1 71.12 185 ASN B CA 1
ATOM 3136 C C . ASN B 1 185 ? -15.922 6.34 -4.883 1 71.12 185 ASN B C 1
ATOM 3138 O O . ASN B 1 185 ? -15.594 5.156 -4.793 1 71.12 185 ASN B O 1
ATOM 3142 N N . ALA B 1 186 ? -15.688 6.973 -5.969 1 67.94 186 ALA B N 1
ATOM 3143 C CA . ALA B 1 186 ? -15.055 6.367 -7.141 1 67.94 186 ALA B CA 1
ATOM 3144 C C . ALA B 1 186 ? -13.555 6.191 -6.922 1 67.94 186 ALA B C 1
ATOM 3146 O O . ALA B 1 186 ? -12.977 5.195 -7.355 1 67.94 186 ALA B O 1
ATOM 3147 N N . MET B 1 187 ? -13.062 6.926 -6.094 1 72.12 187 MET B N 1
ATOM 3148 C CA . MET B 1 187 ? -11.609 7 -6.059 1 72.12 187 MET B CA 1
ATOM 3149 C C . MET B 1 187 ? -11.039 5.988 -5.066 1 72.12 187 MET B C 1
ATOM 3151 O O . MET B 1 187 ? -9.93 5.477 -5.262 1 72.12 187 MET B O 1
ATOM 3155 N N . HIS B 1 188 ? -11.945 5.637 -4.199 1 73.62 188 HIS B N 1
ATOM 3156 C CA . HIS B 1 188 ? -11.523 4.566 -3.299 1 73.62 188 HIS B CA 1
ATOM 3157 C C . HIS B 1 188 ? -11.195 3.295 -4.07 1 73.62 188 HIS B C 1
ATOM 3159 O O . HIS B 1 188 ? -10.172 2.66 -3.82 1 73.62 188 HIS B O 1
ATOM 3165 N N . ALA B 1 189 ? -11.969 3.004 -4.977 1 73.75 189 ALA B N 1
ATOM 3166 C CA . ALA B 1 189 ? -11.75 1.83 -5.82 1 73.75 189 ALA B CA 1
ATOM 3167 C C . ALA B 1 189 ? -10.469 1.973 -6.645 1 73.75 189 ALA B C 1
ATOM 3169 O O . ALA B 1 189 ? -9.719 1.008 -6.809 1 73.75 189 ALA B O 1
ATOM 3170 N N . ALA B 1 190 ? -10.234 3.201 -7.047 1 74.94 190 ALA B N 1
ATOM 3171 C CA . ALA B 1 190 ? -9.047 3.471 -7.855 1 74.94 190 ALA B CA 1
ATOM 3172 C C . ALA B 1 190 ? -7.773 3.271 -7.039 1 74.94 190 ALA B C 1
ATOM 3174 O O . ALA B 1 190 ? -6.785 2.729 -7.539 1 74.94 190 ALA B O 1
ATOM 3175 N N . MET B 1 191 ? -7.789 3.664 -5.855 1 78.38 191 MET B N 1
ATOM 3176 C CA . MET B 1 191 ? -6.633 3.508 -4.98 1 78.38 191 MET B CA 1
ATOM 3177 C C . MET B 1 191 ? -6.336 2.033 -4.73 1 78.38 191 MET B C 1
ATOM 3179 O O . MET B 1 191 ? -5.184 1.603 -4.812 1 78.38 191 MET B O 1
ATOM 3183 N N . MET B 1 192 ? -7.379 1.344 -4.5 1 78.62 192 MET B N 1
ATOM 3184 C CA . MET B 1 192 ? -7.207 -0.086 -4.262 1 78.62 192 MET B CA 1
ATOM 3185 C C . MET B 1 192 ? -6.66 -0.783 -5.504 1 78.62 192 MET B C 1
ATOM 3187 O O . MET B 1 192 ? -5.773 -1.633 -5.402 1 78.62 192 MET B O 1
ATOM 3191 N N . SER B 1 193 ? -7.141 -0.428 -6.562 1 81.5 193 SER B N 1
ATOM 3192 C CA . SER B 1 193 ? -6.672 -1.004 -7.82 1 81.5 193 SER B CA 1
ATOM 3193 C C . SER B 1 193 ? -5.195 -0.691 -8.055 1 81.5 193 SER B C 1
ATOM 3195 O O . SER B 1 193 ? -4.445 -1.544 -8.531 1 81.5 193 SER B O 1
ATOM 3197 N N . ALA B 1 194 ? -4.852 0.489 -7.758 1 79.56 194 ALA B N 1
ATOM 3198 C CA . ALA B 1 194 ? -3.453 0.874 -7.922 1 79.56 194 ALA B CA 1
ATOM 3199 C C . ALA B 1 194 ? -2.547 0.038 -7.027 1 79.56 194 ALA B C 1
ATOM 3201 O O . ALA B 1 194 ? -1.483 -0.416 -7.457 1 79.56 194 ALA B O 1
ATOM 3202 N N . VAL B 1 195 ? -2.959 -0.129 -5.805 1 79.44 195 VAL B N 1
ATOM 3203 C CA . VAL B 1 195 ? -2.209 -0.957 -4.867 1 79.44 195 VAL B CA 1
ATOM 3204 C C . VAL B 1 195 ? -2.129 -2.389 -5.391 1 79.44 195 VAL B C 1
ATOM 3206 O O . VAL B 1 195 ? -1.063 -3.008 -5.367 1 79.44 195 VAL B O 1
ATOM 3209 N N . GLU B 1 196 ? -3.217 -2.918 -5.883 1 84.81 196 GLU B N 1
ATOM 3210 C CA . GLU B 1 196 ? -3.273 -4.27 -6.438 1 84.81 196 GLU B CA 1
ATOM 3211 C C . GLU B 1 196 ? -2.307 -4.426 -7.605 1 84.81 196 GLU B C 1
ATOM 3213 O O . GLU B 1 196 ? -1.565 -5.406 -7.68 1 84.81 196 GLU B O 1
ATOM 3218 N N . ASN B 1 197 ? -2.332 -3.512 -8.469 1 82.25 197 ASN B N 1
ATOM 3219 C CA . ASN B 1 197 ? -1.455 -3.555 -9.633 1 82.25 197 ASN B CA 1
ATOM 3220 C C . ASN B 1 197 ? 0.016 -3.516 -9.227 1 82.25 197 ASN B C 1
ATOM 3222 O O . ASN B 1 197 ? 0.846 -4.211 -9.82 1 82.25 197 ASN B O 1
ATOM 3226 N N . GLN B 1 198 ? 0.272 -2.74 -8.281 1 81.75 198 GLN B N 1
ATOM 3227 C CA . GLN B 1 198 ? 1.642 -2.674 -7.781 1 81.75 198 GLN B CA 1
ATOM 3228 C C . GLN B 1 198 ? 2.082 -4.012 -7.199 1 81.75 198 GLN B C 1
ATOM 3230 O O . GLN B 1 198 ? 3.199 -4.469 -7.449 1 81.75 198 GLN B O 1
ATOM 3235 N N . VAL B 1 199 ? 1.239 -4.641 -6.438 1 83.75 199 VAL B N 1
ATOM 3236 C CA . VAL B 1 199 ? 1.544 -5.926 -5.816 1 83.75 199 VAL B CA 1
ATOM 3237 C C . VAL B 1 199 ? 1.736 -6.988 -6.898 1 83.75 199 VAL B C 1
ATOM 3239 O O . VAL B 1 199 ? 2.688 -7.77 -6.844 1 83.75 199 VAL B O 1
ATOM 3242 N N . ALA B 1 200 ? 0.865 -6.992 -7.863 1 86.06 200 ALA B N 1
ATOM 3243 C CA . ALA B 1 200 ? 1 -7.93 -8.977 1 86.06 200 ALA B CA 1
ATOM 3244 C C . ALA B 1 200 ? 2.338 -7.746 -9.688 1 86.06 200 ALA B C 1
ATOM 3246 O O . ALA B 1 200 ? 3.012 -8.727 -10.023 1 86.06 200 ALA B O 1
ATOM 3247 N N . GLY B 1 201 ? 2.744 -6.562 -9.93 1 83.75 201 GLY B N 1
ATOM 3248 C CA . GLY B 1 201 ? 4.027 -6.25 -10.531 1 83.75 201 GLY B CA 1
ATOM 3249 C C . GLY B 1 201 ? 5.211 -6.746 -9.727 1 83.75 201 GLY B C 1
ATOM 3250 O O . GLY B 1 201 ? 6.145 -7.328 -10.273 1 83.75 201 GLY B O 1
ATOM 3251 N N . MET B 1 202 ? 5.074 -6.582 -8.43 1 84.81 202 MET B N 1
ATOM 3252 C CA . MET B 1 202 ? 6.129 -7.055 -7.543 1 84.81 202 MET B CA 1
ATOM 3253 C C . MET B 1 202 ? 6.25 -8.578 -7.598 1 84.81 202 MET B C 1
ATOM 3255 O O . MET B 1 202 ? 7.355 -9.117 -7.586 1 84.81 202 MET B O 1
ATOM 3259 N N . MET B 1 203 ? 5.18 -9.234 -7.688 1 87.31 203 MET B N 1
ATOM 3260 C CA . MET B 1 203 ? 5.168 -10.695 -7.676 1 87.31 203 MET B CA 1
ATOM 3261 C C . MET B 1 203 ? 5.797 -11.258 -8.945 1 87.31 203 MET B C 1
ATOM 3263 O O . MET B 1 203 ? 6.645 -12.148 -8.883 1 87.31 203 MET B O 1
ATOM 3267 N N . ILE B 1 204 ? 5.422 -10.727 -10.016 1 87.19 204 ILE B N 1
ATOM 3268 C CA . ILE B 1 204 ? 5.941 -11.234 -11.281 1 87.19 204 ILE B CA 1
ATOM 3269 C C . ILE B 1 204 ? 7.426 -10.906 -11.406 1 87.19 204 ILE B C 1
ATOM 3271 O O . ILE B 1 204 ? 8.203 -11.695 -11.945 1 87.19 204 ILE B O 1
ATOM 3275 N N . GLU B 1 205 ? 7.785 -9.758 -10.906 1 86.94 205 GLU B N 1
ATOM 3276 C CA . GLU B 1 205 ? 9.203 -9.398 -10.891 1 86.94 205 GLU B CA 1
ATOM 3277 C C . GLU B 1 205 ? 10 -10.344 -10 1 86.94 205 GLU B C 1
ATOM 3279 O O . GLU B 1 205 ? 11.117 -10.734 -10.344 1 86.94 205 GLU B O 1
ATOM 3284 N N . ALA B 1 206 ? 9.477 -10.594 -8.844 1 90.31 206 ALA B N 1
ATOM 3285 C CA . ALA B 1 206 ? 10.125 -11.531 -7.934 1 90.31 206 ALA B CA 1
ATOM 3286 C C . ALA B 1 206 ? 10.312 -12.898 -8.594 1 90.31 206 ALA B C 1
ATOM 3288 O O . ALA B 1 206 ? 11.367 -13.516 -8.461 1 90.31 206 ALA B O 1
ATOM 3289 N N . PHE B 1 207 ? 9.367 -13.359 -9.305 1 91.62 207 PHE B N 1
ATOM 3290 C CA . PHE B 1 207 ? 9.469 -14.625 -10.023 1 91.62 207 PHE B CA 1
ATOM 3291 C C . PHE B 1 207 ? 10.539 -14.539 -11.109 1 91.62 207 PHE B C 1
ATOM 3293 O O . PHE B 1 207 ? 11.32 -15.477 -11.281 1 91.62 207 PHE B O 1
ATOM 3300 N N . GLU B 1 208 ? 10.562 -13.461 -11.828 1 89.75 208 GLU B N 1
ATOM 3301 C CA . GLU B 1 208 ? 11.578 -13.266 -12.867 1 89.75 208 GLU B CA 1
ATOM 3302 C C . GLU B 1 208 ? 12.984 -13.312 -12.273 1 89.75 208 GLU B C 1
ATOM 3304 O O . GLU B 1 208 ? 13.867 -13.984 -12.812 1 89.75 208 GLU B O 1
ATOM 3309 N N . LYS B 1 209 ? 13.125 -12.641 -11.234 1 90.44 209 LYS B N 1
ATOM 3310 C CA . LYS B 1 209 ? 14.422 -12.641 -10.57 1 90.44 209 LYS B CA 1
ATOM 3311 C C . LYS B 1 209 ? 14.805 -14.047 -10.102 1 90.44 209 LYS B C 1
ATOM 3313 O O . LYS B 1 209 ? 15.961 -14.453 -10.234 1 90.44 209 LYS B O 1
ATOM 3318 N N . ARG B 1 210 ? 13.867 -14.672 -9.602 1 91.88 210 ARG B N 1
ATOM 3319 C CA . ARG B 1 210 ? 14.102 -16.047 -9.156 1 91.88 210 ARG B CA 1
ATOM 3320 C C . ARG B 1 210 ? 14.531 -16.922 -10.312 1 91.88 210 ARG B C 1
ATOM 3322 O O . ARG B 1 210 ? 15.43 -17.75 -10.164 1 91.88 210 ARG B O 1
ATOM 3329 N N . VAL B 1 211 ? 13.93 -16.797 -11.445 1 91.25 211 VAL B N 1
ATOM 3330 C CA . VAL B 1 211 ? 14.273 -17.562 -12.633 1 91.25 211 VAL B CA 1
ATOM 3331 C C . VAL B 1 211 ? 15.734 -17.297 -13.016 1 91.25 211 VAL B C 1
ATOM 3333 O O . VAL B 1 211 ? 16.484 -18.234 -13.281 1 91.25 211 VAL B O 1
ATOM 3336 N N . MET B 1 212 ? 16.062 -16.031 -12.984 1 89.88 212 MET B N 1
ATOM 3337 C CA . MET B 1 212 ? 17.422 -15.656 -13.336 1 89.88 212 MET B CA 1
ATOM 3338 C C . MET B 1 212 ? 18.422 -16.25 -12.344 1 89.88 212 MET B C 1
ATOM 3340 O O . MET B 1 212 ? 19.484 -16.734 -12.742 1 89.88 212 MET B O 1
ATOM 3344 N N . ASP B 1 213 ? 18.078 -16.219 -11.102 1 90.69 213 ASP B N 1
ATOM 3345 C CA . ASP B 1 213 ? 18.953 -16.734 -10.055 1 90.69 213 ASP B CA 1
ATOM 3346 C C . ASP B 1 213 ? 19.141 -18.25 -10.203 1 90.69 213 ASP B C 1
ATOM 3348 O O . ASP B 1 213 ? 20.25 -18.75 -10.023 1 90.69 213 ASP B O 1
ATOM 3352 N N . VAL B 1 214 ? 18.125 -18.938 -10.531 1 90.5 214 VAL B N 1
ATOM 3353 C CA . VAL B 1 214 ? 18.172 -20.406 -10.609 1 90.5 214 VAL B CA 1
ATOM 3354 C C . VAL B 1 214 ? 18.844 -20.828 -11.906 1 90.5 214 VAL B C 1
ATOM 3356 O O . VAL B 1 214 ? 19.641 -21.766 -11.922 1 90.5 214 VAL B O 1
ATOM 3359 N N . GLU B 1 215 ? 18.594 -20.125 -12.938 1 87 215 GLU B N 1
ATOM 3360 C CA . GLU B 1 215 ? 19.094 -20.531 -14.242 1 87 215 GLU B CA 1
ATOM 3361 C C . GLU B 1 215 ? 20.531 -20.031 -14.453 1 87 215 GLU B C 1
ATOM 3363 O O . GLU B 1 215 ? 21.297 -20.625 -15.203 1 87 215 GLU B O 1
ATOM 3368 N N . ARG B 1 216 ? 20.906 -18.922 -13.875 1 79.31 216 ARG B N 1
ATOM 3369 C CA . ARG B 1 216 ? 22.281 -18.453 -13.953 1 79.31 216 ARG B CA 1
ATOM 3370 C C . ARG B 1 216 ? 23.203 -19.359 -13.141 1 79.31 216 ARG B C 1
ATOM 3372 O O . ARG B 1 216 ? 24.391 -19.484 -13.469 1 79.31 216 ARG B O 1
ATOM 3379 N N . ARG B 1 217 ? 22.734 -19.812 -12.148 1 74.81 217 ARG B N 1
ATOM 3380 C CA . ARG B 1 217 ? 23.531 -20.734 -11.344 1 74.81 217 ARG B CA 1
ATOM 3381 C C . ARG B 1 217 ? 23.75 -22.062 -12.062 1 74.81 217 ARG B C 1
ATOM 3383 O O . ARG B 1 217 ? 24.641 -22.828 -11.711 1 74.81 217 ARG B O 1
ATOM 3390 N N . LYS B 1 218 ? 23.094 -22.297 -13.078 1 69.38 218 LYS B N 1
ATOM 3391 C CA . LYS B 1 218 ? 23.344 -23.5 -13.875 1 69.38 218 LYS B CA 1
ATOM 3392 C C . LYS B 1 218 ? 24.453 -23.266 -14.891 1 69.38 218 LYS B C 1
ATOM 3394 O O . LYS B 1 218 ? 24.547 -22.188 -15.477 1 69.38 218 LYS B O 1
#

Sequence (436 aa):
MATVRSSTLSPLLRSQFTKPLTATTTPTSIQSRAFNLPSLSSFAPQLSTPPPRSLSATRTLSFPPLPLFRIISAVESYRDFLPFLTASTVTARDRATGYPTQAYLTVGYGPLSETFHSKVECDEAKWTVGARSGDIAFQRKGEEGKDGGLFEYLDTIWKLEPLEGRAVGMEMTRVDLAVNFRFRNAMHAAMMSAVENQVAGMMIEAFEKRVMDVERRKMATVRSSTLSPLLRSQFTKPLTATTTPTSIQSRAFNLPSLSSFAPQLSTPPPRSLSATRTLSFPPLPLFRIISAVESYRDFLPFLTASTVTARDRATGYPTQAYLTVGYGPLSETFHSKVECDEAKWTVGARSGDIAFQRKGEEGKDGGLFEYLDTIWKLEPLEGRAVGMEMTRVDLAVNFRFRNAMHAAMMSAVENQVAGMMIEAFEKRVMDVERRK

Organism: Coccidioides immitis (strain RS) (NCBI:txid246410)

pLDDT: mean 74.1, std 25.19, range [22.28, 98.56]

Nearest PDB structures (foldseek):
  5ujv-assembly1_A  TM=6.638E-01  e=4.882E-06  Festuca elata
  6ka2-assembly1_A  TM=6.176E-01  e=4.358E-06  Papaver somniferum
  6j81-assembly1_A  TM=5.724E-01  e=2.752E-04  Homo sapiens
  8vo1-assembly1_A-2  TM=5.732E-01  e=4.334E-04  Papaver somniferum
  8vo2-assembly1_A-2  TM=5.931E-01  e=1.897E-03  Papaver somniferum

Solvent-accessible surface area (backbone atoms only — not comparable to full-atom values): 24941 Å² total; per-residue (Å²): 134,85,77,78,78,80,80,76,85,69,84,76,76,78,77,80,77,78,79,77,79,77,74,78,72,74,74,75,75,73,74,68,72,71,72,73,60,67,68,66,72,73,70,46,74,73,74,62,67,49,69,75,44,71,34,53,38,76,47,78,40,84,39,57,53,65,69,53,49,51,58,68,57,39,52,53,52,41,36,78,58,39,83,47,31,76,36,34,42,64,77,38,58,39,87,89,80,62,45,46,38,24,31,37,38,25,41,44,55,89,92,44,71,36,71,45,56,28,46,33,47,71,37,79,94,70,34,34,42,35,35,33,22,32,42,76,58,62,65,45,77,75,58,62,70,66,71,75,45,51,50,49,28,43,35,38,40,36,40,48,43,74,41,86,47,86,60,90,88,53,42,26,16,37,39,37,41,39,37,40,33,22,44,30,65,73,36,50,57,51,52,51,48,49,53,36,40,52,52,30,48,52,50,55,48,32,51,50,51,48,49,50,57,58,58,65,73,102,138,85,78,80,71,82,80,74,81,69,81,68,81,77,77,78,77,75,78,76,79,76,75,77,71,72,73,74,73,72,72,68,73,71,71,73,60,68,68,64,72,73,70,46,74,72,74,61,67,49,68,75,44,71,32,53,38,76,49,77,40,85,40,56,53,64,68,54,49,52,58,68,58,40,51,53,52,40,36,78,59,39,80,50,30,75,37,35,44,64,77,38,57,38,86,88,80,62,46,46,38,25,31,37,39,24,42,42,57,89,94,45,70,37,71,45,56,27,46,34,47,72,37,78,93,68,35,34,42,35,36,32,22,34,40,77,59,63,66,46,78,75,59,64,66,66,72,75,42,51,48,48,29,44,33,39,41,37,40,48,41,75,42,87,46,86,60,90,88,54,42,25,17,37,38,38,41,40,37,40,34,24,44,28,63,72,34,48,57,51,52,51,50,50,53,36,41,51,52,30,47,50,49,55,49,33,50,52,50,48,50,51,56,59,56,62,73,96

Secondary structure (DSSP, 8-state):
---------------------------------------TTTTS-----PPPEEEEEEEEESS-HHHHHHHHH-GGGHHHHSTTEEEEEEEEE-TTT--EEEEEEEEEETTEEEEEEEEEEEETTTTEEEEEEETTTTT--SS--TT--SEEEEEEEEEEEEE--SSTT--EEEEEEEEEEEE-HHHHHHHHHHHHHHHHHHHHHHHHHHHHHHHH--/---------------------------------------TTTTS-----PPPEEEEEEEEESS-HHHHHHHHH-GGGHHHHSTTEEEEEEEEE-TTT--EEEEEEEEEETTEEEEEEEEEEEETTTTEEEEEEETTTTT--SS--TT--SEEEEEEEEEEEEE--SSTT--EEEEEEEEEEEE-HHHHHHHHHHHHHHHHHHHHHHHHHHHHHHHH--

InterPro domains:
  IPR005031 Coenzyme Q-binding protein COQ10, START domain [PF03364] (63-208)
  IPR023393 START-like domain superfamily [G3DSA:3.30.530.20] (53-215)
  IPR044996 Coenzyme Q-binding protein COQ10-like [PTHR12901] (24-213)
  IPR044996 Coenzyme Q-binding protein COQ10-like [cd07813] (55-214)

Foldseek 3Di:
DCPCPPDDPPPCPVPPPPDPDPPPPPPPPPPPPPPVPPCPVVPPVCLPFFDKDKDKDKDKDQDALPVVLVVVQPQQCCCVPPPQWPGKAADDADPPPRTGQWIKIWGHDVVAIDIWIWGWDRDVVQSKIKIKTACVRVVVPPDPCVPPHFWNMKIKMKGKDWDPDPDDPGTMIMIMIMMMTGTGSVNVVVVVVSVVVVVVVVVVVVVVVVCCVVVVVD/DCPPPPDPPVPPPPPPPPDPPPPPPVPPPPPPPPPVPPCPVVPPVCLPFFDKDKDKDKDKDQDALPVVLVVVQPQQCCCVDPPQWPGKAADDADPPPRTGQWIKIWGHDAVAIAIWIWGWDRDVVQSKIKIKTACVRVVVPPDPPPSPHFWNMKIKMKGKDWDPDPDPPGTMIMIMIMMMTGTGSVNVVVVVVSVVVVVVVVVVVVVVVVCCVVVVVD

Radius of gyration: 40.07 Å; Cα contacts (8 Å, |Δi|>4): 691; chains: 2; bounding box: 97×146×127 Å